Protein AF-0000000080976973 (afdb_homodimer)

Secondary structure (DSSP, 8-state):
--HHHHGGGB-TTT--B--EEETTTTEEE-HHHHTSGGGTT--EEEHHHHHHHHHHHHHHHHHHHHHHHHHHHHHHHHHHHHHHHHHHHHHHHHHHHHHHHHHHHHHHHHHHHHHHHHHHHHHHHHHHHHHHHHHHHHHHHHHHHHHHHHHHHHHHS-HHHHHHHTHHHHHHHHT------PPTT-S--HHHHHTTHHHHHHHHHGGG----S--B-GGGS-TTEEE-TTS-EEEE-SS-------TTS-SSS-EEEBSS-B-SSEEEEEEE-TT-SSEEEEEEETTS--SSS-GGGSSEEEEEES---SSSEEP-S--SEEEEEEETTTTEEEEEETTTTEEEEEEE----S-EEEEEEESS-EEEPPGGG-/--HHHHGGGB-TTT--B--EEETTTTEEE-HHHHTSGGGTT--EEEHHHHHHHHHHHHHHHHHHHHHHHHHHHHHHHHHHHHHHHHHHHHHHHHHHHHHHHHHHHHHHHHHHHHHHHHHHHHHHHHHHHHHHHHHHHHHHHHHHHHHHHHHHHHHHS-HHHHHHHTHHHHHHHHT------PPTT-S--HHHHHTTHHHHHHHHHGGG----S--B-GGGS-TTEEE-TTS-EEEE-SS-------TTS-SSS-EEEBSS-B-SSEEEEEEE-TT-SSEEEEEEETTS--SSS-GGGSSEEEEEES---SSSEEP-S--SEEEEEEETTTTEEEEEETTTTEEEEEEE----S-EEEEEEESS-EEEPPGGG-

InterPro domains:
  IPR000315 B-box-type zinc finger [PF00643] (8-47)
  IPR000315 B-box-type zinc finger [PS50119] (6-47)
  IPR000315 B-box-type zinc finger [SM00336] (6-47)
  IPR001870 B30.2/SPRY domain [PS50188] (194-373)
  IPR003877 SPRY domain [PF00622] (267-360)
  IPR003879 Butyrophylin-like, SPRY domain [PR01407] (210-227)
  IPR003879 Butyrophylin-like, SPRY domain [PR01407] (227-244)
  IPR003879 Butyrophylin-like, SPRY domain [PR01407] (249-273)
  IPR003879 Butyrophylin-like, SPRY domain [PR01407] (279-292)
  IPR006574 SPRY-associated [PF13765] (214-262)
  IPR006574 SPRY-associated [SM00589] (211-263)
  IPR013320 Concanavalin A-like lectin/glucanase domain superfamily [SSF49899] (212-362)
  IPR043136 B30.2/SPRY domain superfamily [G3DSA:2.60.120.920] (198-368)
  IPR050143 Tripartite motif-containing [PTHR24103] (8-362)
  IPR058030 TRIM8/14/16/25/29/45/65, coiled-coil region [PF25600] (77-168)

Structure (mmCIF, N/CA/C/O backbone):
data_AF-0000000080976973-model_v1
#
loop_
_entity.id
_entity.type
_entity.pdbx_description
1 polymer 'Uncharacterized protein'
#
loop_
_atom_site.group_PDB
_atom_site.id
_atom_site.type_symbol
_atom_site.label_atom_id
_atom_site.label_alt_id
_atom_site.label_comp_id
_atom_site.label_asym_id
_atom_site.label_entity_id
_atom_site.label_seq_id
_atom_site.pdbx_PDB_ins_code
_atom_site.Cartn_x
_atom_site.Cartn_y
_atom_site.Cartn_z
_atom_site.occupancy
_atom_site.B_iso_or_equiv
_atom_site.auth_seq_id
_atom_site.auth_comp_id
_atom_site.auth_asym_id
_atom_site.auth_atom_id
_atom_site.pdbx_PDB_model_num
ATOM 1 N N . MET A 1 1 ? 27.281 -86.375 -21.797 1 38.78 1 MET A N 1
ATOM 2 C CA . MET A 1 1 ? 25.984 -85.75 -21.562 1 38.78 1 MET A CA 1
ATOM 3 C C . MET A 1 1 ? 25.562 -85.938 -20.109 1 38.78 1 MET A C 1
ATOM 5 O O . MET A 1 1 ? 25.516 -87.062 -19.594 1 38.78 1 MET A O 1
ATOM 9 N N . ASP A 1 2 ? 25.719 -84.938 -19.328 1 43.69 2 ASP A N 1
ATOM 10 C CA . ASP A 1 2 ? 25.562 -85 -17.875 1 43.69 2 ASP A CA 1
ATOM 11 C C . ASP A 1 2 ? 24.219 -85.625 -17.5 1 43.69 2 ASP A C 1
ATOM 13 O O . ASP A 1 2 ? 23.234 -85.5 -18.219 1 43.69 2 ASP A O 1
ATOM 17 N N . SER A 1 3 ? 24.266 -86.625 -16.641 1 47.69 3 SER A N 1
ATOM 18 C CA . SER A 1 3 ? 23.141 -87.438 -16.188 1 47.69 3 SER A CA 1
ATOM 19 C C . SER A 1 3 ? 21.938 -86.562 -15.812 1 47.69 3 SER A C 1
ATOM 21 O O . SER A 1 3 ? 20.812 -87.062 -15.703 1 47.69 3 SER A O 1
ATOM 23 N N . ARG A 1 4 ? 22.359 -85.562 -15.086 1 56.06 4 ARG A N 1
ATOM 24 C CA . ARG A 1 4 ? 21.344 -84.625 -14.648 1 56.06 4 ARG A CA 1
ATOM 25 C C . ARG A 1 4 ? 20.578 -84 -15.844 1 56.06 4 ARG A C 1
ATOM 27 O O . ARG A 1 4 ? 19.5 -83.438 -15.672 1 56.06 4 ARG A O 1
ATOM 34 N N . SER A 1 5 ? 21.062 -84 -17.062 1 53.84 5 SER A N 1
ATOM 35 C CA . SER A 1 5 ? 20.562 -83.5 -18.328 1 53.84 5 SER A CA 1
ATOM 36 C C . SER A 1 5 ? 19.609 -84.5 -19.016 1 53.84 5 SER A C 1
ATOM 38 O O . SER A 1 5 ? 18.641 -84.062 -19.641 1 53.84 5 SER A O 1
ATOM 40 N N . VAL A 1 6 ? 19.906 -85.6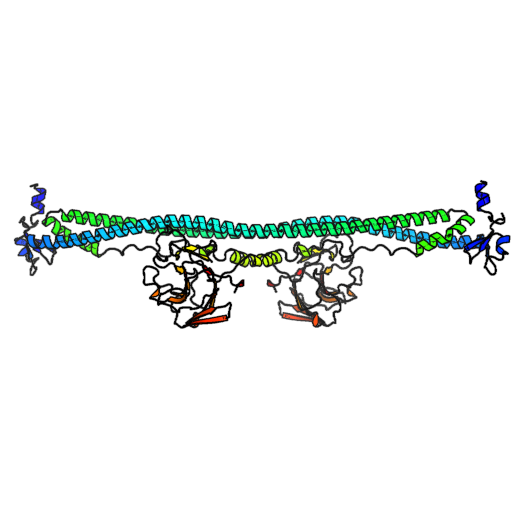88 -18.969 1 58.03 6 VAL A N 1
ATOM 41 C CA . VAL A 1 6 ? 19.094 -86.75 -19.562 1 58.03 6 VAL A CA 1
ATOM 42 C C . VAL A 1 6 ? 17.781 -86.875 -18.812 1 58.03 6 VAL A C 1
ATOM 44 O O . VAL A 1 6 ? 16.734 -87.125 -19.422 1 58.03 6 VAL A O 1
ATOM 47 N N . GLU A 1 7 ? 17.781 -86.75 -17.609 1 55.06 7 GLU A N 1
ATOM 48 C CA . GLU A 1 7 ? 16.609 -86.875 -16.75 1 55.06 7 GLU A CA 1
ATOM 49 C C . GLU A 1 7 ? 15.609 -85.75 -17.016 1 55.06 7 GLU A C 1
ATOM 51 O O . GLU A 1 7 ? 14.398 -85.938 -16.922 1 55.06 7 GLU A O 1
ATOM 56 N N . GLU A 1 8 ? 16.047 -84.562 -17.359 1 63.06 8 GLU A N 1
ATOM 57 C CA . GLU A 1 8 ? 15.164 -83.438 -17.578 1 63.06 8 GLU A CA 1
ATOM 58 C C . GLU A 1 8 ? 14.5 -83.5 -18.953 1 63.06 8 GLU A C 1
ATOM 60 O O . GLU A 1 8 ? 13.484 -82.812 -19.188 1 63.06 8 GLU A O 1
ATOM 65 N N . LEU A 1 9 ? 14.953 -84.5 -19.719 1 71.44 9 LEU A N 1
ATOM 66 C CA . LEU A 1 9 ? 14.508 -84.625 -21.094 1 71.44 9 LEU A CA 1
ATOM 67 C C . LEU A 1 9 ? 13.578 -85.812 -21.234 1 71.44 9 LEU A C 1
ATOM 69 O O . LEU A 1 9 ? 13.078 -86.125 -22.328 1 71.44 9 LEU A O 1
ATOM 73 N N . SER A 1 10 ? 13.367 -86.5 -20.016 1 82.5 10 SER A N 1
ATOM 74 C CA . SER A 1 10 ? 12.492 -87.688 -20.094 1 82.5 10 SER A CA 1
ATOM 75 C C . SER A 1 10 ? 11.242 -87.5 -19.234 1 82.5 10 SER A C 1
ATOM 77 O O . SER A 1 10 ? 11.242 -86.688 -18.297 1 82.5 10 SER A O 1
ATOM 79 N N . CYS A 1 11 ? 10.102 -88.125 -19.656 1 84.81 11 CYS A N 1
ATOM 80 C CA . CYS A 1 11 ? 8.852 -88.125 -18.922 1 84.81 11 CYS A CA 1
ATOM 81 C C . CYS A 1 11 ? 9.023 -88.625 -17.516 1 84.81 11 CYS A C 1
ATOM 83 O O . CYS A 1 11 ? 9.57 -89.75 -17.328 1 84.81 11 CYS A O 1
ATOM 85 N N . ALA A 1 12 ? 8.703 -87.938 -16.484 1 79.44 12 ALA A N 1
ATOM 86 C CA . ALA A 1 12 ? 8.852 -88.312 -15.086 1 79.44 12 ALA A CA 1
ATOM 87 C C . ALA A 1 12 ? 8.031 -89.562 -14.789 1 79.44 12 ALA A C 1
ATOM 89 O O . ALA A 1 12 ? 8.398 -90.375 -13.93 1 79.44 12 ALA A O 1
ATOM 90 N N . LEU A 1 13 ? 7.031 -89.75 -15.516 1 82.06 13 LEU A N 1
ATOM 91 C CA . LEU A 1 13 ? 6.125 -90.875 -15.25 1 82.06 13 LEU A CA 1
ATOM 92 C C . LEU A 1 13 ? 6.566 -92.125 -15.992 1 82.06 13 LEU A C 1
ATOM 94 O O . LEU A 1 13 ? 6.484 -93.25 -15.453 1 82.06 13 LEU A O 1
ATOM 98 N N . HIS A 1 14 ? 7.109 -91.938 -17.25 1 84.31 14 HIS A N 1
ATOM 99 C CA . HIS A 1 14 ? 7.289 -93.125 -18.094 1 84.31 14 HIS A CA 1
ATOM 100 C C . HIS A 1 14 ? 8.75 -93.312 -18.5 1 84.31 14 HIS A C 1
ATOM 102 O O . HIS A 1 14 ? 9.102 -94.312 -19.156 1 84.31 14 HIS A O 1
ATOM 108 N N . SER A 1 15 ? 9.539 -92.25 -18.094 1 84.12 15 SER A N 1
ATOM 109 C CA . SER A 1 15 ? 10.961 -92.312 -18.391 1 84.12 15 SER A CA 1
ATOM 110 C C . SER A 1 15 ? 11.211 -92.375 -19.891 1 84.12 15 SER A C 1
ATOM 112 O O . SER A 1 15 ? 12.133 -93.062 -20.328 1 84.12 15 SER A O 1
ATOM 114 N N . GLU A 1 16 ? 10.242 -91.938 -20.656 1 84.62 16 GLU A N 1
ATOM 115 C CA . GLU A 1 16 ? 10.367 -91.875 -22.109 1 84.62 16 GLU A CA 1
ATOM 116 C C . GLU A 1 16 ? 10.711 -90.5 -22.594 1 84.62 16 GLU A C 1
ATOM 118 O O . GLU A 1 16 ? 10.5 -89.5 -21.859 1 84.62 16 GLU A O 1
ATOM 123 N N . LYS A 1 17 ? 11.297 -90.5 -23.812 1 86.88 17 LYS A N 1
ATOM 124 C CA . LYS A 1 17 ? 11.648 -89.25 -24.391 1 86.88 17 LYS A CA 1
ATOM 125 C C . LYS A 1 17 ? 10.406 -88.375 -24.656 1 86.88 17 LYS A C 1
ATOM 127 O O . LYS A 1 17 ? 9.375 -88.938 -25.078 1 86.88 17 LYS A O 1
ATOM 132 N N . LEU A 1 18 ? 10.508 -87.125 -24.312 1 88.56 18 LEU A N 1
ATOM 133 C CA . LEU A 1 18 ? 9.414 -86.188 -24.562 1 88.56 18 LEU A CA 1
ATOM 134 C C . LEU A 1 18 ? 9.43 -85.688 -26 1 88.56 18 LEU A C 1
ATOM 136 O O . LEU A 1 18 ? 10.188 -84.75 -26.328 1 88.56 18 LEU A O 1
ATOM 140 N N . ASP A 1 19 ? 8.594 -86.188 -26.875 1 87.56 19 ASP A N 1
ATOM 141 C CA . ASP A 1 19 ? 8.648 -85.875 -28.297 1 87.56 19 ASP A CA 1
ATOM 142 C C . ASP A 1 19 ? 7.418 -85.062 -28.719 1 87.56 19 ASP A C 1
ATOM 144 O O . ASP A 1 19 ? 7.383 -84.5 -29.828 1 87.56 19 ASP A O 1
ATOM 148 N N . PHE A 1 20 ? 6.453 -85.062 -27.812 1 90.56 20 PHE A N 1
ATOM 149 C CA . PHE A 1 20 ? 5.203 -84.438 -28.188 1 90.56 20 PHE A CA 1
ATOM 150 C C . PHE A 1 20 ? 4.844 -83.312 -27.203 1 90.56 20 PHE A C 1
ATOM 152 O O . PHE A 1 20 ? 5.383 -83.25 -26.109 1 90.56 20 PHE A O 1
ATOM 159 N N . PHE A 1 21 ? 4.051 -82.438 -27.719 1 91.25 21 PHE A N 1
ATOM 160 C CA . PHE A 1 21 ? 3.566 -81.312 -26.922 1 91.25 21 PHE A CA 1
ATOM 161 C C . PHE A 1 21 ? 2.045 -81.25 -26.938 1 91.25 21 PHE A C 1
ATOM 163 O O . PHE A 1 21 ? 1.429 -81.25 -28 1 91.25 21 PHE A O 1
ATOM 170 N N . CYS A 1 22 ? 1.422 -81.188 -25.812 1 91.19 22 CYS A N 1
ATOM 171 C CA . CYS A 1 22 ? -0.027 -81.062 -25.703 1 91.19 22 CYS A CA 1
ATOM 172 C C . CYS A 1 22 ? -0.463 -79.625 -25.781 1 91.19 22 CYS A C 1
ATOM 174 O O . CYS A 1 22 ? -0.099 -78.812 -24.938 1 91.19 22 CYS A O 1
ATOM 176 N N . LEU A 1 23 ? -1.276 -79.25 -26.703 1 86.12 23 LEU A N 1
ATOM 177 C CA . LEU A 1 23 ? -1.65 -77.875 -26.953 1 86.12 23 LEU A CA 1
ATOM 178 C C . LEU A 1 23 ? -2.629 -77.375 -25.891 1 86.12 23 LEU A C 1
ATOM 180 O O . LEU A 1 23 ? -2.623 -76.188 -25.531 1 86.12 23 LEU A O 1
ATOM 184 N N . GLU A 1 24 ? -3.482 -78.25 -25.391 1 86.25 24 GLU A N 1
ATOM 185 C CA . GLU A 1 24 ? -4.484 -77.812 -24.406 1 86.25 24 GLU A CA 1
ATOM 186 C C . GLU A 1 24 ? -3.855 -77.625 -23.031 1 86.25 24 GLU A C 1
ATOM 188 O O . GLU A 1 24 ? -4.152 -76.688 -22.328 1 86.25 24 GLU A O 1
ATOM 193 N N . ASP A 1 25 ? -2.969 -78.562 -22.625 1 84.19 25 ASP A N 1
ATOM 194 C CA . ASP A 1 25 ? -2.359 -78.5 -21.297 1 84.19 25 ASP A CA 1
ATOM 195 C C . ASP A 1 25 ? -1.08 -77.688 -21.312 1 84.19 25 ASP A C 1
ATOM 197 O O . ASP A 1 25 ? -0.544 -77.312 -20.266 1 84.19 25 ASP A O 1
ATOM 201 N N . LYS A 1 26 ? -0.583 -77.438 -22.469 1 84.19 26 LYS A N 1
ATOM 202 C CA . LYS A 1 26 ? 0.631 -76.625 -22.672 1 84.19 26 LYS A CA 1
ATOM 203 C C . LYS A 1 26 ? 1.822 -77.25 -21.969 1 84.19 26 LYS A C 1
ATOM 205 O O . LYS A 1 26 ? 2.555 -76.562 -21.25 1 84.19 26 LYS A O 1
ATOM 210 N N . GLN A 1 27 ? 2.023 -78.562 -22.156 1 85.19 27 GLN A N 1
ATOM 211 C CA . GLN A 1 27 ? 3.125 -79.25 -21.547 1 85.19 27 GLN A CA 1
ATOM 212 C C . GLN A 1 27 ? 3.652 -80.375 -22.469 1 85.19 27 GLN A C 1
ATOM 214 O O . GLN A 1 27 ? 2.896 -80.938 -23.25 1 85.19 27 GLN A O 1
ATOM 219 N N . PRO A 1 28 ? 4.984 -80.625 -22.422 1 88.25 28 PRO A N 1
ATOM 220 C CA . PRO A 1 28 ? 5.543 -81.75 -23.172 1 88.25 28 PRO A CA 1
ATOM 221 C C . PRO A 1 28 ? 5.066 -83.125 -22.656 1 88.25 28 PRO A C 1
ATOM 223 O O . PRO A 1 28 ? 4.781 -83.25 -21.469 1 88.25 28 PRO A O 1
ATOM 226 N N . ALA A 1 29 ? 4.855 -84.062 -23.594 1 88.12 29 ALA A N 1
ATOM 227 C CA . ALA A 1 29 ? 4.367 -85.375 -23.266 1 88.12 29 ALA A CA 1
ATOM 228 C C . ALA A 1 29 ? 5.137 -86.438 -24.031 1 88.12 29 ALA A C 1
ATOM 230 O O . ALA A 1 29 ? 5.668 -86.188 -25.109 1 88.12 29 ALA A O 1
ATOM 231 N N . CYS A 1 30 ? 5.254 -87.625 -23.359 1 88.5 30 CYS A N 1
ATOM 232 C CA . CYS A 1 30 ? 5.84 -88.75 -24.047 1 88.5 30 CYS A CA 1
ATOM 233 C C . CYS A 1 30 ? 4.777 -89.562 -24.812 1 88.5 30 CYS A C 1
ATOM 235 O O . CYS A 1 30 ? 3.602 -89.188 -24.812 1 88.5 30 CYS A O 1
ATOM 237 N N . LEU A 1 31 ? 5.129 -90.562 -25.469 1 86.69 31 LEU A N 1
ATOM 238 C CA . LEU A 1 31 ? 4.211 -91.375 -26.281 1 86.69 31 LEU A CA 1
ATOM 239 C C . LEU A 1 31 ? 3.135 -92 -25.438 1 86.69 31 LEU A C 1
ATOM 241 O O . LEU A 1 31 ? 1.971 -92.062 -25.828 1 86.69 31 LEU A O 1
ATOM 245 N N . MET A 1 32 ? 3.527 -92.312 -24.234 1 88.81 32 MET A N 1
ATOM 246 C CA . MET A 1 32 ? 2.59 -92.938 -23.344 1 88.81 32 MET A CA 1
ATOM 247 C C . MET A 1 32 ? 1.59 -91.938 -22.75 1 88.81 32 MET A C 1
ATOM 249 O O . MET A 1 32 ? 0.407 -92.25 -22.609 1 88.81 32 MET A O 1
ATOM 253 N N . CYS A 1 33 ? 2.08 -90.875 -22.453 1 88.06 33 CYS A N 1
ATOM 254 C CA . CYS A 1 33 ? 1.226 -89.812 -21.906 1 88.06 33 CYS A CA 1
ATOM 255 C C . CYS A 1 33 ? 0.188 -89.37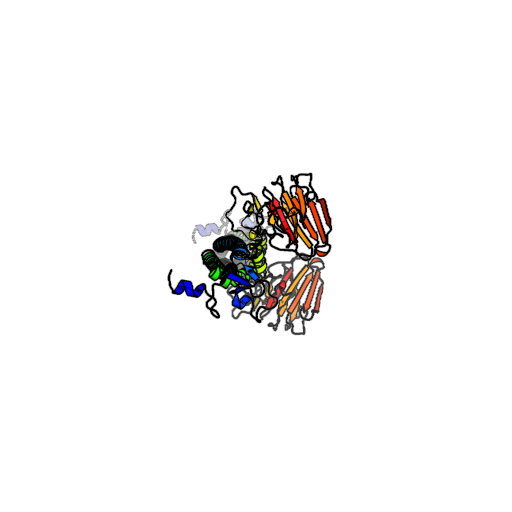5 -22.938 1 88.06 33 CYS A C 1
ATOM 257 O O . CYS A 1 33 ? -0.946 -89.062 -22.562 1 88.06 33 CYS A O 1
ATOM 259 N N . ARG A 1 34 ? 0.524 -89.312 -24.203 1 87.06 34 ARG A N 1
ATOM 260 C CA . ARG A 1 34 ? -0.36 -88.875 -25.297 1 87.06 34 ARG A CA 1
ATOM 261 C C . ARG A 1 34 ? -1.606 -89.75 -25.344 1 87.06 34 ARG A C 1
ATOM 263 O O . ARG A 1 34 ? -2.713 -89.312 -25.578 1 87.06 34 ARG A O 1
ATOM 270 N N . ASP A 1 35 ? -1.37 -91.062 -24.969 1 85.5 35 ASP A N 1
ATOM 271 C CA . ASP A 1 35 ? -2.48 -92 -25.078 1 85.5 35 ASP A CA 1
ATOM 272 C C . ASP A 1 35 ? -3.127 -92.25 -23.719 1 85.5 35 ASP A C 1
ATOM 274 O O . ASP A 1 35 ? -3.939 -93.125 -23.562 1 85.5 35 ASP A O 1
ATOM 278 N N . SER A 1 36 ? -2.705 -91.438 -22.797 1 86.25 36 SER A N 1
ATOM 279 C CA . SER A 1 36 ? -3.287 -91.625 -21.453 1 86.25 36 SER A CA 1
ATOM 280 C C . SER A 1 36 ? -4.672 -90.938 -21.391 1 86.25 36 SER A C 1
ATOM 282 O O . SER A 1 36 ? -4.996 -90.062 -22.188 1 86.25 36 SER A O 1
ATOM 284 N N . GLN A 1 37 ? -5.43 -91.25 -20.391 1 85.81 37 GLN A N 1
ATOM 285 C CA . GLN A 1 37 ? -6.789 -90.75 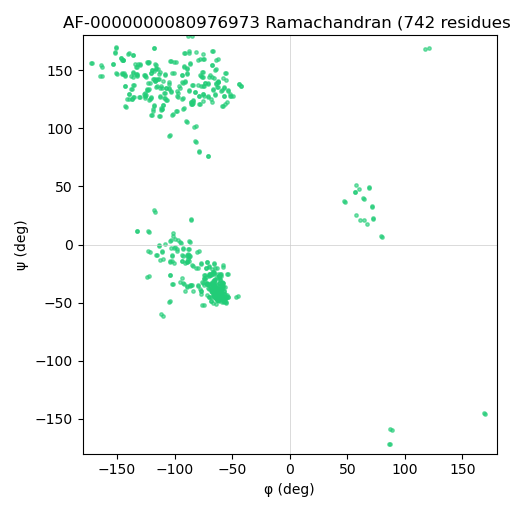-20.188 1 85.81 37 GLN A CA 1
ATOM 286 C C . GLN A 1 37 ? -6.789 -89.25 -19.828 1 85.81 37 GLN A C 1
ATOM 288 O O . GLN A 1 37 ? -7.738 -88.562 -20.156 1 85.81 37 GLN A O 1
ATOM 293 N N . LYS A 1 38 ? -5.734 -88.875 -19.266 1 85.31 38 LYS A N 1
ATOM 294 C CA . LYS A 1 38 ? -5.641 -87.5 -18.828 1 85.31 38 LYS A CA 1
ATOM 295 C C . LYS A 1 38 ? -5.656 -86.562 -20.016 1 85.31 38 LYS A C 1
ATOM 297 O O . LYS A 1 38 ? -6.086 -85.375 -19.891 1 85.31 38 LYS A O 1
ATOM 302 N N . HIS A 1 39 ? -5.242 -87 -21.172 1 85.62 39 HIS A N 1
ATOM 303 C CA . HIS A 1 39 ? -5.133 -86.125 -22.344 1 85.62 39 HIS A CA 1
ATOM 304 C C . HIS A 1 39 ? -6.094 -86.625 -23.453 1 85.62 39 HIS A C 1
ATOM 306 O O . HIS A 1 39 ? -5.824 -86.375 -24.625 1 85.62 39 HIS A O 1
ATOM 312 N N . ASP A 1 40 ? -7.082 -87.188 -22.953 1 85.75 40 ASP A N 1
ATOM 313 C CA . ASP A 1 40 ? -8.086 -87.562 -23.922 1 85.75 40 ASP A CA 1
ATOM 314 C C . ASP A 1 40 ? -8.633 -86.375 -24.703 1 85.75 40 ASP A C 1
ATOM 316 O O . ASP A 1 40 ? -9 -85.375 -24.125 1 85.75 40 ASP A O 1
ATOM 320 N N . ASN A 1 41 ? -8.742 -86.438 -26 1 87.88 41 ASN A N 1
ATOM 321 C CA . ASN A 1 41 ? -9.273 -85.5 -26.938 1 87.88 41 ASN A CA 1
ATOM 322 C C . ASN A 1 41 ? -8.414 -84.188 -26.969 1 87.88 41 ASN A C 1
ATOM 324 O O . ASN A 1 41 ? -8.906 -83.125 -27.25 1 87.88 41 ASN A O 1
ATOM 328 N N . HIS A 1 42 ? -7.156 -84.375 -26.484 1 90.25 42 HIS A N 1
ATOM 329 C CA . HIS A 1 42 ? -6.258 -83.25 -26.625 1 90.25 42 HIS A CA 1
ATOM 330 C C . HIS A 1 42 ? -5.508 -83.312 -27.953 1 90.25 42 HIS A C 1
ATOM 332 O O . HIS A 1 42 ? -5.363 -84.375 -28.547 1 90.25 42 HIS A O 1
ATOM 338 N N . THR A 1 43 ? -5.133 -82.188 -28.5 1 91.25 43 THR A N 1
ATOM 339 C CA . THR A 1 43 ? -4.352 -82.125 -29.734 1 91.25 43 THR A CA 1
ATOM 340 C C . THR A 1 43 ? -2.859 -82.062 -29.422 1 91.25 43 THR A C 1
ATOM 342 O O . THR A 1 43 ? -2.408 -81.25 -28.594 1 91.25 43 THR A O 1
ATOM 345 N N . PHE A 1 44 ? -2.078 -83 -30.031 1 91.69 44 PHE A N 1
ATOM 346 C CA . PHE A 1 44 ? -0.639 -83.125 -29.812 1 91.69 44 PHE A CA 1
ATOM 347 C C . PHE A 1 44 ? 0.121 -82.75 -31.078 1 91.69 44 PHE A C 1
ATOM 349 O O . PHE A 1 44 ? -0.349 -83 -32.188 1 91.69 44 PHE A O 1
ATOM 356 N N . ARG A 1 45 ? 1.145 -82 -30.875 1 91.31 45 ARG A N 1
ATOM 357 C CA . ARG A 1 45 ? 2.074 -81.688 -31.953 1 91.31 45 ARG A CA 1
ATOM 358 C C . ARG A 1 45 ? 3.504 -82.062 -31.562 1 91.31 45 ARG A C 1
ATOM 360 O O . ARG A 1 45 ? 3.869 -82 -30.391 1 91.31 45 ARG A O 1
ATOM 367 N N . PRO A 1 46 ? 4.258 -82.562 -32.656 1 91.06 46 PRO A N 1
ATOM 368 C CA . PRO A 1 46 ? 5.668 -82.812 -32.375 1 91.06 46 PRO A CA 1
ATOM 369 C C . PRO A 1 46 ? 6.379 -81.562 -31.812 1 91.06 46 PRO A C 1
ATOM 371 O O . PRO A 1 46 ? 6.098 -80.438 -32.25 1 91.06 46 PRO A O 1
ATOM 374 N N . ILE A 1 47 ? 7.25 -81.688 -30.891 1 88.38 47 ILE A N 1
ATOM 375 C CA . ILE A 1 47 ? 7.988 -80.625 -30.25 1 88.38 47 ILE A CA 1
ATOM 376 C C . ILE A 1 47 ? 8.742 -79.812 -31.297 1 88.38 47 ILE A C 1
ATOM 378 O O . ILE A 1 47 ? 8.859 -78.562 -31.172 1 88.38 47 ILE A O 1
ATOM 382 N N . SER A 1 48 ? 9.266 -80.438 -32.344 1 87.38 48 SER A N 1
ATOM 383 C CA . SER A 1 48 ? 10.055 -79.812 -33.406 1 87.38 48 SER A CA 1
ATOM 384 C C . SER A 1 48 ? 9.227 -78.812 -34.156 1 87.38 48 SER A C 1
ATOM 386 O O . SER A 1 48 ? 9.766 -77.812 -34.719 1 87.38 48 SER A O 1
ATOM 388 N N . GLU A 1 49 ? 7.898 -78.938 -34.062 1 88.75 49 GLU A N 1
ATOM 389 C CA . GLU A 1 49 ? 7.02 -78.062 -34.781 1 88.75 49 GLU A CA 1
ATOM 390 C C . GLU A 1 49 ? 6.57 -76.875 -33.906 1 88.75 49 GLU A C 1
ATOM 392 O O . GLU A 1 49 ? 6.344 -75.75 -34.375 1 88.75 49 GLU A O 1
ATOM 397 N N . VAL A 1 50 ? 6.453 -77.125 -32.688 1 88.12 50 VAL A N 1
ATOM 398 C CA . VAL A 1 50 ? 5.883 -76.188 -31.734 1 88.12 50 VAL A CA 1
ATOM 399 C C . VAL A 1 50 ? 6.973 -75.25 -31.25 1 88.12 50 VAL A C 1
ATOM 401 O O . VAL A 1 50 ? 6.73 -74 -31.094 1 88.12 50 VAL A O 1
ATOM 404 N N . VAL A 1 51 ? 8.188 -75.625 -31.078 1 88.88 51 VAL A N 1
ATOM 405 C CA . VAL A 1 51 ? 9.273 -74.875 -30.484 1 88.88 51 VAL A CA 1
ATOM 406 C C . VAL A 1 51 ? 9.594 -73.688 -31.328 1 88.88 51 VAL A C 1
ATOM 408 O O . VAL A 1 51 ? 9.664 -72.562 -30.812 1 88.88 51 VAL A O 1
ATOM 411 N N . PRO A 1 52 ? 9.656 -73.875 -32.688 1 89.5 52 PRO A N 1
ATOM 412 C CA . PRO A 1 52 ? 9.977 -72.688 -33.469 1 89.5 52 PRO A CA 1
ATOM 413 C C . PRO A 1 52 ? 8.906 -71.562 -33.375 1 89.5 52 PRO A C 1
ATOM 415 O O . PRO A 1 52 ? 9.234 -70.375 -33.344 1 89.5 52 PRO A O 1
ATOM 418 N N . SER A 1 53 ? 7.656 -72 -33.312 1 87.94 53 SER A N 1
ATOM 419 C CA . SER A 1 53 ? 6.566 -71.062 -33.219 1 87.94 53 SER A CA 1
ATOM 420 C C . SER A 1 53 ? 6.59 -70.312 -31.891 1 87.94 53 SER A C 1
ATOM 422 O O . SER A 1 53 ? 6.453 -69.125 -31.844 1 87.94 53 SER A O 1
ATOM 424 N N . TYR A 1 54 ? 6.828 -71.062 -30.844 1 87.25 54 TYR A N 1
ATOM 425 C CA . TYR A 1 54 ? 6.852 -70.438 -29.516 1 87.25 54 TYR A CA 1
ATOM 426 C C . TYR A 1 54 ? 8.094 -69.562 -29.328 1 87.25 54 TYR A C 1
ATOM 428 O O . TYR A 1 54 ? 8.039 -68.562 -28.672 1 87.25 54 TYR A O 1
ATOM 436 N N . LYS A 1 55 ? 9.164 -69.938 -29.891 1 88.38 55 LYS A N 1
ATOM 437 C CA . LYS A 1 55 ? 10.367 -69.125 -29.812 1 88.38 55 LYS A CA 1
ATOM 438 C C . LYS A 1 55 ? 10.195 -67.812 -30.562 1 88.38 55 LYS A C 1
ATOM 440 O O . LYS A 1 55 ? 10.711 -66.75 -30.141 1 88.38 55 LYS A O 1
ATOM 445 N N . LYS A 1 56 ? 9.445 -67.938 -31.641 1 90.25 56 LYS A N 1
ATOM 446 C CA . LYS A 1 56 ? 9.148 -66.688 -32.375 1 90.25 56 LYS A CA 1
ATOM 447 C C . LYS A 1 56 ? 8.281 -65.75 -31.547 1 90.25 56 LYS A C 1
ATOM 449 O O . LYS A 1 56 ? 8.523 -64.562 -31.531 1 90.25 56 LYS A O 1
ATOM 454 N N . GLU A 1 57 ? 7.305 -66.312 -30.891 1 87.19 57 GLU A N 1
ATOM 455 C CA . GLU A 1 57 ? 6.43 -65.5 -30.031 1 87.19 57 GLU A CA 1
ATOM 456 C C . GLU A 1 57 ? 7.207 -64.875 -28.875 1 87.19 57 GLU A C 1
ATOM 458 O O . GLU A 1 57 ? 6.996 -63.719 -28.547 1 87.19 57 GLU A O 1
ATOM 463 N N . LEU A 1 58 ? 8.078 -65.688 -28.328 1 88.38 58 LEU A N 1
ATOM 464 C CA . LEU A 1 58 ? 8.883 -65.188 -27.219 1 88.38 58 LEU A CA 1
ATOM 465 C C . LEU A 1 58 ? 9.844 -64.062 -27.688 1 88.38 58 LEU A C 1
ATOM 467 O O . LEU A 1 58 ? 10.109 -63.125 -26.969 1 88.38 58 LEU A O 1
ATOM 471 N N . SER A 1 59 ? 10.344 -64.25 -28.891 1 90.69 59 SER A N 1
ATOM 472 C CA . SER A 1 59 ? 11.25 -63.25 -29.453 1 90.69 59 SER A CA 1
ATOM 473 C C . SER A 1 59 ? 10.539 -61.906 -29.656 1 90.69 59 SER A C 1
ATOM 475 O O . SER A 1 59 ? 11.117 -60.844 -29.422 1 90.69 59 SER A O 1
ATOM 477 N N . SER A 1 60 ? 9.297 -62 -30.094 1 90.56 60 SER A N 1
ATOM 478 C CA . SER A 1 60 ? 8.5 -60.781 -30.266 1 90.56 60 SER A CA 1
ATOM 479 C C . SER A 1 60 ? 8.219 -60.125 -28.922 1 90.56 60 SER A C 1
ATOM 481 O O . SER A 1 60 ? 8.273 -58.875 -28.812 1 90.56 60 SER A O 1
ATOM 483 N N . ALA A 1 61 ? 7.93 -60.938 -27.953 1 87.69 61 ALA A N 1
ATOM 484 C CA . ALA A 1 61 ? 7.676 -60.438 -26.609 1 87.69 61 ALA A CA 1
ATOM 485 C C . ALA A 1 61 ? 8.938 -59.812 -26.016 1 87.69 61 ALA A C 1
ATOM 487 O O . ALA A 1 61 ? 8.859 -58.781 -25.328 1 87.69 61 ALA A O 1
ATOM 488 N N . LEU A 1 62 ? 10.031 -60.438 -26.297 1 91 62 LEU A N 1
ATOM 489 C CA . LEU A 1 62 ? 11.312 -59.906 -25.828 1 91 62 LEU A CA 1
ATOM 490 C C . LEU A 1 62 ? 11.609 -58.562 -26.438 1 91 62 LEU A C 1
ATOM 492 O O . LEU A 1 62 ? 12.07 -57.625 -25.75 1 91 62 LEU A O 1
ATOM 496 N N . LYS A 1 63 ? 11.32 -58.406 -27.703 1 91.5 63 LYS A N 1
ATOM 497 C CA . LYS A 1 63 ? 11.539 -57.125 -28.375 1 91.5 63 LYS A CA 1
ATOM 498 C C . LYS A 1 63 ? 10.656 -56.031 -27.781 1 91.5 63 LYS A C 1
ATOM 500 O O . LYS A 1 63 ? 11.109 -54.906 -27.562 1 91.5 63 LYS A O 1
ATOM 505 N N . SER A 1 64 ? 9.43 -56.406 -27.5 1 89.62 64 SER A N 1
ATOM 506 C CA . SER A 1 64 ? 8.484 -55.469 -26.922 1 89.62 64 SER A CA 1
ATOM 507 C C . SER A 1 64 ? 8.922 -55.062 -25.531 1 89.62 64 SER A C 1
ATOM 509 O O . SER A 1 64 ? 8.852 -53.875 -25.188 1 89.62 64 SER A O 1
ATOM 511 N N . SER A 1 65 ? 9.359 -56.031 -24.766 1 89.88 65 SER A N 1
ATOM 512 C CA . SER A 1 65 ? 9.797 -55.719 -23.406 1 89.88 65 SER A CA 1
ATOM 513 C C . SER A 1 65 ? 11.047 -54.844 -23.391 1 89.88 65 SER A C 1
ATOM 515 O O . SER A 1 65 ? 11.203 -54 -22.531 1 89.88 65 SER A O 1
ATOM 517 N N . ARG A 1 66 ? 11.883 -55.062 -24.359 1 92.69 66 ARG A N 1
ATOM 518 C CA . ARG A 1 66 ? 13.086 -54.25 -24.469 1 92.69 66 ARG A CA 1
ATOM 519 C C . ARG A 1 66 ? 12.727 -52.781 -24.828 1 92.69 66 ARG A C 1
ATOM 521 O O . ARG A 1 66 ? 13.344 -51.844 -24.328 1 92.69 66 ARG A O 1
ATOM 528 N N . MET A 1 67 ? 11.766 -52.656 -25.688 1 91.56 67 MET A N 1
ATOM 529 C CA . MET A 1 67 ? 11.305 -51.312 -26.047 1 91.56 67 MET A CA 1
ATOM 530 C C . MET A 1 67 ? 10.695 -50.594 -24.844 1 91.56 67 MET A C 1
ATOM 532 O O . MET A 1 67 ? 10.93 -49.406 -24.625 1 91.56 67 MET A O 1
ATOM 536 N N . LYS A 1 68 ? 9.914 -51.312 -24.094 1 89.75 68 LYS A N 1
ATOM 537 C CA . LYS A 1 68 ? 9.305 -50.75 -22.891 1 89.75 68 LYS A CA 1
ATOM 538 C C . LYS A 1 68 ? 10.359 -50.344 -21.875 1 89.75 68 LYS A C 1
ATOM 540 O O . LYS A 1 68 ? 10.211 -49.312 -21.188 1 89.75 68 LYS A O 1
ATOM 545 N N . LEU A 1 69 ? 11.367 -51.156 -21.766 1 92.44 69 LEU A N 1
ATOM 546 C CA . LEU A 1 69 ? 12.453 -50.844 -20.844 1 92.44 69 LEU A CA 1
ATOM 547 C C . LEU A 1 69 ? 13.164 -49.562 -21.234 1 92.44 69 LEU A C 1
ATOM 549 O O . LEU A 1 69 ? 13.422 -48.719 -20.391 1 92.44 69 LEU A O 1
ATOM 553 N N . LYS A 1 70 ? 13.422 -49.469 -22.516 1 93.44 70 LYS A N 1
ATOM 554 C CA . LYS A 1 70 ? 14.078 -48.25 -23 1 93.44 70 LYS A CA 1
ATOM 555 C C . LYS A 1 70 ? 13.211 -47 -22.75 1 93.44 70 LYS A C 1
ATOM 557 O O . LYS A 1 70 ? 13.719 -45.969 -22.328 1 93.44 70 LYS A O 1
ATOM 562 N N . HIS A 1 71 ? 11.93 -47.094 -23 1 91.5 71 HIS A N 1
ATOM 563 C CA . HIS A 1 71 ? 10.992 -46 -22.766 1 91.5 71 HIS A CA 1
ATOM 564 C C . HIS A 1 71 ? 10.969 -45.625 -21.297 1 91.5 71 HIS A C 1
ATOM 566 O O . HIS A 1 71 ? 11 -44.438 -20.969 1 91.5 71 HIS A O 1
ATOM 572 N N . SER A 1 72 ? 10.922 -46.625 -20.469 1 92.12 72 SER A N 1
ATOM 573 C CA . SER A 1 72 ? 10.891 -46.375 -19.031 1 92.12 72 SER A CA 1
ATOM 574 C C . SER A 1 72 ? 12.164 -45.656 -18.562 1 92.12 72 SER A C 1
ATOM 576 O O . SER A 1 72 ? 12.117 -44.812 -17.688 1 92.12 72 SER A O 1
ATOM 578 N N . GLU A 1 73 ? 13.258 -46.062 -19.109 1 93.75 73 GLU A N 1
ATOM 579 C CA . GLU A 1 73 ? 14.531 -45.438 -18.781 1 93.75 73 GLU A CA 1
ATOM 580 C C . GLU A 1 73 ? 14.539 -43.969 -19.234 1 93.75 73 GLU A C 1
ATOM 582 O O . GLU A 1 73 ? 15.062 -43.094 -18.531 1 93.75 73 GLU A O 1
ATOM 587 N N . ASP A 1 74 ? 14.031 -43.719 -20.375 1 91.88 74 ASP A N 1
ATOM 588 C CA . ASP A 1 74 ? 13.938 -42.344 -20.875 1 91.88 74 ASP A CA 1
ATOM 589 C C . ASP A 1 74 ? 13.07 -41.5 -19.969 1 91.88 74 ASP A C 1
ATOM 591 O O . ASP A 1 74 ? 13.43 -40.344 -19.672 1 91.88 74 ASP A O 1
ATOM 595 N N . VAL A 1 75 ? 11.938 -42 -19.594 1 90 75 VAL A N 1
ATOM 596 C CA . VAL A 1 75 ? 11.031 -41.281 -18.719 1 90 75 VAL A CA 1
ATOM 597 C C . VAL A 1 75 ? 11.727 -41 -17.375 1 90 75 VAL A C 1
ATOM 599 O O . VAL A 1 75 ? 11.578 -39.906 -16.812 1 90 75 VAL A O 1
ATOM 602 N N . LYS A 1 76 ? 12.414 -41.969 -16.891 1 92.75 76 LYS A N 1
ATOM 603 C CA . LYS A 1 76 ? 13.148 -41.781 -15.648 1 92.75 76 LYS A CA 1
ATOM 604 C C . LYS A 1 76 ? 14.156 -40.625 -15.773 1 92.75 76 LYS A C 1
ATOM 606 O O . LYS A 1 76 ? 14.297 -39.812 -14.859 1 92.75 76 LYS A O 1
ATOM 611 N N . GLU A 1 77 ? 14.883 -40.625 -16.859 1 91.81 77 GLU A N 1
ATOM 612 C CA . GLU A 1 77 ? 15.852 -39.562 -17.094 1 91.81 77 GLU A CA 1
ATOM 613 C C . GLU A 1 77 ? 15.164 -38.188 -17.078 1 91.81 77 GLU A C 1
ATOM 615 O O . GLU A 1 77 ? 15.695 -37.25 -16.516 1 91.81 77 GLU A O 1
ATOM 620 N N . LYS A 1 78 ? 14.023 -38.094 -17.75 1 89.19 78 LYS A N 1
ATOM 621 C CA . LYS A 1 78 ? 13.258 -36.844 -17.766 1 89.19 78 LYS A CA 1
ATOM 622 C C . LYS A 1 78 ? 12.812 -36.469 -16.359 1 89.19 78 LYS A C 1
ATOM 624 O O . LYS A 1 78 ? 12.758 -35.281 -16.031 1 89.19 78 LYS A O 1
ATOM 629 N N . CYS A 1 79 ? 12.5 -37.438 -15.594 1 90.75 79 CYS A N 1
ATOM 630 C CA . CYS A 1 79 ? 12.117 -37.188 -14.211 1 90.75 79 CYS A CA 1
ATOM 631 C C . CYS A 1 79 ? 13.273 -36.594 -13.414 1 90.75 79 CYS A C 1
ATOM 633 O O . CYS A 1 79 ? 13.078 -35.688 -12.609 1 90.75 79 CYS A O 1
ATOM 635 N N . VAL A 1 80 ? 14.43 -37.125 -13.648 1 92.31 80 VAL A N 1
ATOM 636 C CA . VAL A 1 80 ? 15.617 -36.625 -12.969 1 92.31 80 VAL A CA 1
ATOM 637 C C . VAL A 1 80 ? 15.867 -35.156 -13.367 1 92.31 80 VAL A C 1
ATOM 639 O O . VAL A 1 80 ? 16.172 -34.312 -12.523 1 92.31 80 VAL A O 1
ATOM 642 N N . GLU A 1 81 ? 15.742 -34.875 -14.625 1 91.75 81 GLU A N 1
ATOM 643 C CA . GLU A 1 81 ? 15.883 -33.531 -15.117 1 91.75 81 GLU A CA 1
ATOM 644 C C . GLU A 1 81 ? 14.844 -32.594 -14.492 1 91.75 81 GLU A C 1
ATOM 646 O O . GLU A 1 81 ? 15.125 -31.438 -14.203 1 91.75 81 GLU A O 1
ATOM 651 N N . THR A 1 82 ? 13.648 -33.094 -14.344 1 93.44 82 THR A N 1
ATOM 652 C CA . THR A 1 82 ? 12.562 -32.344 -13.75 1 93.44 82 THR A CA 1
ATOM 653 C C . THR A 1 82 ? 12.883 -31.969 -12.305 1 93.44 82 THR A C 1
ATOM 655 O O . THR A 1 82 ? 12.609 -30.844 -11.875 1 93.44 82 THR A O 1
ATOM 658 N N . VAL A 1 83 ? 13.484 -32.875 -11.555 1 94.25 83 VAL A N 1
ATOM 659 C CA . VAL A 1 83 ? 13.867 -32.625 -10.172 1 94.25 83 VAL A CA 1
ATOM 660 C C . VAL A 1 83 ? 14.867 -31.469 -10.117 1 94.25 83 VAL A C 1
ATOM 662 O O . VAL A 1 83 ? 14.742 -30.562 -9.281 1 94.25 83 VAL A O 1
ATOM 665 N N . GLN A 1 84 ? 15.789 -31.5 -11.008 1 94.44 84 GLN A N 1
ATOM 666 C CA . GLN A 1 84 ? 16.797 -30.438 -11.07 1 94.44 84 GLN A CA 1
ATOM 667 C C . GLN A 1 84 ? 16.156 -29.109 -11.453 1 94.44 84 GLN A C 1
ATOM 669 O O . GLN A 1 84 ? 16.516 -28.062 -10.914 1 94.44 84 GLN A O 1
ATOM 674 N N . HIS A 1 85 ? 15.242 -29.188 -12.359 1 94.75 85 HIS A N 1
ATOM 675 C CA . HIS A 1 85 ? 14.555 -27.984 -12.805 1 94.75 85 HIS A CA 1
ATOM 676 C C . HIS A 1 85 ? 13.719 -27.375 -11.68 1 94.75 85 HIS A C 1
ATOM 678 O O . HIS A 1 85 ? 13.648 -26.156 -11.547 1 94.75 85 HIS A O 1
ATOM 684 N N . ILE A 1 86 ? 13.086 -28.203 -10.898 1 96.25 86 ILE A N 1
ATOM 685 C CA . ILE A 1 86 ? 12.289 -27.75 -9.766 1 96.25 86 ILE A CA 1
ATOM 686 C C . ILE A 1 86 ? 13.164 -26.922 -8.82 1 96.25 86 ILE A C 1
ATOM 688 O O . ILE A 1 86 ? 12.766 -25.844 -8.375 1 96.25 86 ILE A O 1
ATOM 692 N N . LYS A 1 87 ? 14.312 -27.422 -8.555 1 95.75 87 LYS A N 1
ATOM 693 C CA . LYS A 1 87 ? 15.242 -26.719 -7.676 1 95.75 87 LYS A CA 1
ATOM 694 C C . LYS A 1 87 ? 15.648 -25.375 -8.266 1 95.75 87 LYS A C 1
ATOM 696 O O . LYS A 1 87 ? 15.648 -24.359 -7.566 1 95.75 87 LYS A O 1
ATOM 701 N N . SER A 1 88 ? 15.992 -25.391 -9.477 1 95.44 88 SER A N 1
ATOM 702 C CA . SER A 1 88 ? 16.391 -24.156 -10.156 1 95.44 88 SER A CA 1
ATOM 703 C C . SER A 1 88 ? 15.242 -23.141 -10.188 1 95.44 88 SER A C 1
ATOM 705 O O . SER A 1 88 ? 15.461 -21.953 -9.984 1 95.44 88 SER A O 1
ATOM 707 N N . GLN A 1 89 ? 14.047 -23.594 -10.516 1 95.44 89 GLN A N 1
ATOM 708 C CA . GLN A 1 89 ? 12.867 -22.75 -10.531 1 95.44 89 GLN A CA 1
ATOM 709 C C . GLN A 1 89 ? 12.641 -22.094 -9.172 1 95.44 89 GLN A C 1
ATOM 711 O O . GLN A 1 89 ? 12.344 -20.906 -9.086 1 95.44 89 GLN A O 1
ATOM 716 N N . ALA A 1 90 ? 12.766 -22.891 -8.141 1 97.62 90 ALA A N 1
ATOM 717 C CA . ALA A 1 90 ? 12.547 -22.406 -6.781 1 97.62 90 ALA A CA 1
ATOM 718 C C . ALA A 1 90 ? 13.562 -21.312 -6.422 1 97.62 90 ALA A C 1
ATOM 720 O O . ALA A 1 90 ? 13.203 -20.281 -5.871 1 97.62 90 ALA A O 1
ATOM 721 N N . GLU A 1 91 ? 14.805 -21.547 -6.75 1 97.69 91 GLU A N 1
ATOM 722 C CA . GLU A 1 91 ? 15.859 -20.578 -6.449 1 97.69 91 GLU A CA 1
ATOM 723 C C . GLU A 1 91 ? 15.641 -19.266 -7.199 1 97.69 91 GLU A C 1
ATOM 725 O O . GLU A 1 91 ? 15.766 -18.188 -6.617 1 97.69 91 GLU A O 1
ATOM 730 N N . ARG A 1 92 ? 15.375 -19.406 -8.438 1 96.62 92 ARG A N 1
ATOM 731 C CA . ARG A 1 92 ? 15.133 -18.219 -9.25 1 96.62 92 ARG A CA 1
ATOM 732 C C . ARG A 1 92 ? 13.914 -17.453 -8.75 1 96.62 92 ARG A C 1
ATOM 734 O O . ARG A 1 92 ? 13.945 -16.219 -8.656 1 96.62 92 ARG A O 1
ATOM 741 N N . THR A 1 93 ? 12.844 -18.172 -8.516 1 97.94 93 THR A N 1
ATOM 742 C CA . THR A 1 93 ? 11.617 -17.547 -8.023 1 97.94 93 THR A CA 1
ATOM 743 C C . THR A 1 93 ? 11.875 -16.828 -6.703 1 97.94 93 THR A C 1
ATOM 745 O O . THR A 1 93 ? 11.383 -15.727 -6.488 1 97.94 93 THR A O 1
ATOM 748 N N . GLU A 1 94 ? 12.617 -17.5 -5.801 1 98.38 94 GLU A N 1
ATOM 749 C CA . GLU A 1 94 ? 12.953 -16.875 -4.52 1 98.38 94 GLU A CA 1
ATOM 750 C C . GLU A 1 94 ? 13.719 -15.57 -4.719 1 98.38 94 GLU A C 1
ATOM 752 O O . GLU A 1 94 ? 13.43 -14.578 -4.055 1 98.38 94 GLU A O 1
ATOM 757 N N . ARG A 1 95 ? 14.672 -15.594 -5.598 1 97.94 95 ARG A N 1
ATOM 758 C CA . ARG A 1 95 ? 15.438 -14.391 -5.898 1 97.94 95 ARG A CA 1
ATOM 759 C C . ARG A 1 95 ? 14.539 -13.281 -6.422 1 97.94 95 ARG A C 1
ATOM 761 O O . ARG A 1 95 ? 14.688 -12.117 -6.039 1 97.94 95 ARG A O 1
ATOM 768 N N . GLN A 1 96 ? 13.633 -13.633 -7.277 1 97.81 96 GLN A N 1
ATOM 769 C CA . GLN A 1 96 ? 12.727 -12.648 -7.867 1 97.81 96 GLN A CA 1
ATOM 770 C C . GLN A 1 96 ? 11.781 -12.078 -6.816 1 97.81 96 GLN A C 1
ATOM 772 O O . GLN A 1 96 ? 11.461 -10.883 -6.844 1 97.81 96 GLN A O 1
ATOM 777 N N . ILE A 1 97 ? 11.289 -12.914 -5.914 1 98.38 97 ILE A N 1
ATOM 778 C CA . ILE A 1 97 ? 10.461 -12.453 -4.805 1 98.38 97 ILE A CA 1
ATOM 779 C C . ILE A 1 97 ? 11.219 -11.398 -3.994 1 98.38 97 ILE A C 1
ATOM 781 O O . ILE A 1 97 ? 10.688 -10.32 -3.723 1 98.38 97 ILE A O 1
ATOM 785 N N . LYS A 1 98 ? 12.453 -11.703 -3.643 1 98.44 98 LYS A N 1
ATOM 786 C CA . LYS A 1 98 ? 13.266 -10.797 -2.84 1 98.44 98 LYS A CA 1
ATOM 787 C C . LYS A 1 98 ? 13.484 -9.469 -3.559 1 98.44 98 LYS A C 1
ATOM 789 O O . LYS A 1 98 ? 13.484 -8.406 -2.93 1 98.44 98 LYS A O 1
ATOM 794 N N . GLN A 1 99 ? 13.648 -9.57 -4.848 1 97.94 99 GLN A N 1
ATOM 795 C CA . GLN A 1 99 ? 13.852 -8.352 -5.625 1 97.94 99 GLN A CA 1
ATOM 796 C C . GLN A 1 99 ? 12.617 -7.465 -5.602 1 97.94 99 GLN A C 1
ATOM 798 O O . GLN A 1 99 ? 12.727 -6.242 -5.461 1 97.94 99 GLN A O 1
ATOM 803 N N . GLU A 1 100 ? 11.461 -8.047 -5.781 1 97.44 100 GLU A N 1
ATOM 804 C CA . GLU A 1 100 ? 10.219 -7.281 -5.758 1 97.44 100 GLU A CA 1
ATOM 805 C C . GLU A 1 100 ? 10.008 -6.617 -4.398 1 97.44 100 GLU A C 1
ATOM 807 O O . GLU A 1 100 ? 9.602 -5.457 -4.324 1 97.44 100 GLU A O 1
ATOM 812 N N . PHE A 1 101 ? 10.32 -7.301 -3.324 1 98.31 101 PHE A N 1
ATOM 813 C CA . PHE A 1 101 ? 10.148 -6.73 -1.993 1 98.31 101 PHE A CA 1
ATOM 814 C C . PHE A 1 101 ? 11.188 -5.645 -1.736 1 98.31 101 PHE A C 1
ATOM 816 O O . PHE A 1 101 ? 10.914 -4.668 -1.033 1 98.31 101 PHE A O 1
ATOM 823 N N . LYS A 1 102 ? 12.391 -5.852 -2.299 1 98.19 102 LYS A N 1
ATOM 824 C CA . LYS A 1 102 ? 13.406 -4.809 -2.189 1 98.19 102 LYS A CA 1
ATOM 825 C C . LYS A 1 102 ? 12.906 -3.488 -2.771 1 98.19 102 LYS A C 1
ATOM 827 O O . LYS A 1 102 ? 13.156 -2.422 -2.209 1 98.19 102 LYS A O 1
ATOM 832 N N . LYS A 1 103 ? 12.219 -3.553 -3.861 1 97.25 103 LYS A N 1
ATOM 833 C CA . LYS A 1 103 ? 11.648 -2.359 -4.477 1 97.25 103 LYS A CA 1
ATOM 834 C C . LYS A 1 103 ? 10.617 -1.703 -3.559 1 97.25 103 LYS A C 1
ATOM 836 O O . LYS A 1 103 ? 10.578 -0.476 -3.445 1 97.25 103 LYS A O 1
ATOM 841 N N . LEU A 1 104 ? 9.727 -2.494 -2.945 1 98.44 104 LEU A N 1
ATOM 842 C CA . LEU A 1 104 ? 8.719 -1.973 -2.031 1 98.44 104 LEU A CA 1
ATOM 843 C C . LEU A 1 104 ? 9.367 -1.325 -0.813 1 98.44 104 LEU A C 1
ATOM 845 O O . LEU A 1 104 ? 8.945 -0.255 -0.373 1 98.44 104 LEU A O 1
ATOM 849 N N . HIS A 1 105 ? 10.5 -1.961 -0.297 1 98.62 105 HIS A N 1
ATOM 850 C CA . HIS A 1 105 ? 11.25 -1.383 0.812 1 98.62 105 HIS A CA 1
ATOM 851 C C . HIS A 1 105 ? 11.875 -0.049 0.418 1 98.62 105 HIS A C 1
ATOM 853 O O . HIS A 1 105 ? 11.891 0.891 1.216 1 98.62 105 HIS A O 1
ATOM 859 N N . ARG A 1 106 ? 12.391 -0.059 -0.773 1 98.31 106 ARG A N 1
ATOM 860 C CA . ARG A 1 106 ? 12.992 1.175 -1.259 1 98.31 106 ARG A CA 1
ATOM 861 C C . ARG A 1 106 ? 11.969 2.297 -1.345 1 98.31 106 ARG A C 1
ATOM 863 O O . ARG A 1 106 ? 12.25 3.436 -0.97 1 98.31 106 ARG A O 1
ATOM 870 N N . PHE A 1 107 ? 10.82 2.027 -1.829 1 98.56 107 PHE A N 1
ATOM 871 C CA . PHE A 1 107 ? 9.742 3.012 -1.884 1 98.56 107 PHE A CA 1
ATOM 872 C C . PHE A 1 107 ? 9.461 3.582 -0.5 1 98.56 107 PHE A C 1
ATOM 874 O O . PHE A 1 107 ? 9.344 4.797 -0.337 1 98.56 107 PHE A O 1
ATOM 881 N N . LEU A 1 108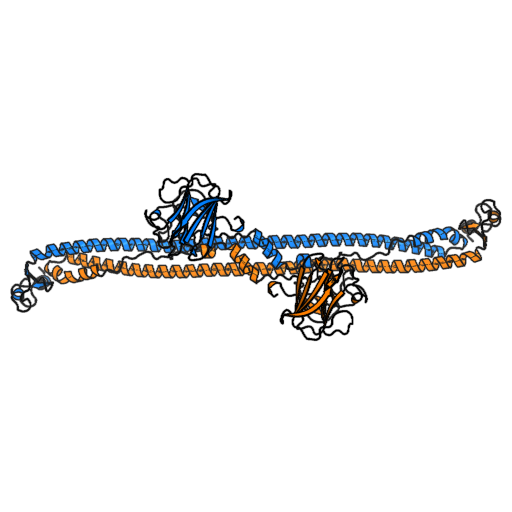 ? 9.297 2.727 0.514 1 98.56 108 LEU A N 1
ATOM 882 C CA . LEU A 1 108 ? 9 3.162 1.874 1 98.56 108 LEU A CA 1
ATOM 883 C C . LEU A 1 108 ? 10.117 4.047 2.418 1 98.56 108 LEU A C 1
ATOM 885 O O . LEU A 1 108 ? 9.852 5.062 3.064 1 98.56 108 LEU A O 1
ATOM 889 N N . ARG A 1 109 ? 11.398 3.639 2.154 1 98.56 109 ARG A N 1
ATOM 890 C CA . ARG A 1 109 ? 12.531 4.434 2.607 1 98.56 109 ARG A CA 1
ATOM 891 C C . ARG A 1 109 ? 12.516 5.824 1.977 1 98.56 109 ARG A C 1
ATOM 893 O O . ARG A 1 109 ? 12.742 6.824 2.658 1 98.56 109 ARG A O 1
ATOM 900 N N . ASP A 1 110 ? 12.234 5.875 0.699 1 98.56 110 ASP A N 1
ATOM 901 C CA . ASP A 1 110 ? 12.18 7.148 -0.008 1 98.56 110 ASP A CA 1
ATOM 902 C C . ASP A 1 110 ? 11.055 8.031 0.532 1 98.56 110 ASP A C 1
ATOM 904 O O . ASP A 1 110 ? 11.242 9.242 0.71 1 98.56 110 ASP A O 1
ATOM 908 N N . GLU A 1 111 ? 9.867 7.434 0.706 1 98.5 111 GLU A N 1
ATOM 909 C CA . GLU A 1 111 ? 8.734 8.18 1.24 1 98.5 111 GLU A CA 1
ATOM 910 C C . GLU A 1 111 ? 9.023 8.688 2.65 1 98.5 111 GLU A C 1
ATOM 912 O O . GLU A 1 111 ? 8.656 9.812 3 1 98.5 111 GLU A O 1
ATOM 917 N N . GLU A 1 112 ? 9.625 7.852 3.52 1 98.62 112 GLU A N 1
ATOM 918 C CA . GLU A 1 112 ? 10.023 8.258 4.863 1 98.62 112 GLU A CA 1
ATOM 919 C C . GLU A 1 112 ? 10.961 9.461 4.824 1 98.62 112 GLU A C 1
ATOM 921 O O . GLU A 1 112 ? 10.75 10.445 5.535 1 98.62 112 GLU A O 1
ATOM 926 N N . GLU A 1 113 ? 11.984 9.383 3.99 1 98.5 113 GLU A N 1
ATOM 927 C CA . GLU A 1 113 ? 12.945 10.461 3.852 1 98.5 113 GLU A CA 1
ATOM 928 C C . GLU A 1 113 ? 12.273 11.742 3.361 1 98.5 113 GLU A C 1
ATOM 930 O O . GLU A 1 113 ? 12.57 12.836 3.854 1 98.5 113 GLU A O 1
ATOM 935 N N . ALA A 1 114 ? 11.43 11.602 2.381 1 98.5 114 ALA A N 1
ATOM 936 C CA . ALA A 1 114 ? 10.703 12.758 1.855 1 98.5 114 ALA A CA 1
ATOM 937 C C . ALA A 1 114 ? 9.859 13.422 2.939 1 98.5 114 ALA A C 1
ATOM 939 O O . ALA A 1 114 ? 9.812 14.648 3.037 1 98.5 114 ALA A O 1
ATOM 940 N N . THR A 1 115 ? 9.148 12.617 3.711 1 98.62 115 THR A N 1
ATOM 941 C CA . THR A 1 115 ? 8.289 13.133 4.777 1 98.62 115 THR A CA 1
ATOM 942 C C . THR A 1 115 ? 9.125 13.836 5.844 1 98.62 115 THR A C 1
ATOM 944 O O . THR A 1 115 ? 8.766 14.93 6.293 1 98.62 115 THR A O 1
ATOM 947 N N . ILE A 1 116 ? 10.25 13.234 6.266 1 98.69 116 ILE A N 1
ATOM 948 C CA . ILE A 1 116 ? 11.117 13.812 7.289 1 98.69 116 ILE A CA 1
ATOM 949 C C . ILE A 1 116 ? 11.734 15.117 6.77 1 98.69 116 ILE A C 1
ATOM 951 O O . ILE A 1 116 ? 11.828 16.094 7.508 1 98.69 116 ILE A O 1
ATOM 955 N N . ASN A 1 117 ? 12.141 15.141 5.492 1 98.56 117 ASN A N 1
ATOM 956 C CA . ASN A 1 117 ? 12.688 16.359 4.898 1 98.56 117 ASN A CA 1
ATOM 957 C C . ASN A 1 117 ? 11.664 17.484 4.879 1 98.56 117 ASN A C 1
ATOM 959 O O . ASN A 1 117 ? 12.008 18.641 5.125 1 98.56 117 ASN A O 1
ATOM 963 N N . ALA A 1 118 ? 10.469 17.156 4.547 1 98.44 118 ALA A N 1
ATOM 964 C CA . ALA A 1 118 ? 9.406 18.156 4.57 1 98.44 118 ALA A CA 1
ATOM 965 C C . ALA A 1 118 ? 9.219 18.719 5.973 1 98.44 118 ALA A C 1
ATOM 967 O O . ALA A 1 118 ? 9.031 19.922 6.141 1 98.44 118 ALA A O 1
ATOM 968 N N . LEU A 1 119 ? 9.219 17.859 7.004 1 98.5 119 LEU A N 1
ATOM 969 C CA . LEU A 1 119 ? 9.117 18.281 8.398 1 98.5 119 LEU A CA 1
ATOM 970 C C . LEU A 1 119 ? 10.258 19.219 8.773 1 98.5 119 LEU A C 1
ATOM 972 O O . LEU A 1 119 ? 10.031 20.266 9.375 1 98.5 119 LEU A O 1
ATOM 976 N N . ARG A 1 120 ? 11.492 18.859 8.391 1 98.25 120 ARG A N 1
ATOM 977 C CA . ARG A 1 120 ? 12.672 19.672 8.703 1 98.25 120 ARG A CA 1
ATOM 978 C C . ARG A 1 120 ? 12.586 21.031 8.031 1 98.25 120 ARG A C 1
ATOM 980 O O . ARG A 1 120 ? 12.984 22.047 8.617 1 98.25 120 ARG A O 1
ATOM 987 N N . GLU A 1 121 ? 12.102 21.047 6.832 1 98.25 121 GLU A N 1
ATOM 988 C CA . GLU A 1 121 ? 11.922 22.312 6.121 1 98.25 121 GLU A CA 1
ATOM 989 C C . GLU A 1 121 ? 10.922 23.203 6.836 1 98.25 121 GLU A C 1
ATOM 991 O O . GLU A 1 121 ? 11.141 24.406 6.977 1 98.25 121 GLU A O 1
ATOM 996 N N . GLU A 1 122 ? 9.805 22.625 7.266 1 98.12 122 GLU A N 1
ATOM 997 C CA . GLU A 1 122 ? 8.836 23.422 8.016 1 98.12 122 GLU A CA 1
ATOM 998 C C . GLU A 1 122 ? 9.43 23.938 9.32 1 98.12 122 GLU A C 1
ATOM 1000 O O . GLU A 1 122 ? 9.195 25.078 9.711 1 98.12 122 GLU A O 1
ATOM 1005 N N . GLU A 1 123 ? 10.164 23.062 10.055 1 98 123 GLU A N 1
ATOM 1006 C CA . GLU A 1 123 ? 10.828 23.469 11.281 1 98 123 GLU A CA 1
ATOM 1007 C C . GLU A 1 123 ? 11.727 24.688 11.047 1 98 123 GLU A C 1
ATOM 1009 O O . GLU A 1 123 ? 11.695 25.656 11.812 1 98 123 GLU A O 1
ATOM 1014 N N . GLU A 1 124 ? 12.5 24.656 9.969 1 97.5 124 GLU A N 1
ATOM 1015 C CA . GLU A 1 124 ? 13.406 25.75 9.633 1 97.5 124 GLU A CA 1
ATOM 1016 C C . GLU A 1 124 ? 12.633 27.031 9.336 1 97.5 124 GLU A C 1
ATOM 1018 O O . GLU A 1 124 ? 13.023 28.125 9.773 1 97.5 124 GLU A O 1
ATOM 1023 N N . GLN A 1 125 ? 11.602 26.906 8.609 1 97.12 125 GLN A N 1
ATOM 1024 C CA . GLN A 1 125 ? 10.781 28.062 8.266 1 97.12 125 GLN A CA 1
ATOM 1025 C C . GLN A 1 125 ? 10.172 28.688 9.516 1 97.12 125 GLN A C 1
ATOM 1027 O O . GLN A 1 125 ? 10.18 29.922 9.664 1 97.12 125 GLN A O 1
ATOM 1032 N N . LYS A 1 126 ? 9.609 27.859 10.367 1 96.62 126 LYS A N 1
ATOM 1033 C CA . LYS A 1 126 ? 8.992 28.359 11.594 1 96.62 126 LYS A CA 1
ATOM 1034 C C . LYS A 1 126 ? 10.039 28.969 12.523 1 96.62 126 LYS A C 1
ATOM 1036 O O . LYS A 1 126 ? 9.773 30 13.156 1 96.62 126 LYS A O 1
ATOM 1041 N N . ASN A 1 127 ? 11.18 28.359 12.633 1 95.62 127 ASN A N 1
ATOM 1042 C CA . ASN A 1 127 ? 12.266 28.922 13.438 1 95.62 127 ASN A CA 1
ATOM 1043 C C . ASN A 1 127 ? 12.711 30.281 12.914 1 95.62 127 ASN A C 1
ATOM 1045 O O . ASN A 1 127 ? 12.969 31.203 13.703 1 95.62 127 ASN A O 1
ATOM 1049 N N . GLN A 1 128 ? 12.828 30.375 11.602 1 95.44 128 GLN A N 1
ATOM 1050 C CA . GLN A 1 128 ? 13.211 31.656 11.008 1 95.44 128 GLN A CA 1
ATOM 1051 C C . GLN A 1 128 ? 12.172 32.75 11.297 1 95.44 128 GLN A C 1
ATOM 1053 O O . GLN A 1 128 ? 12.523 33.875 11.625 1 95.44 128 GLN A O 1
ATOM 1058 N N . MET A 1 129 ? 10.953 32.344 11.188 1 93.75 129 MET A N 1
ATOM 1059 C CA . MET A 1 129 ? 9.867 33.281 11.492 1 93.75 129 MET A CA 1
ATOM 1060 C C . MET A 1 129 ? 9.953 33.75 12.938 1 93.75 129 MET A C 1
ATOM 1062 O O . MET A 1 129 ? 9.758 34.938 13.211 1 93.75 129 MET A O 1
ATOM 1066 N N . MET A 1 130 ? 10.195 32.812 13.836 1 93.25 130 MET A N 1
ATOM 1067 C CA . MET A 1 130 ? 10.273 33.156 15.258 1 93.25 130 MET A CA 1
ATOM 1068 C C . MET A 1 130 ? 11.5 34 15.539 1 93.25 130 MET A C 1
ATOM 1070 O O . MET A 1 130 ? 11.453 34.906 16.391 1 93.25 130 MET A O 1
ATOM 1074 N N . LYS A 1 131 ? 12.562 33.781 14.859 1 93.06 131 LYS A N 1
ATOM 1075 C CA . LYS A 1 131 ? 13.773 34.562 15.023 1 93.06 131 LYS A CA 1
ATOM 1076 C C . LYS A 1 131 ? 13.531 36.031 14.609 1 93.06 131 LYS A C 1
ATOM 1078 O O . LYS A 1 131 ? 13.953 36.938 15.297 1 93.06 131 LYS A O 1
ATOM 1083 N N . GLU A 1 132 ? 12.891 36.188 13.516 1 92.88 132 GLU A N 1
ATOM 1084 C CA . GLU A 1 132 ? 12.562 37.531 13.039 1 92.88 132 GLU A CA 1
ATOM 1085 C C . GLU A 1 132 ? 11.641 38.25 14.023 1 92.88 132 GLU A C 1
ATOM 1087 O O . GLU A 1 132 ? 11.828 39.438 14.297 1 92.88 132 GLU A O 1
ATOM 1092 N N . LYS A 1 133 ? 10.695 37.531 14.523 1 92.12 133 LYS A N 1
ATOM 1093 C CA . LYS A 1 133 ? 9.781 38.094 15.5 1 92.12 133 LYS A CA 1
ATOM 1094 C C . LYS A 1 133 ? 10.516 38.5 16.766 1 92.12 133 LYS A C 1
ATOM 1096 O O . LYS A 1 133 ? 10.234 39.562 17.344 1 92.12 133 LYS A O 1
ATOM 1101 N N . LEU A 1 134 ? 11.406 37.719 17.234 1 93.75 134 LEU A N 1
ATOM 1102 C CA . LEU A 1 134 ? 12.188 38 18.422 1 93.75 134 LEU A CA 1
ATOM 1103 C C . LEU A 1 134 ? 13.047 39.25 18.219 1 93.75 134 LEU A C 1
ATOM 1105 O O . LEU A 1 134 ? 13.164 40.094 19.109 1 93.75 134 LEU A O 1
ATOM 1109 N N . GLU A 1 135 ? 13.586 39.406 17 1 93.69 135 GLU A N 1
ATOM 1110 C CA . GLU A 1 135 ? 14.375 40.594 16.688 1 93.69 135 GLU A CA 1
ATOM 1111 C C . GLU A 1 135 ? 13.516 41.844 16.719 1 93.69 135 GLU A C 1
ATOM 1113 O O . GLU A 1 135 ? 13.938 42.875 17.219 1 93.69 135 GLU A O 1
ATOM 1118 N N . GLU A 1 136 ? 12.391 41.688 16.156 1 91 136 GLU A N 1
ATOM 1119 C CA . GLU A 1 136 ? 11.453 42.781 16.172 1 91 136 GLU A CA 1
ATOM 1120 C C . GLU A 1 136 ? 11.094 43.188 17.609 1 91 136 GLU A C 1
ATOM 1122 O O . GLU A 1 136 ? 11.031 44.375 17.922 1 91 136 GLU A O 1
ATOM 1127 N N . MET A 1 137 ? 10.859 42.156 18.406 1 91.69 137 MET A N 1
ATOM 1128 C CA . MET A 1 137 ? 10.492 42.406 19.812 1 91.69 137 MET A CA 1
ATOM 1129 C C . MET A 1 137 ? 11.648 43.062 20.562 1 91.69 137 MET A C 1
ATOM 1131 O O . MET A 1 137 ? 11.43 43.969 21.375 1 91.69 137 MET A O 1
ATOM 1135 N N . ASP A 1 138 ? 12.805 42.656 20.266 1 94 138 ASP A N 1
ATOM 1136 C CA . ASP A 1 138 ? 13.977 43.25 20.906 1 94 138 ASP A CA 1
ATOM 1137 C C . ASP A 1 138 ? 14.117 44.719 20.562 1 94 138 ASP A C 1
ATOM 1139 O O . ASP A 1 138 ? 14.43 45.531 21.422 1 94 138 ASP A O 1
ATOM 1143 N N . ARG A 1 139 ? 13.883 45.031 19.328 1 92.31 139 ARG A N 1
ATOM 1144 C CA . ARG A 1 139 ? 13.938 46.438 18.891 1 92.31 139 ARG A CA 1
ATOM 1145 C C . ARG A 1 139 ? 12.867 47.25 19.594 1 92.31 139 ARG A C 1
ATOM 1147 O O . ARG A 1 139 ? 13.148 48.375 20.062 1 92.31 139 ARG A O 1
ATOM 1154 N N . HIS A 1 140 ? 11.695 46.625 19.656 1 90.56 140 HIS A N 1
ATOM 1155 C CA . HIS A 1 140 ? 10.586 47.312 20.297 1 90.56 140 HIS A CA 1
ATOM 1156 C C . HIS A 1 140 ? 10.875 47.562 21.781 1 90.56 140 HIS A C 1
ATOM 1158 O O . HIS A 1 140 ? 10.617 48.656 22.297 1 90.56 140 HIS A O 1
ATOM 1164 N N . ILE A 1 141 ? 11.359 46.594 22.453 1 93.62 141 ILE A N 1
ATOM 1165 C CA . ILE A 1 141 ? 11.664 46.688 23.875 1 93.62 141 ILE A CA 1
ATOM 1166 C C . ILE A 1 141 ? 12.758 47.75 24.109 1 93.62 141 ILE A C 1
ATOM 1168 O O . ILE A 1 141 ? 12.672 48.531 25.031 1 93.62 141 ILE A O 1
ATOM 1172 N N . SER A 1 142 ? 13.719 47.812 23.25 1 93.75 142 SER A N 1
ATOM 1173 C CA . SER A 1 142 ? 14.797 48.781 23.344 1 93.75 142 SER A CA 1
ATOM 1174 C C . SER A 1 142 ? 14.266 50.219 23.172 1 93.75 142 SER A C 1
ATOM 1176 O O . SER A 1 142 ? 14.633 51.094 23.922 1 93.75 142 SER A O 1
ATOM 1178 N N . ASP A 1 143 ? 13.461 50.344 22.203 1 90.5 143 ASP A N 1
ATOM 1179 C CA . ASP A 1 143 ? 12.875 51.656 21.938 1 90.5 143 ASP A CA 1
ATOM 1180 C C . ASP A 1 143 ? 12.039 52.125 23.141 1 90.5 143 ASP A C 1
ATOM 1182 O O . ASP A 1 143 ? 12.125 53.312 23.531 1 90.5 143 ASP A O 1
ATOM 1186 N N . LEU A 1 144 ? 11.227 51.188 23.641 1 90.75 144 LEU A N 1
ATOM 1187 C CA . LEU A 1 144 ? 10.398 51.531 24.797 1 90.75 144 LEU A CA 1
ATOM 1188 C C . LEU A 1 144 ? 11.258 51.875 26 1 90.75 144 LEU A C 1
ATOM 1190 O O . LEU A 1 144 ? 10.953 52.781 26.75 1 90.75 144 LEU A O 1
ATOM 1194 N N . SER A 1 145 ? 12.297 51.125 26.188 1 93 145 SER A N 1
ATOM 1195 C CA . SER A 1 145 ? 13.211 51.375 27.297 1 93 145 SER A CA 1
ATOM 1196 C C . SER A 1 145 ? 13.859 52.75 27.203 1 93 145 SER A C 1
ATOM 1198 O O . SER A 1 145 ? 13.992 53.438 28.203 1 93 145 SER A O 1
ATOM 1200 N N . HIS A 1 146 ? 14.203 53.156 26 1 91.56 146 HIS A N 1
ATOM 1201 C CA . HIS A 1 146 ? 14.805 54.469 25.766 1 91.56 146 HIS A CA 1
ATOM 1202 C C . HIS A 1 146 ? 13.797 55.594 26.047 1 91.56 146 HIS A C 1
ATOM 1204 O O . HIS A 1 146 ? 14.148 56.625 26.625 1 91.56 146 HIS A O 1
ATOM 1210 N N . THR A 1 147 ? 12.594 55.281 25.594 1 88.75 147 THR A N 1
ATOM 1211 C CA . THR A 1 147 ? 11.547 56.281 25.812 1 88.75 147 THR A CA 1
ATOM 1212 C C . THR A 1 147 ? 11.281 56.469 27.312 1 88.75 147 THR A C 1
ATOM 1214 O O . THR A 1 147 ? 11.109 57.594 27.781 1 88.75 147 THR A O 1
ATOM 1217 N N . ILE A 1 148 ? 11.219 55.375 28 1 92.25 148 ILE A N 1
ATOM 1218 C CA . ILE A 1 148 ? 10.977 55.438 29.438 1 92.25 148 ILE A CA 1
ATOM 1219 C C . ILE A 1 148 ? 12.125 56.156 30.125 1 92.25 148 ILE A C 1
ATOM 1221 O O . ILE A 1 148 ? 11.898 57 31 1 92.25 148 ILE A O 1
ATOM 1225 N N . GLN A 1 149 ? 13.336 55.906 29.703 1 91.88 149 GLN A N 1
ATOM 1226 C CA . GLN A 1 149 ? 14.5 56.562 30.266 1 91.88 149 GLN A CA 1
ATOM 1227 C C . GLN A 1 149 ? 14.445 58.094 30 1 91.88 149 GLN A C 1
ATOM 1229 O O . GLN A 1 149 ? 14.734 58.875 30.906 1 91.88 149 GLN A O 1
ATOM 1234 N N . ASP A 1 150 ? 14.047 58.469 28.844 1 89.56 150 ASP A N 1
ATOM 1235 C CA . ASP A 1 150 ? 13.914 59.875 28.484 1 89.56 150 ASP A CA 1
ATOM 1236 C C . ASP A 1 150 ? 12.867 60.562 29.359 1 89.56 150 ASP A C 1
ATOM 1238 O O . ASP A 1 150 ? 13.086 61.688 29.828 1 89.56 150 ASP A O 1
ATOM 1242 N N . MET A 1 151 ? 11.797 59.844 29.562 1 89.94 151 MET A N 1
ATOM 1243 C CA . MET A 1 151 ? 10.719 60.406 30.359 1 89.94 151 MET A CA 1
ATOM 1244 C C . MET A 1 151 ? 11.141 60.562 31.812 1 89.94 151 MET A C 1
ATOM 1246 O O . MET A 1 151 ? 10.812 61.562 32.469 1 89.94 151 MET A O 1
ATOM 1250 N N . GLU A 1 152 ? 11.852 59.562 32.281 1 91.62 152 GLU A N 1
ATOM 1251 C CA . GLU A 1 152 ? 12.328 59.594 33.656 1 91.62 152 GLU A CA 1
ATOM 1252 C C . GLU A 1 152 ? 13.312 60.75 33.844 1 91.62 152 GLU A C 1
ATOM 1254 O O . GLU A 1 152 ? 13.281 61.438 34.875 1 91.62 152 GLU A O 1
ATOM 1259 N N . GLU A 1 153 ? 14.148 61.031 32.906 1 90.19 153 GLU A N 1
ATOM 1260 C CA . GLU A 1 153 ? 15.102 62.125 32.969 1 90.19 153 GLU A CA 1
ATOM 1261 C C . GLU A 1 153 ? 14.383 63.469 32.938 1 90.19 153 GLU A C 1
ATOM 1263 O O . GLU A 1 153 ? 14.781 64.438 33.625 1 90.19 153 GLU A O 1
ATOM 1268 N N . MET A 1 154 ? 13.336 63.5 32.25 1 88.06 154 MET A N 1
ATOM 1269 C CA . MET A 1 154 ? 12.555 64.75 32.156 1 88.06 154 MET A CA 1
ATOM 1270 C C . MET A 1 154 ? 11.875 65 33.5 1 88.06 154 MET A C 1
ATOM 1272 O O . MET A 1 154 ? 11.781 66.188 33.906 1 88.06 154 MET A O 1
ATOM 1276 N N . MET A 1 155 ? 11.438 63.969 34.125 1 89.06 155 MET A N 1
ATOM 1277 C CA . MET A 1 155 ? 10.727 64.125 35.375 1 89.06 155 MET A CA 1
ATOM 1278 C C . MET A 1 155 ? 11.648 64.688 36.469 1 89.06 155 MET A C 1
ATOM 1280 O O . MET A 1 155 ? 11.188 65.312 37.406 1 89.06 155 MET A O 1
ATOM 1284 N N . THR A 1 156 ? 12.93 64.5 36.312 1 88.44 156 THR A N 1
ATOM 1285 C CA . THR A 1 156 ? 13.891 64.938 37.344 1 88.44 156 THR A CA 1
ATOM 1286 C C . THR A 1 156 ? 14.523 66.25 36.938 1 88.44 156 THR A C 1
ATOM 1288 O O . THR A 1 156 ? 15.25 66.875 37.719 1 88.44 156 THR A O 1
ATOM 1291 N N . ALA A 1 157 ? 14.156 66.75 35.719 1 85.5 157 ALA A N 1
ATOM 1292 C CA . ALA A 1 157 ? 14.742 68 35.25 1 85.5 157 ALA A CA 1
ATOM 1293 C C . ALA A 1 157 ? 14.094 69.188 35.906 1 85.5 157 ALA A C 1
ATOM 1295 O O . ALA A 1 157 ? 13.016 69.062 36.5 1 85.5 157 ALA A O 1
ATOM 1296 N N . ASN A 1 158 ? 14.828 70.312 35.875 1 86.5 158 ASN A N 1
ATOM 1297 C CA . ASN A 1 158 ? 14.227 71.562 36.375 1 86.5 158 ASN A CA 1
ATOM 1298 C C . ASN A 1 158 ? 13.016 72 35.531 1 86.5 158 ASN A C 1
ATOM 1300 O O . ASN A 1 158 ? 12.836 71.5 34.438 1 86.5 158 ASN A O 1
ATOM 1304 N N . ASP A 1 159 ? 12.219 72.75 36.031 1 84.25 159 ASP A N 1
ATOM 1305 C CA . ASP A 1 159 ? 10.914 73.062 35.469 1 84.25 159 ASP A CA 1
ATOM 1306 C C . ASP A 1 159 ? 11.055 73.625 34.062 1 84.25 159 ASP A C 1
ATOM 1308 O O . ASP A 1 159 ? 10.297 73.25 33.156 1 84.25 159 ASP A O 1
ATOM 1312 N N . ILE A 1 160 ? 12.031 74.5 33.938 1 83.5 160 ILE A N 1
ATOM 1313 C CA . ILE A 1 160 ? 12.18 75.125 32.625 1 83.5 160 ILE A CA 1
ATOM 1314 C C . ILE A 1 160 ? 12.648 74.125 31.594 1 83.5 160 ILE A C 1
ATOM 1316 O O . ILE A 1 160 ? 12.109 74.062 30.484 1 83.5 160 ILE A O 1
ATOM 1320 N N . CYS A 1 161 ? 13.617 73.375 32.031 1 81.5 161 CYS A N 1
ATOM 1321 C CA . CYS A 1 161 ? 14.125 72.312 31.125 1 81.5 161 CYS A CA 1
ATOM 1322 C C . CYS A 1 161 ? 13.047 71.312 30.797 1 81.5 161 CYS A C 1
ATOM 1324 O O . CYS A 1 161 ? 12.945 70.812 29.672 1 81.5 161 CYS A O 1
ATOM 1326 N N . PHE A 1 162 ? 12.258 70.938 31.734 1 87.31 162 PHE A N 1
ATOM 1327 C CA . PHE A 1 162 ? 11.133 70.062 31.578 1 87.31 162 PHE A CA 1
ATOM 1328 C C . PHE A 1 162 ? 10.156 70.562 30.531 1 87.31 162 PHE A C 1
ATOM 1330 O O . PHE A 1 162 ? 9.773 69.812 29.625 1 87.31 162 PHE A O 1
ATOM 1337 N N . LEU A 1 163 ? 9.836 71.812 30.578 1 84.69 163 LEU A N 1
ATOM 1338 C CA . LEU A 1 163 ? 8.828 72.375 29.703 1 84.69 163 LEU A CA 1
ATOM 1339 C C . LEU A 1 163 ? 9.352 72.5 28.281 1 84.69 163 LEU A C 1
ATOM 1341 O O . LEU A 1 163 ? 8.586 72.438 27.312 1 84.69 163 LEU A O 1
ATOM 1345 N N . LYS A 1 164 ? 10.641 72.625 28.125 1 79.94 164 LYS A N 1
ATOM 1346 C CA . LYS A 1 164 ? 11.25 72.75 26.797 1 79.94 164 LYS A CA 1
ATOM 1347 C C . LYS A 1 164 ? 11.234 71.375 26.078 1 79.94 164 LYS A C 1
ATOM 1349 O O . LYS A 1 164 ? 11.094 71.375 24.859 1 79.94 164 LYS A O 1
ATOM 1354 N N . LYS A 1 165 ? 11.266 70.312 26.797 1 80.31 165 LYS A N 1
ATOM 1355 C CA . LYS A 1 165 ? 11.422 68.938 26.219 1 80.31 165 LYS A CA 1
ATOM 1356 C C . LYS A 1 165 ? 10.102 68.188 26.219 1 80.31 165 LYS A C 1
ATOM 1358 O O . LYS A 1 165 ? 9.953 67.188 25.531 1 80.31 165 LYS A O 1
ATOM 1363 N N . PHE A 1 166 ? 9.102 68.625 26.938 1 78.62 166 PHE A N 1
ATOM 1364 C CA . PHE A 1 166 ? 7.883 67.875 27.281 1 78.62 166 PHE A CA 1
ATOM 1365 C C . PHE A 1 166 ? 7.133 67.438 26.031 1 78.62 166 PHE A C 1
ATOM 1367 O O . PHE A 1 166 ? 6.684 66.312 25.938 1 78.62 166 PHE A O 1
ATOM 1374 N N . PRO A 1 167 ? 6.996 68.188 24.938 1 71.38 167 PRO A N 1
ATOM 1375 C CA . PRO A 1 167 ? 6.141 67.75 23.828 1 71.38 167 PRO A CA 1
ATOM 1376 C C . PRO A 1 167 ? 6.676 66.5 23.094 1 71.38 167 PRO A C 1
ATOM 1378 O O . PRO A 1 167 ? 5.898 65.75 22.562 1 71.38 167 PRO A O 1
ATOM 1381 N N . VAL A 1 168 ? 7.812 66.25 23.109 1 66.38 168 VAL A N 1
ATOM 1382 C CA . VAL A 1 168 ? 8.461 65.25 22.25 1 66.38 168 VAL A CA 1
ATOM 1383 C C . VAL A 1 168 ? 8.125 63.844 22.75 1 66.38 168 VAL A C 1
ATOM 1385 O O . VAL A 1 168 ? 7.625 63.031 21.984 1 66.38 168 VAL A O 1
ATOM 1388 N N . PRO A 1 169 ? 8.359 63.625 24.016 1 63.5 169 PRO A N 1
ATOM 1389 C CA . PRO A 1 169 ? 8.125 62.25 24.453 1 63.5 169 PRO A CA 1
ATOM 1390 C C . PRO A 1 169 ? 6.645 61.875 24.438 1 63.5 169 PRO A C 1
ATOM 1392 O O . PRO A 1 169 ? 6.301 60.719 24.219 1 63.5 169 PRO A O 1
ATOM 1395 N N . LEU A 1 170 ? 5.805 62.844 24.578 1 68.75 170 LEU A N 1
ATOM 1396 C CA . LEU A 1 170 ? 4.371 62.562 24.594 1 68.75 170 LEU A CA 1
ATOM 1397 C C . LEU A 1 170 ? 3.871 62.188 23.203 1 68.75 170 LEU A C 1
ATOM 1399 O O . LEU A 1 170 ? 3.004 61.312 23.078 1 68.75 170 LEU A O 1
ATOM 1403 N N . GLU A 1 171 ? 4.488 62.781 22.312 1 68.38 171 GLU A N 1
ATOM 1404 C CA . GLU A 1 171 ? 4.098 62.469 20.938 1 68.38 171 GLU A CA 1
ATOM 1405 C C . GLU A 1 171 ? 4.559 61.062 20.547 1 68.38 171 GLU A C 1
ATOM 1407 O O . GLU A 1 171 ? 3.842 60.344 19.859 1 68.38 171 GLU A O 1
ATOM 1412 N N . ARG A 1 172 ? 5.574 60.719 21.016 1 67.38 172 ARG A N 1
ATOM 1413 C CA . ARG A 1 172 ? 6.129 59.406 20.719 1 67.38 172 ARG A CA 1
ATOM 1414 C C . ARG A 1 172 ? 5.305 58.281 21.375 1 67.38 172 ARG A C 1
ATOM 1416 O O . ARG A 1 172 ? 5.117 57.219 20.797 1 67.38 172 ARG A O 1
ATOM 1423 N N . ASP A 1 173 ? 4.992 58.5 22.547 1 64.44 173 ASP A N 1
ATOM 1424 C CA . ASP A 1 173 ? 4.211 57.531 23.297 1 64.44 173 ASP A CA 1
ATOM 1425 C C . ASP A 1 173 ? 2.871 57.25 22.609 1 64.44 173 ASP A C 1
ATOM 1427 O O . ASP A 1 173 ? 2.396 56.125 22.594 1 64.44 173 ASP A O 1
ATOM 1431 N N . GLN A 1 174 ? 2.291 58.281 22.031 1 61.34 174 GLN A N 1
ATOM 1432 C CA . GLN A 1 174 ? 0.99 58.156 21.375 1 61.34 174 GLN A CA 1
ATOM 1433 C C . GLN A 1 174 ? 1.105 57.406 20.047 1 61.34 174 GLN A C 1
ATOM 1435 O O . GLN A 1 174 ? 0.147 56.781 19.609 1 61.34 174 GLN A O 1
ATOM 1440 N N . SER A 1 175 ? 2.211 57.5 19.391 1 59.62 175 SER A N 1
ATOM 1441 C CA . SER A 1 175 ? 2.377 56.875 18.094 1 59.62 175 SER A CA 1
ATOM 1442 C C . SER A 1 175 ? 2.812 55.406 18.234 1 59.62 175 SER A C 1
ATOM 1444 O O . SER A 1 175 ? 3.287 54.812 17.281 1 59.62 175 SER A O 1
ATOM 1446 N N . SER A 1 176 ? 2.533 54.875 19.359 1 59.25 176 SER A N 1
ATOM 1447 C CA . SER A 1 176 ? 3.15 53.594 19.719 1 59.25 176 SER A CA 1
ATOM 1448 C C . SER A 1 176 ? 2.646 52.438 18.844 1 59.25 176 SER A C 1
ATOM 1450 O O . SER A 1 176 ? 1.499 52.469 18.391 1 59.25 176 SER A O 1
ATOM 1452 N N . GLU A 1 177 ? 3.562 51.812 18.219 1 63.91 177 GLU A N 1
ATOM 1453 C CA . GLU A 1 177 ? 3.367 50.594 17.438 1 63.91 177 GLU A CA 1
ATOM 1454 C C . GLU A 1 177 ? 2.432 49.625 18.156 1 63.91 177 GLU A C 1
ATOM 1456 O O . GLU A 1 177 ? 2.375 49.625 19.391 1 63.91 177 GLU A O 1
ATOM 1461 N N . PRO A 1 178 ? 1.521 49.062 17.391 1 69.62 178 PRO A N 1
ATOM 1462 C CA . PRO A 1 178 ? 0.618 48.062 17.984 1 69.62 178 PRO A CA 1
ATOM 1463 C C . PRO A 1 178 ? 1.342 47.062 18.891 1 69.62 178 PRO A C 1
ATOM 1465 O O . PRO A 1 178 ? 2.525 46.781 18.688 1 69.62 178 PRO A O 1
ATOM 1468 N N . ASP A 1 179 ? 0.69 46.781 20.031 1 75.25 179 ASP A N 1
ATOM 1469 C CA . ASP A 1 179 ? 1.223 45.781 20.984 1 75.25 179 ASP A CA 1
ATOM 1470 C C . ASP A 1 179 ? 1.587 44.5 20.281 1 75.25 179 ASP A C 1
ATOM 1472 O O . ASP A 1 179 ? 0.861 44.031 19.391 1 75.25 179 ASP A O 1
ATOM 1476 N N . PRO A 1 180 ? 2.787 44.094 20.531 1 80.12 180 PRO A N 1
ATOM 1477 C CA . PRO A 1 180 ? 3.182 42.812 19.938 1 80.12 180 PRO A CA 1
ATOM 1478 C C . PRO A 1 180 ? 2.217 41.688 20.281 1 80.12 180 PRO A C 1
ATOM 1480 O O . PRO A 1 180 ? 1.646 41.656 21.375 1 80.12 180 PRO A O 1
ATOM 1483 N N . GLN A 1 181 ? 1.809 40.906 19.219 1 77.56 181 GLN A N 1
ATOM 1484 C CA . GLN A 1 181 ? 0.937 39.75 19.406 1 77.56 181 GLN A CA 1
ATOM 1485 C C . GLN A 1 181 ? 1.615 38.469 18.938 1 77.56 181 GLN A C 1
ATOM 1487 O O . GLN A 1 181 ? 2.564 38.531 18.156 1 77.56 181 GLN A O 1
ATOM 1492 N N . MET A 1 182 ? 1.158 37.406 19.672 1 80.56 182 MET A N 1
ATOM 1493 C CA . MET A 1 182 ? 1.667 36.125 19.234 1 80.56 182 MET A CA 1
ATOM 1494 C C . MET A 1 182 ? 1.193 35.812 17.828 1 80.56 182 MET A C 1
ATOM 1496 O O . MET A 1 182 ? 0.059 36.125 17.453 1 80.56 182 MET A O 1
ATOM 1500 N N . ALA A 1 183 ? 2.1 35.312 17.094 1 78.38 183 ALA A N 1
ATOM 1501 C CA . ALA A 1 183 ? 1.795 34.969 15.703 1 78.38 183 ALA A CA 1
ATOM 1502 C C . ALA A 1 183 ? 1.011 33.688 15.602 1 78.38 183 ALA A C 1
ATOM 1504 O O . ALA A 1 183 ? 1.281 32.719 16.344 1 78.38 183 ALA A O 1
ATOM 1505 N N . SER A 1 184 ? -0.026 33.688 14.734 1 82.5 184 SER A N 1
ATOM 1506 C CA . SER A 1 184 ? -0.777 32.469 14.445 1 82.5 184 SER A CA 1
ATOM 1507 C C . SER A 1 184 ? 0.008 31.531 13.523 1 82.5 184 SER A C 1
ATOM 1509 O O . SER A 1 184 ? 0.82 31.984 12.719 1 82.5 184 SER A O 1
ATOM 1511 N N . GLY A 1 185 ? -0.186 30.234 13.68 1 86 185 GLY A N 1
ATOM 1512 C CA . GLY A 1 185 ? 0.42 29.266 12.781 1 86 185 GLY A CA 1
ATOM 1513 C C . GLY A 1 185 ? 1.916 29.109 12.984 1 86 185 GLY A C 1
ATOM 1514 O O . GLY A 1 185 ? 2.646 28.797 12.047 1 86 185 GLY A O 1
ATOM 1515 N N . SER A 1 186 ? 2.455 29.453 14.148 1 90.19 186 SER A N 1
ATOM 1516 C CA . SER A 1 186 ? 3.889 29.438 14.422 1 90.19 186 SER A CA 1
ATOM 1517 C C . SER A 1 186 ? 4.379 28.031 14.734 1 90.19 186 SER A C 1
ATOM 1519 O O . SER A 1 186 ? 5.566 27.734 14.602 1 90.19 186 SER A O 1
ATOM 1521 N N . LEU A 1 187 ? 3.467 27.188 15.117 1 95 187 LEU A N 1
ATOM 1522 C CA . LEU A 1 187 ? 3.869 25.859 15.531 1 95 187 LEU A CA 1
ATOM 1523 C C . LEU A 1 187 ? 3.84 24.891 14.352 1 95 187 LEU A C 1
ATOM 1525 O O . LEU A 1 187 ? 3.297 25.219 13.289 1 95 187 LEU A O 1
ATOM 1529 N N . ILE A 1 188 ? 4.469 23.797 14.562 1 96.62 188 ILE A N 1
ATOM 1530 C CA . ILE A 1 188 ? 4.531 22.766 13.523 1 96.62 188 ILE A CA 1
ATOM 1531 C C . ILE A 1 188 ? 3.137 22.188 13.289 1 96.62 188 ILE A C 1
ATOM 1533 O O . ILE A 1 188 ? 2.396 21.922 14.234 1 96.62 188 ILE A O 1
ATOM 1537 N N . HIS A 1 189 ? 2.783 22.078 11.984 1 96.06 189 HIS A N 1
ATOM 1538 C CA . HIS A 1 189 ? 1.526 21.438 11.633 1 96.06 189 HIS A CA 1
ATOM 1539 C C . HIS A 1 189 ? 1.654 19.906 11.695 1 96.06 189 HIS A C 1
ATOM 1541 O O . HIS A 1 189 ? 1.663 19.234 10.664 1 96.06 189 HIS A O 1
ATOM 1547 N N . VAL A 1 190 ? 1.597 19.312 12.805 1 96.69 190 VAL A N 1
ATOM 1548 C CA . VAL A 1 190 ? 1.899 17.922 13.117 1 96.69 190 VAL A CA 1
ATOM 1549 C C . VAL A 1 190 ? 0.966 17 12.328 1 96.69 190 VAL A C 1
ATOM 1551 O O . VAL A 1 190 ? 1.408 16.016 11.75 1 96.69 190 VAL A O 1
ATOM 1554 N N . PRO A 1 191 ? -0.383 17.312 12.227 1 96.88 191 PRO A N 1
ATOM 1555 C CA . PRO A 1 191 ? -1.304 16.422 11.523 1 96.88 191 PRO A CA 1
ATOM 1556 C C . PRO A 1 191 ? -0.941 16.234 10.047 1 96.88 191 PRO A C 1
ATOM 1558 O O . PRO A 1 191 ? -1.277 15.211 9.453 1 96.88 191 PRO A O 1
ATOM 1561 N N . HIS A 1 192 ? -0.269 17.219 9.5 1 96.25 192 HIS A N 1
ATOM 1562 C CA . HIS A 1 192 ? 0.164 17.141 8.109 1 96.25 192 HIS A CA 1
ATOM 1563 C C . HIS A 1 192 ? 1.101 15.953 7.895 1 96.25 192 HIS A C 1
ATOM 1565 O O . HIS A 1 192 ? 1.106 15.344 6.824 1 96.25 192 HIS A O 1
ATOM 1571 N N . TYR A 1 193 ? 1.822 15.609 8.898 1 97.25 193 TYR A N 1
ATOM 1572 C CA . TYR A 1 193 ? 2.842 14.578 8.773 1 97.25 193 TYR A CA 1
ATOM 1573 C C . TYR A 1 193 ? 2.346 13.25 9.352 1 97.25 193 TYR A C 1
ATOM 1575 O O . TYR A 1 193 ? 2.66 12.18 8.82 1 97.25 193 TYR A O 1
ATOM 1583 N N . LEU A 1 194 ? 1.548 13.336 10.391 1 97.06 194 LEU A N 1
ATOM 1584 C CA . LEU A 1 194 ? 1.199 12.117 11.102 1 97.06 194 LEU A CA 1
ATOM 1585 C C . LEU A 1 194 ? -0.218 11.664 10.758 1 97.06 194 LEU A C 1
ATOM 1587 O O . LEU A 1 194 ? -0.566 10.5 10.945 1 97.06 194 LEU A O 1
ATOM 1591 N N . GLY A 1 195 ? -1.068 12.609 10.375 1 95.81 195 GLY A N 1
ATOM 1592 C CA . GLY A 1 195 ? -2.447 12.258 10.07 1 95.81 195 GLY A CA 1
ATOM 1593 C C . GLY A 1 195 ? -2.574 11.227 8.977 1 95.81 195 GLY A C 1
ATOM 1594 O O . GLY A 1 195 ? -2.203 11.477 7.828 1 95.81 195 GLY A O 1
ATOM 1595 N N . ASN A 1 196 ? -3.172 10.07 9.328 1 96.25 196 ASN A N 1
ATOM 1596 C CA . ASN A 1 196 ? -3.395 9 8.367 1 96.25 196 ASN A CA 1
ATOM 1597 C C . ASN A 1 196 ? -2.137 8.703 7.555 1 96.25 196 ASN A C 1
ATOM 1599 O O . ASN A 1 196 ? -2.215 8.461 6.348 1 96.25 196 ASN A O 1
ATOM 1603 N N . LEU A 1 197 ? -0.998 8.789 8.195 1 97.25 197 LEU A N 1
ATOM 1604 C CA . LEU A 1 197 ? 0.276 8.648 7.496 1 97.25 197 LEU A CA 1
ATOM 1605 C C . LEU A 1 197 ? 0.367 7.305 6.785 1 97.25 197 LEU A C 1
ATOM 1607 O O . LEU A 1 197 ? 0.639 7.25 5.582 1 97.25 197 LEU A O 1
ATOM 1611 N N . PRO A 1 198 ? 0.055 6.164 7.473 1 97.12 198 PRO A N 1
ATOM 1612 C CA . PRO A 1 198 ? 0.145 4.883 6.77 1 97.12 198 PRO A CA 1
ATOM 1613 C C . PRO A 1 198 ? -0.78 4.809 5.555 1 97.12 198 PRO A C 1
ATOM 1615 O O . PRO A 1 198 ? -0.399 4.266 4.516 1 97.12 198 PRO A O 1
ATOM 1618 N N . PHE A 1 199 ? -1.974 5.355 5.707 1 96.62 199 PHE A N 1
ATOM 1619 C CA . PHE A 1 199 ? -2.945 5.328 4.617 1 96.62 199 PHE A CA 1
ATOM 1620 C C . PHE A 1 199 ? -2.459 6.164 3.439 1 96.62 199 PHE A C 1
ATOM 1622 O O . PHE A 1 199 ? -2.611 5.762 2.283 1 96.62 199 PHE A O 1
ATOM 1629 N N . ARG A 1 200 ? -1.899 7.289 3.686 1 96.5 200 ARG A N 1
ATOM 1630 C CA . ARG A 1 200 ? -1.38 8.148 2.625 1 96.5 200 ARG A CA 1
ATOM 1631 C C . ARG A 1 200 ? -0.243 7.461 1.873 1 96.5 200 ARG A C 1
ATOM 1633 O O . ARG A 1 200 ? -0.166 7.543 0.646 1 96.5 200 ARG A O 1
ATOM 1640 N N . VAL A 1 201 ? 0.608 6.859 2.631 1 98 201 VAL A N 1
ATOM 1641 C CA . VAL A 1 201 ? 1.723 6.133 2.031 1 98 201 VAL A CA 1
ATOM 1642 C C . VAL A 1 201 ? 1.189 4.988 1.171 1 98 201 VAL A C 1
ATOM 1644 O O . VAL A 1 201 ? 1.655 4.777 0.048 1 98 201 VAL A O 1
ATOM 1647 N N . TRP A 1 202 ? 0.274 4.23 1.741 1 97 202 TRP A N 1
ATOM 1648 C CA . TRP A 1 202 ? -0.368 3.137 1.022 1 97 202 TRP A CA 1
ATOM 1649 C C . TRP A 1 202 ? -1.005 3.633 -0.271 1 97 202 TRP A C 1
ATOM 1651 O O . TRP A 1 202 ? -0.834 3.023 -1.329 1 97 202 TRP A O 1
ATOM 1661 N N . LYS A 1 203 ? -1.728 4.777 -0.203 1 96.31 203 LYS A N 1
ATOM 1662 C CA . LYS A 1 203 ? -2.355 5.359 -1.388 1 96.31 203 LYS A CA 1
ATOM 1663 C C . LYS A 1 203 ? -1.311 5.727 -2.438 1 96.31 203 LYS A C 1
ATOM 1665 O O . LYS A 1 203 ? -1.5 5.465 -3.627 1 96.31 203 LYS A O 1
ATOM 1670 N N . LYS A 1 204 ? -0.234 6.285 -2.061 1 96.81 204 LYS A N 1
ATOM 1671 C CA . LYS A 1 204 ? 0.845 6.664 -2.969 1 96.81 204 LYS A CA 1
ATOM 1672 C C . LYS A 1 204 ? 1.501 5.43 -3.584 1 96.81 204 LYS A C 1
ATOM 1674 O O . LYS A 1 204 ? 1.957 5.473 -4.73 1 96.81 204 LYS A O 1
ATOM 1679 N N . MET A 1 205 ? 1.58 4.402 -2.828 1 96.94 205 MET A N 1
ATOM 1680 C CA . MET A 1 205 ? 2.213 3.172 -3.289 1 96.94 205 MET A CA 1
ATOM 1681 C C . MET A 1 205 ? 1.476 2.598 -4.492 1 96.94 205 MET A C 1
ATOM 1683 O O . MET A 1 205 ? 2.055 1.845 -5.281 1 96.94 205 MET A O 1
ATOM 1687 N N . GLN A 1 206 ? 0.242 2.871 -4.605 1 93.75 206 GLN A N 1
ATOM 1688 C CA . GLN A 1 206 ? -0.562 2.4 -5.727 1 93.75 206 GLN A CA 1
ATOM 1689 C C . GLN A 1 206 ? 0.072 2.789 -7.059 1 93.75 206 GLN A C 1
ATOM 1691 O O . GLN A 1 206 ? -0.084 2.082 -8.055 1 93.75 206 GLN A O 1
ATOM 1696 N N . ASP A 1 207 ? 0.869 3.873 -7.035 1 91.81 207 ASP A N 1
ATOM 1697 C CA . ASP A 1 207 ? 1.482 4.395 -8.258 1 91.81 207 ASP A CA 1
ATOM 1698 C C . ASP A 1 207 ? 2.566 3.449 -8.766 1 91.81 207 ASP A C 1
ATOM 1700 O O . ASP A 1 207 ? 2.934 3.5 -9.945 1 91.81 207 ASP A O 1
ATOM 1704 N N . ILE A 1 208 ? 3.055 2.572 -7.91 1 92.62 208 ILE A N 1
ATOM 1705 C CA . ILE A 1 208 ? 4.184 1.758 -8.344 1 92.62 208 ILE A CA 1
ATOM 1706 C C . ILE A 1 208 ? 3.758 0.295 -8.445 1 92.62 208 ILE A C 1
ATOM 1708 O O . ILE A 1 208 ? 4.578 -0.581 -8.719 1 92.62 208 ILE A O 1
ATOM 1712 N N . VAL A 1 209 ? 2.504 0.059 -8.102 1 93.38 209 VAL A N 1
ATOM 1713 C CA . VAL A 1 209 ? 2.037 -1.321 -8.18 1 93.38 209 VAL A CA 1
ATOM 1714 C C . VAL A 1 209 ? 1.149 -1.5 -9.406 1 93.38 209 VAL A C 1
ATOM 1716 O O . VAL A 1 209 ? 0.375 -0.606 -9.758 1 93.38 209 VAL A O 1
ATOM 1719 N N . GLN A 1 210 ? 1.362 -2.535 -10.148 1 90.12 210 GLN A N 1
ATOM 1720 C CA . GLN A 1 210 ? 0.59 -2.84 -11.352 1 90.12 210 GLN A CA 1
ATOM 1721 C C . GLN A 1 210 ? -0.232 -4.113 -11.172 1 90.12 210 GLN A C 1
ATOM 1723 O O . GLN A 1 210 ? 0.169 -5.016 -10.438 1 90.12 210 GLN A O 1
ATOM 1728 N N . ASN A 1 211 ? -1.434 -4.078 -11.734 1 94.25 211 ASN A N 1
ATOM 1729 C CA . ASN A 1 211 ? -2.316 -5.238 -11.758 1 94.25 211 ASN A CA 1
ATOM 1730 C C . ASN A 1 211 ? -2.66 -5.664 -13.18 1 94.25 211 ASN A C 1
ATOM 1732 O O . ASN A 1 211 ? -3.354 -4.938 -13.898 1 94.25 211 ASN A O 1
ATOM 1736 N N . THR A 1 212 ? -2.168 -6.781 -13.539 1 95.44 212 THR A N 1
ATOM 1737 C CA . THR A 1 212 ? -2.434 -7.32 -14.867 1 95.44 212 THR A CA 1
ATOM 1738 C C . THR A 1 212 ? -3.469 -8.438 -14.797 1 95.44 212 THR A C 1
ATOM 1740 O O . THR A 1 212 ? -3.338 -9.367 -14 1 95.44 212 THR A O 1
ATOM 1743 N N . PRO A 1 213 ? -4.48 -8.383 -15.672 1 95.19 213 PRO A N 1
ATOM 1744 C CA . PRO A 1 213 ? -5.57 -9.359 -15.594 1 95.19 213 PRO A CA 1
ATOM 1745 C C . PRO A 1 213 ? -5.121 -10.781 -15.922 1 95.19 213 PRO A C 1
ATOM 1747 O O . PRO A 1 213 ? -5.711 -11.75 -15.438 1 95.19 213 PRO A O 1
ATOM 1750 N N . VAL A 1 214 ? -4.145 -10.875 -16.781 1 97 214 VAL A N 1
ATOM 1751 C CA . VAL A 1 214 ? -3.656 -12.188 -17.172 1 97 214 VAL A CA 1
ATOM 1752 C C . VAL A 1 214 ? -2.156 -12.281 -16.906 1 97 214 VAL A C 1
ATOM 1754 O O . VAL A 1 214 ? -1.399 -11.367 -17.25 1 97 214 VAL A O 1
ATOM 1757 N N . ILE A 1 215 ? -1.737 -13.406 -16.281 1 97.69 215 ILE A N 1
ATOM 1758 C CA . ILE A 1 215 ? -0.335 -13.703 -16 1 97.69 215 ILE A CA 1
ATOM 1759 C C . ILE A 1 215 ? 0.085 -14.953 -16.781 1 97.69 215 ILE A C 1
ATOM 1761 O O . ILE A 1 215 ? -0.629 -15.953 -16.781 1 97.69 215 ILE A O 1
ATOM 1765 N N . LEU A 1 216 ? 1.255 -14.836 -17.375 1 97.69 216 LEU A N 1
ATOM 1766 C CA . LEU A 1 216 ? 1.728 -15.945 -18.188 1 97.69 216 LEU A CA 1
ATOM 1767 C C . LEU A 1 216 ? 2.262 -17.078 -17.328 1 97.69 216 LEU A C 1
ATOM 1769 O O . LEU A 1 216 ? 2.834 -16.828 -16.266 1 97.69 216 LEU A O 1
ATOM 1773 N N . ASP A 1 217 ? 2.055 -18.234 -17.781 1 97.19 217 ASP A N 1
ATOM 1774 C CA . ASP A 1 217 ? 2.541 -19.422 -17.094 1 97.19 217 ASP A CA 1
ATOM 1775 C C . ASP A 1 217 ? 3.805 -19.969 -17.75 1 97.19 217 ASP A C 1
ATOM 1777 O O . ASP A 1 217 ? 3.736 -20.609 -18.797 1 97.19 217 ASP A O 1
ATOM 1781 N N . PRO A 1 218 ? 4.938 -19.891 -17.078 1 95.88 218 PRO A N 1
ATOM 1782 C CA . PRO A 1 218 ? 6.188 -20.344 -17.688 1 95.88 218 PRO A CA 1
ATOM 1783 C C . PRO A 1 218 ? 6.211 -21.859 -17.922 1 95.88 218 PRO A C 1
ATOM 1785 O O . PRO A 1 218 ? 6.934 -22.328 -18.797 1 95.88 218 PRO A O 1
ATOM 1788 N N . ASN A 1 219 ? 5.441 -22.609 -17.188 1 95.75 219 ASN A N 1
ATOM 1789 C CA . ASN A 1 219 ? 5.434 -24.062 -17.328 1 95.75 219 ASN A CA 1
ATOM 1790 C C . ASN A 1 219 ? 4.77 -24.5 -18.625 1 95.75 219 ASN A C 1
ATOM 1792 O O . ASN A 1 219 ? 4.914 -25.656 -19.047 1 95.75 219 ASN A O 1
ATOM 1796 N N . THR A 1 220 ? 4.039 -23.609 -19.281 1 96.25 220 THR A N 1
ATOM 1797 C CA . THR A 1 220 ? 3.357 -23.938 -20.531 1 96.25 220 THR A CA 1
ATOM 1798 C C . THR A 1 220 ? 4.125 -23.391 -21.734 1 96.25 220 THR A C 1
ATOM 1800 O O . THR A 1 220 ? 3.828 -23.75 -22.875 1 96.25 220 THR A O 1
ATOM 1803 N N . ALA A 1 221 ? 5.121 -22.578 -21.531 1 95.5 221 ALA A N 1
ATOM 1804 C CA . ALA A 1 221 ? 5.789 -21.844 -22.594 1 95.5 221 ALA A CA 1
ATOM 1805 C C . ALA A 1 221 ? 6.691 -22.75 -23.422 1 95.5 221 ALA A C 1
ATOM 1807 O O . ALA A 1 221 ? 7.391 -23.609 -22.875 1 95.5 221 ALA A O 1
ATOM 1808 N N . HIS A 1 222 ? 6.59 -22.547 -24.672 1 95 222 HIS A N 1
ATOM 1809 C CA . HIS A 1 222 ? 7.551 -23.188 -25.562 1 95 222 HIS A CA 1
ATOM 1810 C C . HIS A 1 222 ? 8.984 -22.828 -25.172 1 95 222 HIS A C 1
ATOM 1812 O O . HIS A 1 222 ? 9.258 -21.703 -24.781 1 95 222 HIS A O 1
ATOM 1818 N N . PRO A 1 223 ? 9.938 -23.703 -25.359 1 93.56 223 PRO A N 1
ATOM 1819 C CA . PRO A 1 223 ? 11.312 -23.5 -24.891 1 93.56 223 PRO A CA 1
ATOM 1820 C C . PRO A 1 223 ? 12.008 -22.344 -25.594 1 93.56 223 PRO A C 1
ATOM 1822 O O . PRO A 1 223 ? 13.047 -21.859 -25.141 1 93.56 223 PRO A O 1
ATOM 1825 N N . CYS A 1 224 ? 11.484 -21.906 -26.688 1 92.75 224 CYS A N 1
ATOM 1826 C CA . CYS A 1 224 ? 12.117 -20.812 -27.406 1 92.75 224 CYS A CA 1
ATOM 1827 C C . CYS A 1 224 ? 11.617 -19.453 -26.906 1 92.75 224 CYS A C 1
ATOM 1829 O O . CYS A 1 224 ? 12.156 -18.422 -27.281 1 92.75 224 CYS A O 1
ATOM 1831 N N . LEU A 1 225 ? 10.633 -19.484 -26.078 1 93.75 225 LEU A N 1
ATOM 1832 C CA . LEU A 1 225 ? 10.047 -18.234 -25.594 1 93.75 225 LEU A CA 1
ATOM 1833 C C . LEU A 1 225 ? 10.703 -17.812 -24.266 1 93.75 225 LEU A C 1
ATOM 1835 O O . LEU A 1 225 ? 11.008 -18.672 -23.438 1 93.75 225 LEU A O 1
ATOM 1839 N N . ILE A 1 226 ? 10.945 -16.531 -24.141 1 93.81 226 ILE A N 1
ATOM 1840 C CA . ILE A 1 226 ? 11.461 -15.938 -22.922 1 93.81 226 ILE A CA 1
ATOM 1841 C C . ILE A 1 226 ? 10.398 -15.039 -22.297 1 93.81 226 ILE A C 1
ATOM 1843 O O . ILE A 1 226 ? 9.836 -14.172 -22.969 1 93.81 226 ILE A O 1
ATOM 1847 N N . LEU A 1 227 ? 10.141 -15.312 -21.047 1 94.19 227 LEU A N 1
ATOM 1848 C CA . LEU A 1 227 ? 9.164 -14.508 -20.312 1 94.19 227 LEU A CA 1
ATOM 1849 C C . LEU A 1 227 ? 9.859 -13.492 -19.422 1 94.19 227 LEU A C 1
ATOM 1851 O O . LEU A 1 227 ? 10.977 -13.727 -18.953 1 94.19 227 LEU A O 1
ATOM 1855 N N . SER A 1 228 ? 9.219 -12.336 -19.25 1 93.75 228 SER A N 1
ATOM 1856 C CA . SER A 1 228 ? 9.719 -11.328 -18.312 1 93.75 228 SER A CA 1
ATOM 1857 C C . SER A 1 228 ? 9.625 -11.812 -16.875 1 93.75 228 SER A C 1
ATOM 1859 O O . SER A 1 228 ? 8.914 -12.781 -16.578 1 93.75 228 SER A O 1
ATOM 1861 N N . ASP A 1 229 ? 10.258 -11.156 -15.945 1 91.25 229 ASP A N 1
ATOM 1862 C CA . ASP A 1 229 ? 10.289 -11.547 -14.539 1 91.25 229 ASP A CA 1
ATOM 1863 C C . ASP A 1 229 ? 8.906 -11.445 -13.914 1 91.25 229 ASP A C 1
ATOM 1865 O O . ASP A 1 229 ? 8.555 -12.234 -13.031 1 91.25 229 ASP A O 1
ATOM 1869 N N . ASP A 1 230 ? 8.133 -10.508 -14.43 1 91.81 230 ASP A N 1
ATOM 1870 C CA . ASP A 1 230 ? 6.809 -10.32 -13.844 1 91.81 230 ASP A CA 1
ATOM 1871 C C . ASP A 1 230 ? 5.762 -11.148 -14.578 1 91.81 230 ASP A C 1
ATOM 1873 O O . ASP A 1 230 ? 4.574 -11.094 -14.25 1 91.81 230 ASP A O 1
ATOM 1877 N N . LEU A 1 231 ? 6.137 -11.844 -15.648 1 96.94 231 LEU A N 1
ATOM 1878 C CA . LEU A 1 231 ? 5.32 -12.812 -16.375 1 96.94 231 LEU A CA 1
ATOM 1879 C C . LEU A 1 231 ? 4.215 -12.117 -17.156 1 96.94 231 LEU A C 1
ATOM 1881 O O . LEU A 1 231 ? 3.094 -12.625 -17.234 1 96.94 231 LEU A O 1
ATOM 1885 N N . THR A 1 232 ? 4.508 -10.906 -17.641 1 95.81 232 THR A N 1
ATOM 1886 C CA . THR A 1 232 ? 3.504 -10.164 -18.406 1 95.81 232 THR A CA 1
ATOM 1887 C C . THR A 1 232 ? 3.959 -9.953 -19.844 1 95.81 232 THR A C 1
ATOM 1889 O O . THR A 1 232 ? 3.195 -9.461 -20.672 1 95.81 232 THR A O 1
ATOM 1892 N N . ARG A 1 233 ? 5.227 -10.289 -20.156 1 96.06 233 ARG A N 1
ATOM 1893 C CA . ARG A 1 233 ? 5.781 -10.125 -21.484 1 96.06 233 ARG A CA 1
ATOM 1894 C C . ARG A 1 233 ? 6.383 -11.43 -22 1 96.06 233 ARG A C 1
ATOM 1896 O O . ARG A 1 233 ? 6.945 -12.203 -21.219 1 96.06 233 ARG A O 1
ATOM 1903 N N . VAL A 1 234 ? 6.277 -11.633 -23.297 1 95.06 234 VAL A N 1
ATOM 1904 C CA . VAL A 1 234 ? 6.855 -12.812 -23.922 1 95.06 234 VAL A CA 1
ATOM 1905 C C . VAL A 1 234 ? 7.559 -12.422 -25.219 1 95.06 234 VAL A C 1
ATOM 1907 O O . VAL A 1 234 ? 7.07 -11.562 -25.969 1 95.06 234 VAL A O 1
ATOM 1910 N N . LYS A 1 235 ? 8.703 -12.961 -25.438 1 91.44 235 LYS A N 1
ATOM 1911 C CA . LYS A 1 235 ? 9.445 -12.75 -26.672 1 91.44 235 LYS A CA 1
ATOM 1912 C C . LYS A 1 235 ? 10.211 -14.008 -27.078 1 91.44 235 LYS A C 1
ATOM 1914 O O . LYS A 1 235 ? 10.383 -14.922 -26.266 1 91.44 235 LYS A O 1
ATOM 1919 N N . GLN A 1 236 ? 10.516 -14.039 -28.312 1 88.94 236 GLN A N 1
ATOM 1920 C CA . GLN A 1 236 ? 11.344 -15.156 -28.75 1 88.94 236 GLN A CA 1
ATOM 1921 C C . GLN A 1 236 ? 12.812 -14.938 -28.406 1 88.94 236 GLN A C 1
ATOM 1923 O O . GLN A 1 236 ? 13.328 -13.828 -28.562 1 88.94 236 GLN A O 1
ATOM 1928 N N . GLY A 1 237 ? 13.234 -15.984 -27.766 1 79.75 237 GLY A N 1
ATOM 1929 C CA . GLY A 1 237 ? 14.656 -15.922 -27.453 1 79.75 237 GLY A CA 1
ATOM 1930 C C . GLY A 1 237 ? 15.531 -16.469 -28.578 1 79.75 237 GLY A C 1
ATOM 1931 O O . GLY A 1 237 ? 15.023 -16.938 -29.594 1 79.75 237 GLY A O 1
ATOM 1932 N N . GLY A 1 238 ? 16.812 -16.219 -28.531 1 72.62 238 GLY A N 1
ATOM 1933 C CA . GLY A 1 238 ? 17.781 -16.688 -29.516 1 72.62 238 GLY A CA 1
ATOM 1934 C C . GLY A 1 238 ? 17.953 -18.203 -29.516 1 72.62 238 GLY A C 1
ATOM 1935 O O . GLY A 1 238 ? 17.797 -18.844 -30.547 1 72.62 238 GLY A O 1
ATOM 1936 N N . ASN A 1 239 ? 18.172 -18.75 -28.344 1 80.5 239 ASN A N 1
ATOM 1937 C CA . ASN A 1 239 ? 18.453 -20.172 -28.234 1 80.5 239 ASN A CA 1
ATOM 1938 C C . ASN A 1 239 ? 17.359 -20.906 -27.453 1 80.5 239 ASN A C 1
ATOM 1940 O O . ASN A 1 239 ? 16.734 -20.312 -26.578 1 80.5 239 ASN A O 1
ATOM 1944 N N . LYS A 1 240 ? 17.078 -22.141 -27.969 1 83.81 240 LYS A N 1
ATOM 1945 C CA . LYS A 1 240 ? 16.172 -23.016 -27.234 1 83.81 240 LYS A CA 1
ATOM 1946 C C . LYS A 1 240 ? 16.672 -23.266 -25.812 1 83.81 240 LYS A C 1
ATOM 1948 O O . LYS A 1 240 ? 17.844 -23.625 -25.609 1 83.81 240 LYS A O 1
ATOM 1953 N N . GLN A 1 241 ? 15.828 -23.047 -24.844 1 86.06 241 GLN A N 1
ATOM 1954 C CA . GLN A 1 241 ? 16.172 -23.297 -23.453 1 86.06 241 GLN A CA 1
ATOM 1955 C C . GLN A 1 241 ? 16.141 -24.781 -23.125 1 86.06 241 GLN A C 1
ATOM 1957 O O . GLN A 1 241 ? 15.359 -25.531 -23.719 1 86.06 241 GLN A O 1
ATOM 1962 N N . LEU A 1 242 ? 17.094 -25.109 -22.25 1 84.25 242 LEU A N 1
ATOM 1963 C CA . LEU A 1 242 ? 17.109 -26.5 -21.797 1 84.25 242 LEU A CA 1
ATOM 1964 C C . LEU A 1 242 ? 16.094 -26.703 -20.672 1 84.25 242 LEU A C 1
ATOM 1966 O O . LEU A 1 242 ? 16.406 -26.516 -19.5 1 84.25 242 LEU A O 1
ATOM 1970 N N . LEU A 1 243 ? 14.883 -27.031 -21.062 1 89.06 243 LEU A N 1
ATOM 1971 C CA . LEU A 1 243 ? 13.797 -27.234 -20.109 1 89.06 243 LEU A CA 1
ATOM 1972 C C . LEU A 1 243 ? 13.297 -28.688 -20.156 1 89.06 243 LEU A C 1
ATOM 1974 O O . LEU A 1 243 ? 13.297 -29.312 -21.219 1 89.06 243 LEU A O 1
ATOM 1978 N N . PRO A 1 244 ? 13.031 -29.109 -18.984 1 86.94 244 PRO A N 1
ATOM 1979 C CA . PRO A 1 244 ? 12.484 -30.469 -19.016 1 86.94 244 PRO A CA 1
ATOM 1980 C C . PRO A 1 244 ? 11.141 -30.547 -19.734 1 86.94 244 PRO A C 1
ATOM 1982 O O . PRO A 1 244 ? 10.398 -29.562 -19.781 1 86.94 244 PRO A O 1
ATOM 1985 N N . ASP A 1 245 ? 10.969 -31.688 -20.266 1 84.75 245 ASP A N 1
ATOM 1986 C CA . ASP A 1 245 ? 9.68 -31.938 -20.906 1 84.75 245 ASP A CA 1
ATOM 1987 C C . ASP A 1 245 ? 8.586 -32.188 -19.875 1 84.75 245 ASP A C 1
ATOM 1989 O O . ASP A 1 245 ? 8.82 -32.844 -18.859 1 84.75 245 ASP A O 1
ATOM 1993 N N . ASN A 1 246 ? 7.578 -31.469 -19.906 1 88.06 246 ASN A N 1
ATOM 1994 C CA . ASN A 1 246 ? 6.391 -31.688 -19.094 1 88.06 246 ASN A CA 1
ATOM 1995 C C . ASN A 1 246 ? 5.113 -31.625 -19.922 1 88.06 246 ASN A C 1
ATOM 1997 O O . ASN A 1 246 ? 5.098 -31.016 -21 1 88.06 246 ASN A O 1
ATOM 2001 N N . PRO A 1 247 ? 4.113 -32.281 -19.422 1 88.44 247 PRO A N 1
ATOM 2002 C CA . PRO A 1 247 ? 2.898 -32.406 -20.234 1 88.44 247 PRO A CA 1
ATOM 2003 C C . PRO A 1 247 ? 2.291 -31.047 -20.578 1 88.44 247 PRO A C 1
ATOM 2005 O O . PRO A 1 247 ? 1.636 -30.906 -21.609 1 88.44 247 PRO A O 1
ATOM 2008 N N . GLU A 1 248 ? 2.482 -30.031 -19.797 1 92.56 248 GLU A N 1
ATOM 2009 C CA . GLU A 1 248 ? 1.821 -28.734 -19.969 1 92.56 248 GLU A CA 1
ATOM 2010 C C . GLU A 1 248 ? 2.566 -27.859 -20.984 1 92.56 248 GLU A C 1
ATOM 2012 O O . GLU A 1 248 ? 1.995 -26.938 -21.547 1 92.56 248 GLU A O 1
ATOM 2017 N N . ARG A 1 249 ? 3.777 -28.094 -21.312 1 94.19 249 ARG A N 1
ATOM 2018 C CA . ARG A 1 249 ? 4.625 -27.219 -22.109 1 94.19 249 ARG A CA 1
ATOM 2019 C C . ARG A 1 249 ? 4.383 -27.453 -23.609 1 94.19 249 ARG A C 1
ATOM 2021 O O . ARG A 1 249 ? 4.262 -28.594 -24.047 1 94.19 249 ARG A O 1
ATOM 2028 N N . PHE A 1 250 ? 4.312 -26.391 -24.328 1 94.62 250 PHE A N 1
ATOM 2029 C CA . PHE A 1 250 ? 4.273 -26.484 -25.781 1 94.62 250 PHE A CA 1
ATOM 2030 C C . PHE A 1 250 ? 5.613 -26.969 -26.328 1 94.62 250 PHE A C 1
ATOM 2032 O O . PHE A 1 250 ? 6.668 -26.609 -25.797 1 94.62 250 PHE A O 1
ATOM 2039 N N . ASP A 1 251 ? 5.582 -27.703 -27.359 1 92.31 251 ASP A N 1
ATOM 2040 C CA . ASP A 1 251 ? 6.844 -28.203 -27.891 1 92.31 251 ASP A CA 1
ATOM 2041 C C . ASP A 1 251 ? 7.008 -27.797 -29.359 1 92.31 251 ASP A C 1
ATOM 2043 O O . ASP A 1 251 ? 8.133 -27.703 -29.859 1 92.31 251 ASP A O 1
ATOM 2047 N N . LEU A 1 252 ? 5.91 -27.625 -30.047 1 92.12 252 LEU A N 1
ATOM 2048 C CA . LEU A 1 252 ? 6.012 -27.344 -31.484 1 92.12 252 LEU A CA 1
ATOM 2049 C C . LEU A 1 252 ? 5.754 -25.875 -31.781 1 92.12 252 LEU A C 1
ATOM 2051 O O . LEU A 1 252 ? 6.551 -25.219 -32.438 1 92.12 252 LEU A O 1
ATOM 2055 N N . PHE A 1 253 ? 4.66 -25.344 -31.219 1 90.94 253 PHE A N 1
ATOM 2056 C CA . PHE A 1 253 ? 4.27 -23.969 -31.516 1 90.94 253 PHE A CA 1
ATOM 2057 C C . PHE A 1 253 ? 4.789 -23.031 -30.438 1 90.94 253 PHE A C 1
ATOM 2059 O O . PHE A 1 253 ? 4.707 -23.328 -29.25 1 90.94 253 PHE A O 1
ATOM 2066 N N . PRO A 1 254 ? 5.328 -21.906 -30.844 1 92.31 254 PRO A N 1
ATOM 2067 C CA . PRO A 1 254 ? 5.77 -20.922 -29.859 1 92.31 254 PRO A CA 1
ATOM 2068 C C . PRO A 1 254 ? 4.602 -20.234 -29.156 1 92.31 254 PRO A C 1
ATOM 2070 O O . PRO A 1 254 ? 4.32 -19.062 -29.438 1 92.31 254 PRO A O 1
ATOM 2073 N N . CYS A 1 255 ? 4 -20.969 -28.219 1 94.94 255 CYS A N 1
ATOM 2074 C CA . CYS A 1 255 ? 2.828 -20.5 -27.5 1 94.94 255 CYS A CA 1
ATOM 2075 C C . CYS A 1 255 ? 3.076 -20.516 -26 1 94.94 255 CYS A C 1
ATOM 2077 O O . CYS A 1 255 ? 4.016 -21.156 -25.516 1 94.94 255 CYS A O 1
ATOM 2079 N N . VAL A 1 256 ? 2.369 -19.75 -25.359 1 96.69 256 VAL A N 1
ATOM 2080 C CA . VAL A 1 256 ? 2.322 -19.75 -23.906 1 96.69 256 VAL A CA 1
ATOM 2081 C C . VAL A 1 256 ? 0.895 -19.469 -23.438 1 96.69 256 VAL A C 1
ATOM 2083 O O . VAL A 1 256 ? 0.148 -18.734 -24.094 1 96.69 256 VAL A O 1
ATOM 2086 N N . LEU A 1 257 ? 0.497 -20.078 -22.328 1 97.69 257 LEU A N 1
ATOM 2087 C CA . LEU A 1 257 ? -0.849 -19.906 -21.797 1 97.69 257 LEU A CA 1
ATOM 2088 C C . LEU A 1 257 ? -0.839 -18.969 -20.594 1 97.69 257 LEU A C 1
ATOM 2090 O O . LEU A 1 257 ? 0.211 -18.734 -19.984 1 97.69 257 LEU A O 1
ATOM 2094 N N . GLY A 1 258 ? -2 -18.422 -20.375 1 97.81 258 GLY A N 1
ATOM 2095 C CA . GLY A 1 258 ? -2.201 -17.766 -19.094 1 97.81 258 GLY A CA 1
ATOM 2096 C C . GLY A 1 258 ? -2.223 -18.734 -17.922 1 97.81 258 GLY A C 1
ATOM 2097 O O . GLY A 1 258 ? -2.572 -19.906 -18.094 1 97.81 258 GLY A O 1
ATOM 2098 N N . SER A 1 259 ? -1.893 -18.25 -16.797 1 96.5 259 SER A N 1
ATOM 2099 C CA . SER A 1 259 ? -1.773 -19.094 -15.617 1 96.5 259 SER A CA 1
ATOM 2100 C C . SER A 1 259 ? -3.141 -19.391 -15.008 1 96.5 259 SER A C 1
ATOM 2102 O O . SER A 1 259 ? -3.363 -20.469 -14.469 1 96.5 259 SER A O 1
ATOM 2104 N N . GLU A 1 260 ? -4.047 -18.453 -15.055 1 94.88 260 GLU A N 1
ATOM 2105 C CA . GLU A 1 260 ? -5.363 -18.625 -14.461 1 94.88 260 GLU A CA 1
ATOM 2106 C C . GLU A 1 260 ? -6.398 -19.031 -15.508 1 94.88 260 GLU A C 1
ATOM 2108 O O . GLU A 1 260 ? -6.492 -18.406 -16.562 1 94.88 260 GLU A O 1
ATOM 2113 N N . GLY A 1 261 ? -7.066 -20.078 -15.203 1 95.5 261 GLY A N 1
ATOM 2114 C CA . GLY A 1 261 ? -8.164 -20.5 -16.062 1 95.5 261 GLY A CA 1
ATOM 2115 C C . GLY A 1 261 ? -9.492 -19.875 -15.688 1 95.5 261 GLY A C 1
ATOM 2116 O O . GLY A 1 261 ? -9.742 -19.594 -14.508 1 95.5 261 GLY A O 1
ATOM 2117 N N . PHE A 1 262 ? -10.273 -19.656 -16.734 1 96.75 262 PHE A N 1
ATOM 2118 C CA . PHE A 1 262 ? -11.586 -19.062 -16.516 1 96.75 262 PHE A CA 1
ATOM 2119 C C . PHE A 1 262 ? -12.695 -20.078 -16.734 1 96.75 262 PHE A C 1
ATOM 2121 O O . PHE A 1 262 ? -12.688 -20.797 -17.734 1 96.75 262 PHE A O 1
ATOM 2128 N N . ASN A 1 263 ? -13.625 -20.156 -15.75 1 96.5 263 ASN A N 1
ATOM 2129 C CA . ASN A 1 263 ? -14.742 -21.078 -15.898 1 96.5 263 ASN A CA 1
ATOM 2130 C C . ASN A 1 263 ? -16.062 -20.406 -15.57 1 96.5 263 ASN A C 1
ATOM 2132 O O . ASN A 1 263 ? -17.078 -21.094 -15.344 1 96.5 263 ASN A O 1
ATOM 2136 N N . SER A 1 264 ? -15.984 -19.156 -15.469 1 95.94 264 SER A N 1
ATOM 2137 C CA . SER A 1 264 ? -17.188 -18.375 -15.211 1 95.94 264 SER A CA 1
ATOM 2138 C C . SER A 1 264 ? -16.906 -16.875 -15.32 1 95.94 264 SER A C 1
ATOM 2140 O O . SER A 1 264 ? -15.742 -16.453 -15.297 1 95.94 264 SER A O 1
ATOM 2142 N N . GLY A 1 265 ? -17.938 -16.141 -15.594 1 95.94 265 GLY A N 1
ATOM 2143 C CA . GLY A 1 265 ? -17.859 -14.695 -15.5 1 95.94 265 GLY A CA 1
ATOM 2144 C C . GLY A 1 265 ? -17.328 -14.047 -16.766 1 95.94 265 GLY A C 1
ATOM 2145 O O . GLY A 1 265 ? -17.297 -14.672 -17.828 1 95.94 265 GLY A O 1
ATOM 2146 N N . THR A 1 266 ? -17.094 -12.727 -16.609 1 96.94 266 THR A N 1
ATOM 2147 C CA . THR A 1 266 ? -16.578 -11.922 -17.719 1 96.94 266 THR A CA 1
ATOM 2148 C C . THR A 1 266 ? -15.141 -11.477 -17.438 1 96.94 266 THR A C 1
ATOM 2150 O O . THR A 1 266 ? -14.812 -11.094 -16.312 1 96.94 266 THR A O 1
ATOM 2153 N N . HIS A 1 267 ? -14.352 -11.625 -18.438 1 96.88 267 HIS A N 1
ATOM 2154 C CA . HIS A 1 267 ? -12.945 -11.273 -18.344 1 96.88 267 HIS A CA 1
ATOM 2155 C C . HIS A 1 267 ? -12.492 -10.445 -19.531 1 96.88 267 HIS A C 1
ATOM 2157 O O . HIS A 1 267 ? -13.031 -10.594 -20.641 1 96.88 267 HIS A O 1
ATOM 2163 N N . CYS A 1 268 ? -11.57 -9.523 -19.281 1 96.88 268 CYS A N 1
ATOM 2164 C CA . CYS A 1 268 ? -11.047 -8.648 -20.328 1 96.88 268 CYS A CA 1
ATOM 2165 C C . CYS A 1 268 ? -9.562 -8.383 -20.125 1 96.88 268 CYS A C 1
ATOM 2167 O O . CYS A 1 268 ? -9.109 -8.18 -19 1 96.88 268 CYS A O 1
ATOM 2169 N N . TRP A 1 269 ? -8.797 -8.445 -21.219 1 97.19 269 TRP A N 1
ATOM 2170 C CA . TRP A 1 269 ? -7.391 -8.07 -21.125 1 97.19 269 TRP A CA 1
ATOM 2171 C C . TRP A 1 269 ? -6.902 -7.5 -22.453 1 97.19 269 TRP A C 1
ATOM 2173 O O . TRP A 1 269 ? -7.375 -7.906 -23.531 1 97.19 269 TRP A O 1
ATOM 2183 N N . ASP A 1 270 ? -5.984 -6.559 -22.406 1 97.38 270 ASP A N 1
ATOM 2184 C CA . ASP A 1 270 ? -5.371 -5.918 -23.578 1 97.38 270 ASP A CA 1
ATOM 2185 C C . ASP A 1 270 ? -3.955 -6.438 -23.797 1 97.38 270 ASP A C 1
ATOM 2187 O O . ASP A 1 270 ? -3.199 -6.645 -22.844 1 97.38 270 ASP A O 1
ATOM 2191 N N . VAL A 1 271 ? -3.672 -6.637 -25.062 1 97.19 271 VAL A N 1
ATOM 2192 C CA . VAL A 1 271 ? -2.336 -7.098 -25.438 1 97.19 271 VAL A CA 1
ATOM 2193 C C . VAL A 1 271 ? -1.697 -6.102 -26.406 1 97.19 271 VAL A C 1
ATOM 2195 O O . VAL A 1 271 ? -2.285 -5.762 -27.438 1 97.19 271 VAL A O 1
ATOM 2198 N N . GLU A 1 272 ? -0.547 -5.629 -26.031 1 96.94 272 GLU A N 1
ATOM 2199 C CA . GLU A 1 272 ? 0.224 -4.789 -26.938 1 96.94 272 GLU A CA 1
ATOM 2200 C C . GLU A 1 272 ? 0.928 -5.625 -28 1 96.94 272 GLU A C 1
ATOM 2202 O O . GLU A 1 272 ? 1.735 -6.5 -27.672 1 96.94 272 GLU A O 1
ATOM 2207 N N . VAL A 1 273 ? 0.652 -5.375 -29.25 1 95.5 273 VAL A N 1
ATOM 2208 C CA . VAL A 1 273 ? 1.198 -6.176 -30.344 1 95.5 273 VAL A CA 1
ATOM 2209 C C . VAL A 1 273 ? 1.973 -5.273 -31.312 1 95.5 273 VAL A C 1
ATOM 2211 O O . VAL A 1 273 ? 2.35 -5.703 -32.406 1 95.5 273 VAL A O 1
ATOM 2214 N N . LYS A 1 274 ? 2.227 -4.082 -30.953 1 92.31 274 LYS A N 1
ATOM 2215 C CA . LYS A 1 274 ? 2.812 -3.084 -31.844 1 92.31 274 LYS A CA 1
ATOM 2216 C C . LYS A 1 274 ? 4.164 -3.547 -32.375 1 92.31 274 LYS A C 1
ATOM 2218 O O . LYS A 1 274 ? 4.527 -3.246 -33.5 1 92.31 274 LYS A O 1
ATOM 2223 N N . LYS A 1 275 ? 4.902 -4.27 -31.625 1 90.12 275 LYS A N 1
ATOM 2224 C CA . LYS A 1 275 ? 6.254 -4.676 -32 1 90.12 275 LYS A CA 1
ATOM 2225 C C . LYS A 1 275 ? 6.25 -6.062 -32.656 1 90.12 275 LYS A C 1
ATOM 2227 O O . LYS A 1 275 ? 7.312 -6.617 -32.938 1 90.12 275 LYS A O 1
ATOM 2232 N N . SER A 1 276 ? 5.062 -6.621 -32.781 1 88.88 276 SER A N 1
ATOM 2233 C CA . SER A 1 276 ? 4.969 -7.977 -33.312 1 88.88 276 SER A CA 1
ATOM 2234 C C . SER A 1 276 ? 4.418 -7.977 -34.75 1 88.88 276 SER A C 1
ATOM 2236 O O . SER A 1 276 ? 3.336 -7.445 -35 1 88.88 276 SER A O 1
ATOM 2238 N N . SER A 1 277 ? 5.152 -8.562 -35.625 1 88.94 277 SER A N 1
ATOM 2239 C CA . SER A 1 277 ? 4.699 -8.641 -37.031 1 88.94 277 SER A CA 1
ATOM 2240 C C . SER A 1 277 ? 3.873 -9.898 -37.25 1 88.94 277 SER A C 1
ATOM 2242 O O . SER A 1 277 ? 3.201 -10.023 -38.281 1 88.94 277 SER A O 1
ATOM 2244 N N . ARG A 1 278 ? 3.926 -10.805 -36.375 1 90.56 278 ARG A N 1
ATOM 2245 C CA . ARG A 1 278 ? 3.16 -12.047 -36.469 1 90.56 278 ARG A CA 1
ATOM 2246 C C . ARG A 1 278 ? 2.686 -12.477 -35.062 1 90.56 278 ARG A C 1
ATOM 2248 O O . ARG A 1 278 ? 3.5 -12.742 -34.188 1 90.56 278 ARG A O 1
ATOM 2255 N N . TRP A 1 279 ? 1.454 -12.547 -34.938 1 93.44 279 TRP A N 1
ATOM 2256 C CA . TRP A 1 279 ? 0.943 -12.961 -33.625 1 93.44 279 TRP A CA 1
ATOM 2257 C C . TRP A 1 279 ? -0.426 -13.617 -33.781 1 93.44 279 TRP A C 1
ATOM 2259 O O . TRP A 1 279 ? -1.097 -13.461 -34.781 1 93.44 279 TRP A O 1
ATOM 2269 N N . ARG A 1 280 ? -0.784 -14.445 -32.844 1 93.62 280 ARG A N 1
ATOM 2270 C CA . ARG A 1 280 ? -2.098 -15.055 -32.656 1 93.62 280 ARG A CA 1
ATOM 2271 C C . ARG A 1 280 ? -2.508 -15.008 -31.172 1 93.62 280 ARG A C 1
ATOM 2273 O O . ARG A 1 280 ? -1.711 -15.328 -30.297 1 93.62 280 ARG A O 1
ATOM 2280 N N . LEU A 1 281 ? -3.684 -14.484 -30.922 1 94.81 281 LEU A N 1
ATOM 2281 C CA . LEU A 1 281 ? -4.168 -14.367 -29.562 1 94.81 281 LEU A CA 1
ATOM 2282 C C . LEU A 1 281 ? -5.602 -14.875 -29.438 1 94.81 281 LEU A C 1
ATOM 2284 O O . LEU A 1 281 ? -6.402 -14.711 -30.359 1 94.81 281 LEU A O 1
ATOM 2288 N N . GLY A 1 282 ? -5.887 -15.477 -28.281 1 95.88 282 GLY A N 1
ATOM 2289 C CA . GLY A 1 282 ? -7.234 -15.961 -28.031 1 95.88 282 GLY A CA 1
ATOM 2290 C C . GLY A 1 282 ? -7.344 -16.828 -26.797 1 95.88 282 GLY A C 1
ATOM 2291 O O . GLY A 1 282 ? -6.734 -16.531 -25.766 1 95.88 282 GLY A O 1
ATOM 2292 N N . ILE A 1 283 ? -8.227 -17.797 -26.875 1 96.62 283 ILE A N 1
ATOM 2293 C CA . ILE A 1 283 ? -8.453 -18.688 -25.75 1 96.62 283 ILE A CA 1
ATOM 2294 C C . ILE A 1 283 ? -8.461 -20.141 -26.234 1 96.62 283 ILE A C 1
ATOM 2296 O O . ILE A 1 283 ? -8.68 -20.406 -27.406 1 96.62 283 ILE A O 1
ATOM 2300 N N . THR A 1 284 ? -8.117 -21 -25.375 1 96.06 284 THR A N 1
ATOM 2301 C CA . THR A 1 284 ? -8.156 -22.438 -25.625 1 96.06 284 THR A CA 1
ATOM 2302 C C . THR A 1 284 ? -8.656 -23.188 -24.391 1 96.06 284 THR A C 1
ATOM 2304 O O . THR A 1 284 ? -8.75 -22.594 -23.297 1 96.06 284 THR A O 1
ATOM 2307 N N . THR A 1 285 ? -9.039 -24.391 -24.516 1 95.5 285 THR A N 1
ATOM 2308 C CA . THR A 1 285 ? -9.539 -25.188 -23.391 1 95.5 285 THR A CA 1
ATOM 2309 C C . THR A 1 285 ? -8.383 -25.859 -22.656 1 95.5 285 THR A C 1
ATOM 2311 O O . THR A 1 285 ? -7.316 -26.078 -23.219 1 95.5 285 THR A O 1
ATOM 2314 N N . ALA A 1 286 ? -8.664 -26.156 -21.406 1 93.06 286 ALA A N 1
ATOM 2315 C CA . ALA A 1 286 ? -7.68 -26.812 -20.547 1 93.06 286 ALA A CA 1
ATOM 2316 C C . ALA A 1 286 ? -7.328 -28.203 -21.094 1 93.06 286 ALA A C 1
ATOM 2318 O O . ALA A 1 286 ? -6.199 -28.672 -20.938 1 93.06 286 ALA A O 1
ATOM 2319 N N . SER A 1 287 ? -8.203 -28.828 -21.781 1 89.62 287 SER A N 1
ATOM 2320 C CA . SER A 1 287 ? -8.047 -30.203 -22.219 1 89.62 287 SER A CA 1
ATOM 2321 C C . SER A 1 287 ? -7.352 -30.281 -23.578 1 89.62 287 SER A C 1
ATOM 2323 O O . SER A 1 287 ? -6.988 -31.359 -24.031 1 89.62 287 SER A O 1
ATOM 2325 N N . ASN A 1 288 ? -7.203 -29.109 -24.188 1 92.5 288 ASN A N 1
ATOM 2326 C CA . ASN A 1 288 ? -6.578 -29.109 -25.516 1 92.5 288 ASN A CA 1
ATOM 2327 C C . ASN A 1 288 ? -5.141 -29.625 -25.453 1 92.5 288 ASN A C 1
ATOM 2329 O O . ASN A 1 288 ? -4.406 -29.312 -24.516 1 92.5 288 ASN A O 1
ATOM 2333 N N . GLN A 1 289 ? -4.785 -30.406 -26.438 1 90.38 289 GLN A N 1
ATOM 2334 C CA . GLN A 1 289 ? -3.443 -30.984 -26.484 1 90.38 289 GLN A CA 1
ATOM 2335 C C . GLN A 1 289 ? -2.408 -29.938 -26.891 1 90.38 289 GLN A C 1
ATOM 2337 O O . GLN A 1 289 ? -2.557 -29.281 -27.922 1 90.38 289 GLN A O 1
ATOM 2342 N N . ARG A 1 290 ? -1.395 -29.844 -26.141 1 91.75 290 ARG A N 1
ATOM 2343 C CA . ARG A 1 290 ? -0.392 -28.812 -26.375 1 91.75 290 ARG A CA 1
ATOM 2344 C C . ARG A 1 290 ? 0.836 -29.391 -27.062 1 91.75 290 ARG A C 1
ATOM 2346 O O . ARG A 1 290 ? 1.635 -28.641 -27.641 1 91.75 290 ARG A O 1
ATOM 2353 N N . LYS A 1 291 ? 0.864 -30.734 -27.016 1 90.88 291 LYS A N 1
ATOM 2354 C CA . LYS A 1 291 ? 1.989 -31.406 -27.672 1 90.88 291 LYS A CA 1
ATOM 2355 C C . LYS A 1 291 ? 1.66 -31.734 -29.125 1 90.88 291 LYS A C 1
ATOM 2357 O O . LYS A 1 291 ? 0.534 -32.125 -29.438 1 90.88 291 LYS A O 1
ATOM 2362 N N . GLY A 1 292 ? 2.598 -31.578 -29.984 1 89.69 292 GLY A N 1
ATOM 2363 C CA . GLY A 1 292 ? 2.41 -31.984 -31.375 1 89.69 292 GLY A CA 1
ATOM 2364 C C . GLY A 1 292 ? 1.776 -30.906 -32.219 1 89.69 292 GLY A C 1
ATOM 2365 O O . GLY A 1 292 ? 1.871 -29.719 -31.906 1 89.69 292 GLY A O 1
ATOM 2366 N N . SER A 1 293 ? 1.157 -31.281 -33.375 1 88.69 293 SER A N 1
ATOM 2367 C CA . SER A 1 293 ? 0.736 -30.328 -34.406 1 88.69 293 SER A CA 1
ATOM 2368 C C . SER A 1 293 ? -0.771 -30.094 -34.344 1 88.69 293 SER A C 1
ATOM 2370 O O . SER A 1 293 ? -1.301 -29.266 -35.094 1 88.69 293 SER A O 1
ATOM 2372 N N . ASP A 1 294 ? -1.442 -30.672 -33.375 1 88.12 294 ASP A N 1
ATOM 2373 C CA . ASP A 1 294 ? -2.9 -30.656 -33.469 1 88.12 294 ASP A CA 1
ATOM 2374 C C . ASP A 1 294 ? -3.482 -29.547 -32.594 1 88.12 294 ASP A C 1
ATOM 2376 O O . ASP A 1 294 ? -4.703 -29.406 -32.5 1 88.12 294 ASP A O 1
ATOM 2380 N N . PHE A 1 295 ? -2.689 -28.75 -32 1 90.38 295 PHE A N 1
ATOM 2381 C CA . PHE A 1 295 ? -3.164 -27.734 -31.062 1 90.38 295 PHE A CA 1
ATOM 2382 C C . PHE A 1 295 ? -4.18 -26.828 -31.734 1 90.38 295 PHE A C 1
ATOM 2384 O O . PHE A 1 295 ? -5.25 -26.562 -31.172 1 90.38 295 PHE A O 1
ATOM 2391 N N . PHE A 1 296 ? -3.973 -26.391 -32.906 1 89.06 296 PHE A N 1
ATOM 2392 C CA . PHE A 1 296 ? -4.816 -25.406 -33.562 1 89.06 296 PHE A CA 1
ATOM 2393 C C . PHE A 1 296 ? -5.984 -26.062 -34.281 1 89.06 296 PHE A C 1
ATOM 2395 O O . PHE A 1 296 ? -6.844 -25.391 -34.844 1 89.06 296 PHE A O 1
ATOM 2402 N N . ASN A 1 297 ? -6.031 -27.359 -34.125 1 85.75 297 ASN A N 1
ATOM 2403 C CA . ASN A 1 297 ? -7.094 -28.078 -34.812 1 85.75 297 ASN A CA 1
ATOM 2404 C C . ASN A 1 297 ? -8.32 -28.266 -33.938 1 85.75 297 ASN A C 1
ATOM 2406 O O . ASN A 1 297 ? -9.406 -28.594 -34.406 1 85.75 297 ASN A O 1
ATOM 2410 N N . THR A 1 298 ? -8.031 -28 -32.625 1 82.62 298 THR A N 1
ATOM 2411 C CA . THR A 1 298 ? -9.141 -28.281 -31.719 1 82.62 298 THR A CA 1
ATOM 2412 C C . THR A 1 298 ? -9.234 -27.219 -30.625 1 82.62 298 THR A C 1
ATOM 2414 O O . THR A 1 298 ? -8.258 -26.938 -29.938 1 82.62 298 THR A O 1
ATOM 2417 N N . ASP A 1 299 ? -10.422 -26.609 -30.5 1 87.31 299 ASP A N 1
ATOM 2418 C CA . ASP A 1 299 ? -10.844 -25.812 -29.344 1 87.31 299 ASP A CA 1
ATOM 2419 C C . ASP A 1 299 ? -9.977 -24.578 -29.172 1 87.31 299 ASP A C 1
ATOM 2421 O O . ASP A 1 299 ? -9.453 -24.312 -28.094 1 87.31 299 ASP A O 1
ATOM 2425 N N . VAL A 1 300 ? -9.594 -23.906 -30.203 1 92.31 300 VAL A N 1
ATOM 2426 C CA . VAL A 1 300 ? -8.859 -22.641 -30.188 1 92.31 300 VAL A CA 1
ATOM 2427 C C . VAL A 1 300 ? -9.695 -21.547 -30.859 1 92.31 300 VAL A C 1
ATOM 2429 O O . VAL A 1 300 ? -10.156 -21.719 -31.984 1 92.31 300 VAL A O 1
ATOM 2432 N N . TRP A 1 301 ? -10.016 -20.547 -30.172 1 94.19 301 TRP A N 1
ATOM 2433 C CA . TRP A 1 301 ? -10.711 -19.375 -30.672 1 94.19 301 TRP A CA 1
ATOM 2434 C C . TRP A 1 301 ? -9.797 -18.156 -30.641 1 94.19 301 TRP A C 1
ATOM 2436 O O . TRP A 1 301 ? -9.477 -17.625 -29.562 1 94.19 301 TRP A O 1
ATOM 2446 N N . SER A 1 302 ? -9.422 -17.703 -31.891 1 94.31 302 SER A N 1
ATOM 2447 C CA . SER A 1 302 ? -8.344 -16.719 -31.875 1 94.31 302 SER A CA 1
ATOM 2448 C C . SER A 1 302 ? -8.445 -15.789 -33.094 1 94.31 302 SER A C 1
ATOM 2450 O O . SER A 1 302 ? -9.227 -16.031 -34 1 94.31 302 SER A O 1
ATOM 2452 N N . VAL A 1 303 ? -7.727 -14.75 -32.969 1 94.19 303 VAL A N 1
ATOM 2453 C CA . VAL A 1 303 ? -7.426 -13.852 -34.062 1 94.19 303 VAL A CA 1
ATOM 2454 C C . VAL A 1 303 ? -5.926 -13.859 -34.344 1 94.19 303 VAL A C 1
ATOM 2456 O O . VAL A 1 303 ? -5.125 -14.195 -33.469 1 94.19 303 VAL A O 1
ATOM 2459 N N . GLN A 1 304 ? -5.594 -13.531 -35.562 1 93.69 304 GLN A N 1
ATOM 2460 C CA . GLN A 1 304 ? -4.176 -13.586 -35.938 1 93.69 304 GLN A CA 1
ATOM 2461 C C . GLN A 1 304 ? -3.811 -12.477 -36.906 1 93.69 304 GLN A C 1
ATOM 2463 O O . GLN A 1 304 ? -4.68 -11.93 -37.594 1 93.69 304 GLN A O 1
ATOM 2468 N N . TYR A 1 305 ? -2.58 -12.242 -36.906 1 93.25 305 TYR A N 1
ATOM 2469 C CA . TYR A 1 305 ? -1.998 -11.273 -37.812 1 93.25 305 TYR A CA 1
ATOM 2470 C C . TYR A 1 305 ? -0.671 -11.781 -38.375 1 93.25 305 TYR A C 1
ATOM 2472 O O . TYR A 1 305 ? 0.178 -12.266 -37.625 1 93.25 305 TYR A O 1
ATOM 2480 N N . GLY A 1 306 ? -0.546 -11.719 -39.719 1 87.94 306 GLY A N 1
ATOM 2481 C CA . GLY A 1 306 ? 0.716 -12.023 -40.375 1 87.94 306 GLY A CA 1
ATOM 2482 C C . GLY A 1 306 ? 0.964 -13.516 -40.5 1 87.94 306 GLY A C 1
ATOM 2483 O O . GLY A 1 306 ? 2.109 -13.945 -40.656 1 87.94 306 GLY A O 1
ATOM 2484 N N . LEU A 1 307 ? 0.004 -14.25 -40.156 1 82.5 307 LEU A N 1
ATOM 2485 C CA . LEU A 1 307 ? 0.172 -15.695 -40.25 1 82.5 307 LEU A CA 1
ATOM 2486 C C . LEU A 1 307 ? -0.654 -16.281 -41.406 1 82.5 307 LEU A C 1
ATOM 2488 O O . LEU A 1 307 ? -1.606 -15.641 -41.875 1 82.5 307 LEU A O 1
ATOM 2492 N N . VAL A 1 308 ? -0.086 -17.281 -41.938 1 71.88 308 VAL A N 1
ATOM 2493 C CA . VAL A 1 308 ? -0.732 -17.906 -43.094 1 71.88 308 VAL A CA 1
ATOM 2494 C C . VAL A 1 308 ? -1.726 -18.969 -42.625 1 71.88 308 VAL A C 1
ATOM 2496 O O . VAL A 1 308 ? -2.566 -19.438 -43.406 1 71.88 308 VAL A O 1
ATOM 2499 N N . GLU A 1 309 ? -1.589 -19.188 -41.406 1 63.97 309 GLU A N 1
ATOM 2500 C CA . GLU A 1 309 ? -2.348 -20.344 -40.938 1 63.97 309 GLU A CA 1
ATOM 2501 C C . GLU A 1 309 ? -3.848 -20.047 -40.938 1 63.97 309 GLU A C 1
ATOM 2503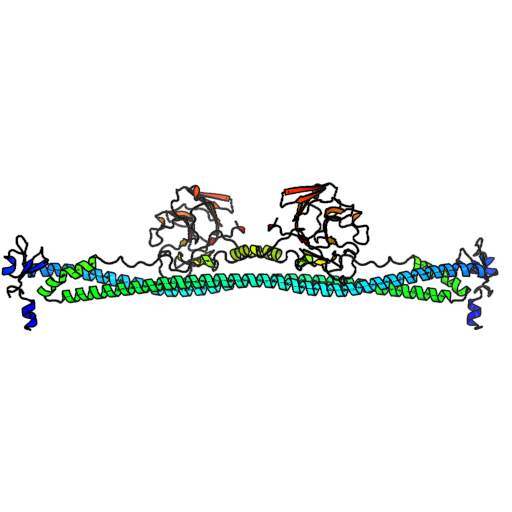 O O . GLU A 1 309 ? -4.27 -18.922 -40.656 1 63.97 309 GLU A O 1
ATOM 2508 N N . GLU A 1 310 ? -4.527 -21.047 -41.375 1 64.31 310 GLU A N 1
ATOM 2509 C CA . GLU A 1 310 ? -5.949 -20.969 -41.719 1 64.31 310 GLU A CA 1
ATOM 2510 C C . GLU A 1 310 ? -6.809 -20.984 -40.469 1 64.31 310 GLU A C 1
ATOM 2512 O O . GLU A 1 310 ? -7.969 -20.578 -40.5 1 64.31 310 GLU A O 1
ATOM 2517 N N . SER A 1 311 ? -6.172 -21.406 -39.312 1 70.19 311 SER A N 1
ATOM 2518 C CA . SER A 1 311 ? -7.113 -21.484 -38.219 1 70.19 311 SER A CA 1
ATOM 2519 C C . SER A 1 311 ? -7.156 -20.172 -37.438 1 70.19 311 SER A C 1
ATOM 2521 O O . SER A 1 311 ? -6.129 -19.5 -37.281 1 70.19 311 SER A O 1
ATOM 2523 N N . GLY A 1 312 ? -8.281 -19.484 -37.406 1 78.44 312 GLY A N 1
ATOM 2524 C CA . GLY A 1 312 ? -8.516 -18.234 -36.719 1 78.44 312 GLY A CA 1
ATOM 2525 C C . GLY A 1 312 ? -8.883 -17.078 -37.656 1 78.44 312 GLY A C 1
ATOM 2526 O O . GLY A 1 312 ? -8.734 -17.188 -38.875 1 78.44 312 GLY A O 1
ATOM 2527 N N . PHE A 1 313 ? -9.312 -16.047 -37.094 1 87.94 313 PHE A N 1
ATOM 2528 C CA . PHE A 1 313 ? -9.688 -14.883 -37.875 1 87.94 313 PHE A CA 1
ATOM 2529 C C . PHE A 1 313 ? -8.469 -14.023 -38.188 1 87.94 313 PHE A C 1
ATOM 2531 O O . PHE A 1 313 ? -7.734 -13.617 -37.281 1 87.94 313 PHE A O 1
ATOM 2538 N N . LEU A 1 314 ? -8.219 -13.758 -39.438 1 91.81 314 LEU A N 1
ATOM 2539 C CA . LEU A 1 314 ? -7.07 -12.969 -39.875 1 91.81 314 LEU A CA 1
ATOM 2540 C C . LEU A 1 314 ? -7.379 -11.477 -39.812 1 91.81 314 LEU A C 1
ATOM 2542 O O . LEU A 1 314 ? -8.32 -11 -40.469 1 91.81 314 LEU A O 1
ATOM 2546 N N . VAL A 1 315 ? -6.555 -10.828 -39.031 1 91.88 315 VAL A N 1
ATOM 2547 C CA . VAL A 1 315 ? -6.652 -9.375 -38.969 1 91.88 315 VAL A CA 1
ATOM 2548 C C . VAL A 1 315 ? -5.793 -8.75 -40.062 1 91.88 315 VAL A C 1
ATOM 2550 O O . VAL A 1 315 ? -4.605 -9.062 -40.188 1 91.88 315 VAL A O 1
ATOM 2553 N N . LYS A 1 316 ? -6.285 -7.82 -40.781 1 88.44 316 LYS A N 1
ATOM 2554 C CA . LYS A 1 316 ? -5.605 -7.273 -41.938 1 88.44 316 LYS A CA 1
ATOM 2555 C C . LYS A 1 316 ? -4.766 -6.055 -41.562 1 88.44 316 LYS A C 1
ATOM 2557 O O . LYS A 1 316 ? -3.674 -5.855 -42.094 1 88.44 316 LYS A O 1
ATOM 2562 N N . GLN A 1 317 ? -5.191 -5.344 -40.656 1 90.62 317 GLN A N 1
ATOM 2563 C CA . GLN A 1 317 ? -4.508 -4.102 -40.312 1 90.62 317 GLN A CA 1
ATOM 2564 C C . GLN A 1 317 ? -3.502 -4.32 -39.188 1 90.62 317 GLN A C 1
ATOM 2566 O O . GLN A 1 317 ? -3.688 -5.203 -38.344 1 90.62 317 GLN A O 1
ATOM 2571 N N . LYS A 1 318 ? -2.451 -3.566 -39.312 1 92.12 318 LYS A N 1
ATOM 2572 C CA . LYS A 1 318 ? -1.488 -3.566 -38.219 1 92.12 318 LYS A CA 1
ATOM 2573 C C . LYS A 1 318 ? -2.051 -2.846 -37 1 92.12 318 LYS A C 1
ATOM 2575 O O . LYS A 1 318 ? -2.525 -1.714 -37.094 1 92.12 318 LYS A O 1
ATOM 2580 N N . LEU A 1 319 ? -2.025 -3.514 -35.875 1 94.81 319 LEU A N 1
ATOM 2581 C CA . LEU A 1 319 ? -2.617 -2.959 -34.656 1 94.81 319 LEU A CA 1
ATOM 2582 C C . LEU A 1 319 ? -1.546 -2.691 -33.594 1 94.81 319 LEU A C 1
ATOM 2584 O O . LEU A 1 319 ? -0.502 -3.348 -33.594 1 94.81 319 LEU A O 1
ATOM 2588 N N . ASP A 1 320 ? -1.807 -1.729 -32.781 1 95.81 320 ASP A N 1
ATOM 2589 C CA . ASP A 1 320 ? -0.939 -1.479 -31.625 1 95.81 320 ASP A CA 1
ATOM 2590 C C . ASP A 1 320 ? -1.336 -2.35 -30.438 1 95.81 320 ASP A C 1
ATOM 2592 O O . ASP A 1 320 ? -0.48 -2.768 -29.656 1 95.81 320 ASP A O 1
ATOM 2596 N N . ARG A 1 321 ? -2.682 -2.543 -30.375 1 96.38 321 ARG A N 1
ATOM 2597 C CA . ARG A 1 321 ? -3.24 -3.289 -29.25 1 96.38 321 ARG A CA 1
ATOM 2598 C C . ARG A 1 321 ? -4.445 -4.117 -29.688 1 96.38 321 ARG A C 1
ATOM 2600 O O . ARG A 1 321 ? -5.145 -3.75 -30.641 1 96.38 321 ARG A O 1
ATOM 2607 N N . VAL A 1 322 ? -4.594 -5.211 -29.078 1 96.62 322 VAL A N 1
ATOM 2608 C CA . VAL A 1 322 ? -5.781 -6.035 -29.281 1 96.62 322 VAL A CA 1
ATOM 2609 C C . VAL A 1 322 ? -6.445 -6.32 -27.938 1 96.62 322 VAL A C 1
ATOM 2611 O O . VAL A 1 322 ? -5.781 -6.742 -26.984 1 96.62 322 VAL A O 1
ATOM 2614 N N . ARG A 1 323 ? -7.664 -6.082 -27.828 1 97.5 323 ARG A N 1
ATOM 2615 C CA . ARG A 1 323 ? -8.438 -6.398 -26.641 1 97.5 323 ARG A CA 1
ATOM 2616 C C . ARG A 1 323 ? -9.188 -7.715 -26.812 1 97.5 323 ARG A C 1
ATOM 2618 O O . ARG A 1 323 ? -9.852 -7.934 -27.828 1 97.5 323 ARG A O 1
ATOM 2625 N N . VAL A 1 324 ? -9.102 -8.57 -25.859 1 97.5 324 VAL A N 1
ATOM 2626 C CA . VAL A 1 324 ? -9.852 -9.82 -25.812 1 97.5 324 VAL A CA 1
ATOM 2627 C C . VAL A 1 324 ? -10.906 -9.75 -24.719 1 97.5 324 VAL A C 1
ATOM 2629 O O . VAL A 1 324 ? -10.586 -9.523 -23.547 1 97.5 324 VAL A O 1
ATOM 2632 N N . ASP A 1 325 ? -12.18 -9.891 -25.094 1 97.31 325 ASP A N 1
ATOM 2633 C CA . ASP A 1 325 ? -13.297 -9.914 -24.156 1 97.31 325 ASP A CA 1
ATOM 2634 C C . ASP A 1 325 ? -13.945 -11.297 -24.109 1 97.31 325 ASP A C 1
ATOM 2636 O O . ASP A 1 325 ? -14.5 -11.766 -25.109 1 97.31 325 ASP A O 1
ATOM 2640 N N . LEU A 1 326 ? -13.867 -11.883 -22.938 1 97.5 326 LEU A N 1
ATOM 2641 C CA . LEU A 1 326 ? -14.422 -13.227 -22.766 1 97.5 326 LEU A CA 1
ATOM 2642 C C . LEU A 1 326 ? -15.648 -13.195 -21.875 1 97.5 326 LEU A C 1
ATOM 2644 O O . LEU A 1 326 ? -15.578 -12.727 -20.734 1 97.5 326 LEU A O 1
ATOM 2648 N N . ASP A 1 327 ? -16.734 -13.539 -22.359 1 97.19 327 ASP A N 1
ATOM 2649 C CA . ASP A 1 327 ? -17.938 -13.82 -21.578 1 97.19 327 ASP A CA 1
ATOM 2650 C C . ASP A 1 327 ? -18.188 -15.32 -21.484 1 97.19 327 ASP A C 1
ATOM 2652 O O . ASP A 1 327 ? -18.844 -15.898 -22.359 1 97.19 327 ASP A O 1
ATOM 2656 N N . TYR A 1 328 ? -17.719 -15.914 -20.453 1 96.31 328 TYR A N 1
ATOM 2657 C CA . TYR A 1 328 ? -17.781 -17.359 -20.328 1 96.31 328 TYR A CA 1
ATOM 2658 C C . TYR A 1 328 ? -19.234 -17.828 -20.234 1 96.31 328 TYR A C 1
ATOM 2660 O O . TYR A 1 328 ? -19.609 -18.828 -20.859 1 96.31 328 TYR A O 1
ATOM 2668 N N . ASP A 1 329 ? -20.031 -17.141 -19.5 1 95.06 329 ASP A N 1
ATOM 2669 C CA . ASP A 1 329 ? -21.406 -17.547 -19.25 1 95.06 329 ASP A CA 1
ATOM 2670 C C . ASP A 1 329 ? -22.25 -17.5 -20.516 1 95.06 329 ASP A C 1
ATOM 2672 O O . ASP A 1 329 ? -23.094 -18.359 -20.734 1 95.06 329 ASP A O 1
ATOM 2676 N N . ARG A 1 330 ? -21.922 -16.547 -21.328 1 94.56 330 ARG A N 1
ATOM 2677 C CA . ARG A 1 330 ? -22.672 -16.406 -22.562 1 94.56 330 ARG A CA 1
ATOM 2678 C C . ARG A 1 330 ? -22 -17.172 -23.703 1 94.56 330 ARG A C 1
ATOM 2680 O O . ARG A 1 330 ? -22.531 -17.25 -24.812 1 94.56 330 ARG A O 1
ATOM 2687 N N . GLY A 1 331 ? -20.828 -17.641 -23.484 1 94.31 331 GLY A N 1
ATOM 2688 C CA . GLY A 1 331 ? -20.078 -18.391 -24.484 1 94.31 331 GLY A CA 1
ATOM 2689 C C . GLY A 1 331 ? -19.625 -17.547 -25.656 1 94.31 331 GLY A C 1
ATOM 2690 O O . GLY A 1 331 ? -19.875 -17.891 -26.812 1 94.31 331 GLY A O 1
ATOM 2691 N N . MET A 1 332 ? -19.062 -16.453 -25.312 1 96.75 332 MET A N 1
ATOM 2692 C CA . MET A 1 332 ? -18.641 -15.539 -26.359 1 96.75 332 MET A CA 1
ATOM 2693 C C . MET A 1 332 ? -17.266 -14.961 -26.078 1 96.75 332 MET A C 1
ATOM 2695 O O . MET A 1 332 ? -16.969 -14.602 -24.938 1 96.75 332 MET A O 1
ATOM 2699 N N . VAL A 1 333 ? -16.406 -14.969 -27.109 1 97.06 333 VAL A N 1
ATOM 2700 C CA . VAL A 1 333 ? -15.141 -14.25 -27.047 1 97.06 333 VAL A CA 1
ATOM 2701 C C . VAL A 1 333 ? -15.094 -13.211 -28.172 1 97.06 333 VAL A C 1
ATOM 2703 O O . VAL A 1 333 ? -15.359 -13.531 -29.328 1 97.06 333 VAL A O 1
ATOM 2706 N N . SER A 1 334 ? -14.828 -12.008 -27.766 1 97.19 334 SER A N 1
ATOM 2707 C CA . SER A 1 334 ? -14.781 -10.922 -28.734 1 97.19 334 SER A CA 1
ATOM 2708 C C . SER A 1 334 ? -13.414 -10.25 -28.75 1 97.19 334 SER A C 1
ATOM 2710 O O . SER A 1 334 ? -12.742 -10.18 -27.719 1 97.19 334 SER A O 1
ATOM 2712 N N . PHE A 1 335 ? -13.031 -9.773 -29.953 1 97.69 335 PHE A N 1
ATOM 2713 C CA . PHE A 1 335 ? -11.758 -9.094 -30.172 1 97.69 335 PHE A CA 1
ATOM 2714 C C . PHE A 1 335 ? -11.977 -7.699 -30.734 1 97.69 335 PHE A C 1
ATOM 2716 O O . PHE A 1 335 ? -12.828 -7.508 -31.609 1 97.69 335 PHE A O 1
ATOM 2723 N N . SER A 1 336 ? -11.297 -6.777 -30.172 1 97 336 SER A N 1
ATOM 2724 C CA . SER A 1 336 ? -11.438 -5.406 -30.656 1 97 336 SER A CA 1
ATOM 2725 C C . SER A 1 336 ? -10.125 -4.641 -30.547 1 97 336 SER A C 1
ATOM 2727 O O . SER A 1 336 ? -9.18 -5.113 -29.906 1 97 336 SER A O 1
ATOM 2729 N N . ASP A 1 337 ? -10 -3.566 -31.281 1 96.44 337 ASP A N 1
ATOM 2730 C CA . ASP A 1 337 ? -8.938 -2.58 -31.125 1 96.44 337 ASP A CA 1
ATOM 2731 C C . ASP A 1 337 ? -9.344 -1.487 -30.141 1 96.44 337 ASP A C 1
ATOM 2733 O O . ASP A 1 337 ? -10.117 -0.594 -30.484 1 96.44 337 ASP A O 1
ATOM 2737 N N . PRO A 1 338 ? -8.789 -1.508 -28.969 1 94.75 338 PRO A N 1
ATOM 2738 C CA . PRO A 1 338 ? -9.219 -0.532 -27.969 1 94.75 338 PRO A CA 1
ATOM 2739 C C . PRO A 1 338 ? -8.719 0.88 -28.266 1 94.75 338 PRO A C 1
ATOM 2741 O O . PRO A 1 338 ? -9.242 1.853 -27.719 1 94.75 338 PRO A O 1
ATOM 2744 N N . VAL A 1 339 ? -7.695 1.022 -29.062 1 92.88 339 VAL A N 1
ATOM 2745 C CA . VAL A 1 339 ? -7.168 2.34 -29.406 1 92.88 339 VAL A CA 1
ATOM 2746 C C . VAL A 1 339 ? -8.172 3.084 -30.281 1 92.88 339 VAL A C 1
ATOM 2748 O O . VAL A 1 339 ? -8.523 4.23 -30 1 92.88 339 VAL A O 1
ATOM 2751 N N . SER A 1 340 ? -8.68 2.439 -31.328 1 92.31 340 SER A N 1
ATOM 2752 C CA . SER A 1 340 ? -9.633 3.037 -32.25 1 92.31 340 SER A CA 1
ATOM 2753 C C . SER A 1 340 ? -11.062 2.635 -31.906 1 92.31 340 SER A C 1
ATOM 2755 O O . SER A 1 340 ? -12.016 3.102 -32.531 1 92.31 340 SER A O 1
ATOM 2757 N N . ASN A 1 341 ? -11.242 1.79 -30.938 1 92.69 341 ASN A N 1
ATOM 2758 C CA . ASN A 1 341 ? -12.547 1.253 -30.562 1 92.69 341 ASN A CA 1
ATOM 2759 C C . ASN A 1 341 ? -13.234 0.571 -31.75 1 92.69 341 ASN A C 1
ATOM 2761 O O . ASN A 1 341 ? -14.398 0.843 -32.031 1 92.69 341 ASN A O 1
ATOM 2765 N N . THR A 1 342 ? -12.445 -0.201 -32.406 1 94.19 342 THR A N 1
ATOM 2766 C CA . THR A 1 342 ? -12.961 -0.887 -33.594 1 94.19 342 THR A CA 1
ATOM 2767 C C . THR A 1 342 ? -13.148 -2.377 -33.312 1 94.19 342 THR A C 1
ATOM 2769 O O . THR A 1 342 ? -12.25 -3.027 -32.781 1 94.19 342 THR A O 1
ATOM 2772 N N . TYR A 1 343 ? -14.25 -2.842 -33.719 1 95.44 343 TYR A N 1
ATOM 2773 C CA . TYR A 1 343 ? -14.555 -4.262 -33.625 1 95.44 343 TYR A CA 1
ATOM 2774 C C . TYR A 1 343 ? -13.773 -5.07 -34.656 1 95.44 343 TYR A C 1
ATOM 2776 O O . TYR A 1 343 ? -13.648 -4.66 -35.812 1 95.44 343 TYR A O 1
ATOM 2784 N N . LEU A 1 344 ? -13.305 -6.195 -34.219 1 95.12 344 LEU A N 1
ATOM 2785 C CA . LEU A 1 344 ? -12.555 -7.047 -35.125 1 95.12 344 LEU A CA 1
ATOM 2786 C C . LEU A 1 344 ? -13.344 -8.32 -35.469 1 95.12 344 LEU A C 1
ATOM 2788 O O . LEU A 1 344 ? -13.656 -8.586 -36.625 1 95.12 344 LEU A O 1
ATOM 2792 N N . HIS A 1 345 ? -13.633 -9.109 -34.406 1 95.5 345 HIS A N 1
ATOM 2793 C CA . HIS A 1 345 ? -14.266 -10.406 -34.594 1 95.5 345 HIS A CA 1
ATOM 2794 C C . HIS A 1 345 ? -14.859 -10.945 -33.312 1 95.5 345 HIS A C 1
ATOM 2796 O O . HIS A 1 345 ? -14.438 -10.562 -32.219 1 95.5 345 HIS A O 1
ATOM 2802 N N . SER A 1 346 ? -15.867 -11.766 -33.406 1 95.75 346 SER A N 1
ATOM 2803 C CA . SER A 1 346 ? -16.438 -12.461 -32.281 1 95.75 346 SER A CA 1
ATOM 2804 C C . SER A 1 346 ? -16.734 -13.922 -32.594 1 95.75 346 SER A C 1
ATOM 2806 O O . SER A 1 346 ? -17.109 -14.242 -33.719 1 95.75 346 SER A O 1
ATOM 2808 N N . ILE A 1 347 ? -16.562 -14.703 -31.688 1 94.69 347 ILE A N 1
ATOM 2809 C CA . ILE A 1 347 ? -16.859 -16.125 -31.828 1 94.69 347 ILE A CA 1
ATOM 2810 C C . ILE A 1 347 ? -17.797 -16.562 -30.719 1 94.69 347 ILE A C 1
ATOM 2812 O O . ILE A 1 347 ? -17.547 -16.297 -29.531 1 94.69 347 ILE A O 1
ATOM 2816 N N . THR A 1 348 ? -18.812 -17.203 -31.031 1 94.12 348 THR A N 1
ATOM 2817 C CA . THR A 1 348 ? -19.766 -17.734 -30.062 1 94.12 348 THR A CA 1
ATOM 2818 C C . THR A 1 348 ? -19.656 -19.25 -29.984 1 94.12 348 THR A C 1
ATOM 2820 O O . THR A 1 348 ? -19.625 -19.922 -31.016 1 94.12 348 THR A O 1
ATOM 2823 N N . THR A 1 349 ? -19.484 -19.672 -28.875 1 90.38 349 THR A N 1
ATOM 2824 C CA . THR A 1 349 ? -19.406 -21.109 -28.656 1 90.38 349 THR A CA 1
ATOM 2825 C C . THR A 1 349 ? -19.906 -21.469 -27.25 1 90.38 349 THR A C 1
ATOM 2827 O O . THR A 1 349 ? -20.266 -20.594 -26.469 1 90.38 349 THR A O 1
ATOM 2830 N N . THR A 1 350 ? -20.094 -22.781 -26.984 1 89.31 350 THR A N 1
ATOM 2831 C CA . THR A 1 350 ? -20.422 -23.266 -25.641 1 89.31 350 THR A CA 1
ATOM 2832 C C . THR A 1 350 ? -19.172 -23.781 -24.953 1 89.31 350 THR A C 1
ATOM 2834 O O . THR A 1 350 ? -18.547 -24.75 -25.422 1 89.31 350 THR A O 1
ATOM 2837 N N . PHE A 1 351 ? -18.828 -23.078 -23.906 1 88.88 351 PHE A N 1
ATOM 2838 C CA . PHE A 1 351 ? -17.656 -23.516 -23.156 1 88.88 351 PHE A CA 1
ATOM 2839 C C . PHE A 1 351 ? -18.047 -24.578 -22.125 1 88.88 351 PHE A C 1
ATOM 2841 O O . PHE A 1 351 ? -18.938 -24.344 -21.312 1 88.88 351 PHE A O 1
ATOM 2848 N N . ASN A 1 352 ? -17.484 -25.703 -22.172 1 86.69 352 ASN A N 1
ATOM 2849 C CA . ASN A 1 352 ? -17.766 -26.781 -21.234 1 86.69 352 ASN A CA 1
ATOM 2850 C C . ASN A 1 352 ? -16.578 -27.047 -20.312 1 86.69 352 ASN A C 1
ATOM 2852 O O . ASN A 1 352 ? -16.672 -27.891 -19.406 1 86.69 352 ASN A O 1
ATOM 2856 N N . ASP A 1 353 ? -15.539 -26.391 -20.594 1 91.94 353 ASP A N 1
ATOM 2857 C CA . ASP A 1 353 ? -14.312 -26.594 -19.828 1 91.94 353 ASP A CA 1
ATOM 2858 C C . ASP A 1 353 ? -13.656 -25.266 -19.484 1 91.94 353 ASP A C 1
ATOM 2860 O O . ASP A 1 353 ? -14.031 -24.219 -20.016 1 91.94 353 ASP A O 1
ATOM 2864 N N . THR A 1 354 ? -12.773 -25.344 -18.531 1 96.06 354 THR A N 1
ATOM 2865 C CA . THR A 1 354 ? -11.969 -24.172 -18.219 1 96.06 354 THR A CA 1
ATOM 2866 C C . THR A 1 354 ? -11.211 -23.688 -19.438 1 96.06 354 THR A C 1
ATOM 2868 O O . THR A 1 354 ? -10.695 -24.5 -20.219 1 96.06 354 THR A O 1
ATOM 2871 N N . VAL A 1 355 ? -11.258 -22.375 -19.609 1 97.19 355 VAL A N 1
ATOM 2872 C CA . VAL A 1 355 ? -10.555 -21.844 -20.766 1 97.19 355 VAL A CA 1
ATOM 2873 C C . VAL A 1 355 ? -9.367 -21 -20.312 1 97.19 355 VAL A C 1
ATOM 2875 O O . VAL A 1 355 ? -9.406 -20.406 -19.234 1 97.19 355 VAL A O 1
ATOM 2878 N N . TYR A 1 356 ? -8.312 -21.016 -21.141 1 97.81 356 TYR A N 1
ATOM 2879 C CA . TYR A 1 356 ? -7.094 -20.266 -20.844 1 97.81 356 TYR A CA 1
ATOM 2880 C C . TYR A 1 356 ? -6.773 -19.297 -21.969 1 97.81 356 TYR A C 1
ATOM 2882 O O . TYR A 1 356 ? -6.941 -19.625 -23.156 1 97.81 356 TYR A O 1
ATOM 2890 N N . PRO A 1 357 ? -6.359 -18.125 -21.578 1 97.81 357 PRO A N 1
ATOM 2891 C CA . PRO A 1 357 ? -5.766 -17.281 -22.609 1 97.81 357 PRO A CA 1
ATOM 2892 C C . PRO A 1 357 ? -4.508 -17.875 -23.234 1 97.81 357 PRO A C 1
ATOM 2894 O O . PRO A 1 357 ? -3.707 -18.5 -22.531 1 97.81 357 PRO A O 1
ATOM 2897 N N . PHE A 1 358 ? -4.309 -17.766 -24.484 1 95.38 358 PHE A N 1
ATOM 2898 C CA . PHE A 1 358 ? -3.061 -18.203 -25.094 1 95.38 358 PHE A CA 1
ATOM 2899 C C . PHE A 1 358 ? -2.469 -17.125 -25.984 1 95.38 358 PHE A C 1
ATOM 2901 O O . PHE A 1 358 ? -3.193 -16.266 -26.484 1 95.38 358 PHE A O 1
ATOM 2908 N N . PHE A 1 359 ? -1.2 -17.188 -26.156 1 96.38 359 PHE A N 1
ATOM 2909 C CA . PHE A 1 359 ? -0.411 -16.219 -26.906 1 96.38 359 PHE A CA 1
ATOM 2910 C C . PHE A 1 359 ? 0.603 -16.922 -27.797 1 96.38 359 PHE A C 1
ATOM 2912 O O . PHE A 1 359 ? 1.358 -17.781 -27.344 1 96.38 359 PHE A O 1
ATOM 2919 N N . TYR A 1 360 ? 0.498 -16.562 -29 1 93.06 360 TYR A N 1
ATOM 2920 C CA . TYR A 1 360 ? 1.434 -17.047 -30 1 93.06 360 TYR A CA 1
ATOM 2921 C C . TYR A 1 360 ? 2.205 -15.891 -30.625 1 93.06 360 TYR A C 1
ATOM 2923 O O . TYR A 1 360 ? 1.608 -14.969 -31.188 1 93.06 360 TYR A O 1
ATOM 2931 N N . SER A 1 361 ? 3.469 -15.836 -30.469 1 84.38 361 SER A N 1
ATOM 2932 C CA . SER A 1 361 ? 4.211 -14.797 -31.172 1 84.38 361 SER A CA 1
ATOM 2933 C C . SER A 1 361 ? 5.707 -15.094 -31.188 1 84.38 361 SER A C 1
ATOM 2935 O O . SER A 1 361 ? 6.246 -15.625 -30.219 1 84.38 361 SER A O 1
ATOM 2937 N N . PHE A 1 362 ? 6.293 -14.695 -32.344 1 80.38 362 PHE A N 1
ATOM 2938 C CA . PHE A 1 362 ? 7.742 -14.734 -32.469 1 80.38 362 PHE A CA 1
ATOM 2939 C C . PHE A 1 362 ? 8.367 -13.438 -31.969 1 80.38 362 PHE A C 1
ATOM 2941 O O . PHE A 1 362 ? 9.555 -13.398 -31.656 1 80.38 362 PHE A O 1
ATOM 2948 N N . PHE A 1 363 ? 7.527 -12.484 -31.812 1 85.94 363 PHE A N 1
ATOM 2949 C CA . PHE A 1 363 ? 7.977 -11.156 -31.406 1 85.94 363 PHE A CA 1
ATOM 2950 C C . PHE A 1 363 ? 7.379 -10.781 -30.062 1 85.94 363 PHE A C 1
ATOM 2952 O O . PHE A 1 363 ? 6.512 -11.484 -29.531 1 85.94 363 PHE A O 1
ATOM 2959 N N . PRO A 1 364 ? 7.914 -9.758 -29.594 1 90.69 364 PRO A N 1
ATOM 2960 C CA . PRO A 1 364 ? 7.516 -9.398 -28.234 1 90.69 364 PRO A CA 1
ATOM 2961 C C . PRO A 1 364 ? 6.039 -9.016 -28.141 1 90.69 364 PRO A C 1
ATOM 2963 O O . PRO A 1 364 ? 5.531 -8.281 -28.984 1 90.69 364 PRO A O 1
ATOM 2966 N N . LEU A 1 365 ? 5.328 -9.633 -27.188 1 95.38 365 LEU A N 1
ATOM 2967 C CA . LEU A 1 365 ? 3.975 -9.289 -26.766 1 95.38 365 LEU A CA 1
ATOM 2968 C C . LEU A 1 365 ? 3.951 -8.875 -25.297 1 95.38 365 LEU A C 1
ATOM 2970 O O . LEU A 1 365 ? 4.707 -9.406 -24.484 1 95.38 365 LEU A O 1
ATOM 2974 N N . ARG A 1 366 ? 3.137 -7.91 -25.047 1 96.12 366 ARG A N 1
ATOM 2975 C CA . ARG A 1 366 ? 3.021 -7.461 -23.656 1 96.12 366 ARG A CA 1
ATOM 2976 C C . ARG A 1 366 ? 1.56 -7.375 -23.234 1 96.12 366 ARG A C 1
ATOM 2978 O O . ARG A 1 366 ? 0.743 -6.75 -23.922 1 96.12 366 ARG A O 1
ATOM 2985 N N . ILE A 1 367 ? 1.24 -8.023 -22.125 1 96.62 367 ILE A N 1
ATOM 2986 C CA . ILE A 1 367 ? -0.088 -7.883 -21.547 1 96.62 367 ILE A CA 1
ATOM 2987 C C . ILE A 1 367 ? -0.151 -6.613 -20.703 1 96.62 367 ILE A C 1
ATOM 2989 O O . ILE A 1 367 ? 0.684 -6.406 -19.812 1 96.62 367 ILE A O 1
ATOM 2993 N N . LEU A 1 368 ? -1.142 -5.848 -20.906 1 95.69 368 LEU A N 1
ATOM 2994 C CA . LEU A 1 368 ? -1.203 -4.531 -20.281 1 95.69 368 LEU A CA 1
ATOM 2995 C C . LEU A 1 368 ? -1.938 -4.602 -18.953 1 95.69 368 LEU A C 1
ATOM 2997 O O . LEU A 1 368 ? -2.809 -5.453 -18.75 1 95.69 368 LEU A O 1
ATOM 3001 N N . SER A 1 369 ? -1.554 -3.676 -18.141 1 93.31 369 SER A N 1
ATOM 3002 C CA . SER A 1 369 ? -2.174 -3.609 -16.828 1 93.31 369 SER A CA 1
ATOM 3003 C C . SER A 1 369 ? -3.586 -3.041 -16.906 1 93.31 369 SER A C 1
ATOM 3005 O O . SER A 1 369 ? -3.947 -2.396 -17.891 1 93.31 369 SER A O 1
ATOM 3007 N N . SER A 1 370 ? -4.449 -3.289 -15.883 1 86.69 370 SER A N 1
ATOM 3008 C CA . SER A 1 370 ? -5.836 -2.832 -15.836 1 86.69 370 SER A CA 1
ATOM 3009 C C . SER A 1 370 ? -5.918 -1.31 -15.852 1 86.69 370 SER A C 1
ATOM 3011 O O . SER A 1 370 ? -6.887 -0.741 -16.359 1 86.69 370 SER A O 1
ATOM 3013 N N . ASP A 1 371 ? -4.926 -0.733 -15.242 1 74.44 371 ASP A N 1
ATOM 3014 C CA . ASP A 1 371 ? -4.926 0.725 -15.195 1 74.44 371 ASP A CA 1
ATOM 3015 C C . ASP A 1 371 ? -4.668 1.322 -16.578 1 74.44 371 ASP A C 1
ATOM 3017 O O . ASP A 1 371 ? -5.047 2.463 -16.844 1 74.44 371 ASP A O 1
ATOM 3021 N N . SER A 1 372 ? -4.012 0.543 -17.375 1 68 372 SER A N 1
ATOM 3022 C CA . SER A 1 372 ? -3.664 1.017 -18.703 1 68 372 SER A CA 1
ATOM 3023 C C . SER A 1 372 ? -4.777 0.725 -19.703 1 68 372 SER A C 1
ATOM 3025 O O . SER A 1 372 ? -4.715 1.153 -20.859 1 68 372 SER A O 1
ATOM 3027 N N . GLN A 1 373 ? -5.801 0.037 -19.234 1 65.88 373 GLN A N 1
ATOM 3028 C CA . GLN A 1 373 ? -6.887 -0.331 -20.141 1 65.88 373 GLN A CA 1
ATOM 3029 C C . GLN A 1 373 ? -7.988 0.727 -20.141 1 65.88 373 GLN A C 1
ATOM 3031 O O . GLN A 1 373 ? -8.188 1.418 -19.141 1 65.88 373 GLN A O 1
ATOM 3036 N N . MET B 1 1 ? 25.656 78.125 42.094 1 38.12 1 MET B N 1
ATOM 3037 C CA . MET B 1 1 ? 24.766 77.75 41 1 38.12 1 MET B CA 1
ATOM 3038 C C . MET B 1 1 ? 25.484 77.875 39.656 1 38.12 1 MET B C 1
ATOM 3040 O O . MET B 1 1 ? 26.062 78.938 39.344 1 38.12 1 MET B O 1
ATOM 3044 N N . ASP B 1 2 ? 25.891 76.812 39.156 1 43.16 2 ASP B N 1
ATOM 3045 C CA . ASP B 1 2 ? 26.797 76.812 38.031 1 43.16 2 ASP B CA 1
ATOM 3046 C C . ASP B 1 2 ? 26.266 77.688 36.875 1 43.16 2 ASP B C 1
ATOM 3048 O O . ASP B 1 2 ? 25.062 77.812 36.719 1 43.16 2 ASP B O 1
ATOM 3052 N N . SER B 1 3 ? 27.141 78.562 36.406 1 47.09 3 SER B N 1
ATOM 3053 C CA . SER B 1 3 ? 26.859 79.562 35.406 1 47.09 3 SER B CA 1
ATOM 3054 C C . SER B 1 3 ? 26.062 78.938 34.25 1 47.09 3 SER B C 1
ATOM 3056 O O . SER B 1 3 ? 25.516 79.688 33.406 1 47.09 3 SER B O 1
ATOM 3058 N N . ARG B 1 4 ? 26.594 77.75 33.906 1 56.59 4 ARG B N 1
ATOM 3059 C CA . ARG B 1 4 ? 25.953 77.062 32.812 1 56.59 4 ARG B CA 1
ATOM 3060 C C . ARG B 1 4 ? 24.484 76.812 33.125 1 56.59 4 ARG B C 1
ATOM 3062 O O . ARG B 1 4 ? 23.703 76.5 32.219 1 56.59 4 ARG B O 1
ATOM 3069 N N . SER B 1 5 ? 24 76.875 34.344 1 53.53 5 SER B N 1
ATOM 3070 C CA . SER B 1 5 ? 22.672 76.562 34.875 1 53.53 5 SER B CA 1
ATOM 3071 C C . SER B 1 5 ? 21.797 77.812 34.844 1 53.53 5 SER B C 1
ATOM 3073 O O . SER B 1 5 ? 20.578 77.75 34.625 1 53.53 5 SER B O 1
ATOM 3075 N N . VAL B 1 6 ? 22.328 78.875 35.156 1 57.72 6 VAL B N 1
ATOM 3076 C CA . VAL B 1 6 ? 21.625 80.188 35.156 1 57.72 6 VAL B CA 1
ATOM 3077 C C . VAL B 1 6 ? 21.234 80.562 33.719 1 57.72 6 VAL B C 1
ATOM 3079 O O . VAL B 1 6 ? 20.156 81.062 33.5 1 57.72 6 VAL B O 1
ATOM 3082 N N . GLU B 1 7 ? 22.031 80.312 32.844 1 54.53 7 GLU B N 1
ATOM 3083 C CA . GLU B 1 7 ? 21.812 80.625 31.438 1 54.53 7 GLU B CA 1
ATOM 3084 C C . GLU B 1 7 ? 20.656 79.812 30.844 1 54.53 7 GLU B C 1
ATOM 3086 O O . GLU B 1 7 ? 19.922 80.312 30 1 54.53 7 GLU B O 1
ATOM 3091 N N . GLU B 1 8 ? 20.422 78.562 31.312 1 62.78 8 GLU B N 1
ATOM 3092 C CA . GLU B 1 8 ? 19.375 77.75 30.766 1 62.78 8 GLU B CA 1
ATOM 3093 C C . GLU B 1 8 ? 18 78.125 31.344 1 62.78 8 GLU B C 1
ATOM 3095 O O . GLU B 1 8 ? 16.969 77.75 30.766 1 62.78 8 GLU B O 1
ATOM 3100 N N . LEU B 1 9 ? 18.062 79 32.312 1 71.62 9 LEU B N 1
ATOM 3101 C CA . LEU B 1 9 ? 16.875 79.438 33.031 1 71.62 9 LEU B CA 1
ATOM 3102 C C . LEU B 1 9 ? 16.422 80.812 32.594 1 71.62 9 LEU B C 1
ATOM 3104 O O . LEU B 1 9 ? 15.406 81.312 33.094 1 71.62 9 LEU B O 1
ATOM 3108 N N . SER B 1 10 ? 17.297 81.375 31.641 1 82.94 10 SER B N 1
ATOM 3109 C CA . SER B 1 10 ? 16.922 82.75 31.219 1 82.94 10 SER B CA 1
ATOM 3110 C C . SER B 1 10 ? 16.578 82.75 29.734 1 82.94 10 SER B C 1
ATOM 3112 O O . SER B 1 10 ? 17 81.875 28.969 1 82.94 10 SER B O 1
ATOM 3114 N N . CYS B 1 11 ? 15.68 83.688 29.328 1 85.06 11 CYS B N 1
ATOM 3115 C CA . CYS B 1 11 ? 15.289 83.938 27.938 1 85.06 11 CYS B CA 1
ATOM 3116 C C . CYS B 1 11 ? 16.5 84.25 27.078 1 85.06 11 CYS B C 1
ATOM 3118 O O . CYS B 1 11 ? 17.281 85.125 27.422 1 85.06 11 CYS B O 1
ATOM 3120 N N . ALA B 1 12 ? 16.766 83.5 26.047 1 79.5 12 ALA B N 1
ATOM 3121 C CA . ALA B 1 12 ? 17.906 83.75 25.156 1 79.5 12 ALA B CA 1
ATOM 3122 C C . ALA B 1 12 ? 17.828 85.125 24.5 1 79.5 12 ALA B C 1
ATOM 3124 O O . ALA B 1 12 ? 18.859 85.75 24.188 1 79.5 12 ALA B O 1
ATOM 3125 N N . LEU B 1 13 ? 16.703 85.625 24.375 1 82.38 13 LEU B N 1
ATOM 3126 C CA . LEU B 1 13 ? 16.516 86.875 23.672 1 82.38 13 LEU B CA 1
ATOM 3127 C C . LEU B 1 13 ? 16.641 88.062 24.641 1 82.38 13 LEU B C 1
ATOM 3129 O O . LEU B 1 13 ? 17.203 89.125 24.281 1 82.38 13 LEU B O 1
ATOM 3133 N N . HIS B 1 14 ? 16.156 87.875 25.922 1 84.75 14 HIS B N 1
ATOM 3134 C CA . HIS B 1 14 ? 15.992 89.062 26.781 1 84.75 14 HIS B CA 1
ATOM 3135 C C . HIS B 1 14 ? 16.781 88.938 28.078 1 84.75 14 HIS B C 1
ATOM 3137 O O . HIS B 1 14 ? 16.844 89.875 28.875 1 84.75 14 HIS B O 1
ATOM 3143 N N . SER B 1 15 ? 17.359 87.688 28.203 1 84.12 15 SER B N 1
ATOM 3144 C CA . SER B 1 15 ? 18.156 87.375 29.375 1 84.12 15 SER B CA 1
ATOM 3145 C C . SER B 1 15 ? 17.328 87.562 30.656 1 84.12 15 SER B C 1
ATOM 3147 O O . SER B 1 15 ? 17.859 88.062 31.672 1 84.12 15 SER B O 1
ATOM 3149 N N . GLU B 1 16 ? 16.031 87.438 30.531 1 84.81 16 GLU B N 1
ATOM 3150 C CA . GLU B 1 16 ? 15.125 87.5 31.672 1 84.81 16 GLU B CA 1
ATOM 3151 C C . GLU B 1 16 ? 14.695 86.125 32.125 1 84.81 16 GLU B C 1
ATOM 3153 O O . GLU B 1 16 ? 14.82 85.188 31.359 1 84.81 16 GLU B O 1
ATOM 3158 N N . LYS B 1 17 ? 14.289 86.125 33.406 1 86.75 17 LYS B N 1
ATOM 3159 C CA . LYS B 1 17 ? 13.82 84.875 33.969 1 86.75 17 LYS B CA 1
ATOM 3160 C C . LYS B 1 17 ? 12.57 84.375 33.219 1 86.75 17 LYS B C 1
ATOM 3162 O O . LYS B 1 17 ? 11.695 85.188 32.906 1 86.75 17 LYS B O 1
ATOM 3167 N N . LEU B 1 18 ? 12.555 83.062 32.906 1 88.56 18 LEU B N 1
ATOM 3168 C CA . LEU B 1 18 ? 11.398 82.5 32.281 1 88.56 18 LEU B CA 1
ATOM 3169 C C . LEU B 1 18 ? 10.32 82.125 33.281 1 88.56 18 LEU B C 1
ATOM 3171 O O . LEU B 1 18 ? 10.406 81.125 33.969 1 88.56 18 LEU B O 1
ATOM 3175 N N . ASP B 1 19 ? 9.273 82.938 33.438 1 87.56 19 ASP B N 1
ATOM 3176 C CA . ASP B 1 19 ? 8.266 82.75 34.469 1 87.56 19 ASP B CA 1
ATOM 3177 C C . ASP B 1 19 ? 6.93 82.312 33.875 1 87.56 19 ASP B C 1
ATOM 3179 O O . ASP B 1 19 ? 6.031 81.875 34.594 1 87.56 19 ASP B O 1
ATOM 3183 N N . PHE B 1 20 ? 6.863 82.438 32.562 1 90.62 20 PHE B N 1
ATOM 3184 C CA . PHE B 1 20 ? 5.574 82.188 31.938 1 90.62 20 PHE B CA 1
ATOM 3185 C C . PHE B 1 20 ? 5.715 81.125 30.875 1 90.62 20 PHE B C 1
ATOM 3187 O O . PHE B 1 20 ? 6.824 80.812 30.422 1 90.62 20 PHE B O 1
ATOM 3194 N N . PHE B 1 21 ? 4.594 80.5 30.609 1 91.25 21 PHE B N 1
ATOM 3195 C CA . PHE B 1 21 ? 4.516 79.438 29.594 1 91.25 21 PHE B CA 1
ATOM 3196 C C . PHE B 1 21 ? 3.43 79.75 28.578 1 91.25 21 PHE B C 1
ATOM 3198 O O . PHE B 1 21 ? 2.295 80.062 28.953 1 91.25 21 PHE B O 1
ATOM 3205 N N . CYS B 1 22 ? 3.748 79.75 27.344 1 91.25 22 CYS B N 1
ATOM 3206 C CA . CYS B 1 22 ? 2.789 80 26.266 1 91.25 22 CYS B CA 1
ATOM 3207 C C . CYS B 1 22 ? 2.072 78.688 25.891 1 91.25 22 CYS B C 1
ATOM 3209 O O . CYS B 1 22 ? 2.703 77.75 25.453 1 91.25 22 CYS B O 1
ATOM 3211 N N . LEU B 1 23 ? 0.782 78.625 25.984 1 86.06 23 LEU B N 1
ATOM 3212 C CA . LEU B 1 23 ? 0.015 77.375 25.781 1 86.06 23 LEU B CA 1
ATOM 3213 C C . LEU B 1 23 ? -0.072 77.062 24.297 1 86.06 23 LEU B C 1
ATOM 3215 O O . LEU B 1 23 ? -0.121 75.875 23.922 1 86.06 23 LEU B O 1
ATOM 3219 N N . GLU B 1 24 ? -0.112 78.062 23.438 1 86.25 24 GLU B N 1
ATOM 3220 C CA . GLU B 1 24 ? -0.235 77.812 22 1 86.25 24 GLU B CA 1
ATOM 3221 C C . GLU B 1 24 ? 1.09 77.375 21.406 1 86.25 24 GLU B C 1
ATOM 3223 O O . GLU B 1 24 ? 1.12 76.438 20.594 1 86.25 24 GLU B O 1
ATOM 3228 N N . ASP B 1 25 ? 2.195 77.938 21.797 1 84.25 25 ASP B N 1
ATOM 3229 C CA . ASP B 1 25 ? 3.502 77.625 21.234 1 84.25 25 ASP B CA 1
ATOM 3230 C C . ASP B 1 25 ? 4.176 76.5 22.031 1 84.25 25 ASP B C 1
ATOM 3232 O O . ASP B 1 25 ? 5.164 75.938 21.578 1 84.25 25 ASP B O 1
ATOM 3236 N N . LYS B 1 26 ? 3.688 76.25 23.172 1 84.25 26 LYS B N 1
ATOM 3237 C CA . LYS B 1 26 ? 4.195 75.25 24.078 1 84.25 26 LYS B CA 1
ATOM 3238 C C . LYS B 1 26 ? 5.66 75.5 24.422 1 84.25 26 LYS B C 1
ATOM 3240 O O . LYS B 1 26 ? 6.492 74.562 24.312 1 84.25 26 LYS B O 1
ATOM 3245 N N . GLN B 1 27 ? 5.988 76.688 24.828 1 85.44 27 GLN B N 1
ATOM 3246 C CA . GLN B 1 27 ? 7.352 77.062 25.188 1 85.44 27 GLN B CA 1
ATOM 3247 C C . GLN B 1 27 ? 7.363 78.062 26.328 1 85.44 27 GLN B C 1
ATOM 3249 O O . GLN B 1 27 ? 6.445 78.875 26.438 1 85.44 27 GLN B O 1
ATOM 3254 N N . PRO B 1 28 ? 8.406 78 27.203 1 88.19 28 PRO B N 1
ATOM 3255 C CA . PRO B 1 28 ? 8.555 79.062 28.234 1 88.19 28 PRO B CA 1
ATOM 3256 C C . PRO B 1 28 ? 8.898 80.438 27.656 1 88.19 28 PRO B C 1
ATOM 3258 O O . PRO B 1 28 ? 9.547 80.5 26.609 1 88.19 28 PRO B O 1
ATOM 3261 N N . ALA B 1 29 ? 8.344 81.438 28.297 1 88.19 29 ALA B N 1
ATOM 3262 C CA . ALA B 1 29 ? 8.555 82.812 27.859 1 88.19 29 ALA B CA 1
ATOM 3263 C C . ALA B 1 29 ? 8.844 83.75 29.031 1 88.19 29 ALA B C 1
ATOM 3265 O O . ALA B 1 29 ? 8.422 83.5 30.156 1 88.19 29 ALA B O 1
ATOM 3266 N N . CYS B 1 30 ? 9.664 84.75 28.75 1 88.44 30 CYS B N 1
ATOM 3267 C CA . CYS B 1 30 ? 9.891 85.812 29.75 1 88.44 30 CYS B CA 1
ATOM 3268 C C . CYS B 1 30 ? 8.828 86.875 29.656 1 88.44 30 CYS B C 1
ATOM 3270 O O . CYS B 1 30 ? 7.926 86.812 28.828 1 88.44 30 CYS B O 1
ATOM 3272 N N . LEU B 1 31 ? 8.898 87.875 30.484 1 86.62 31 LEU B N 1
ATOM 3273 C CA . LEU B 1 31 ? 7.898 88.938 30.547 1 86.62 31 LEU B CA 1
ATOM 3274 C C . LEU B 1 31 ? 7.887 89.75 29.25 1 86.62 31 LEU B C 1
ATOM 3276 O O . LEU B 1 31 ? 6.824 90.125 28.766 1 86.62 31 LEU B O 1
ATOM 3280 N N . MET B 1 32 ? 9.031 89.812 28.641 1 88.88 32 MET B N 1
ATOM 3281 C CA . MET B 1 32 ? 9.148 90.562 27.406 1 88.88 32 MET B CA 1
ATOM 3282 C C . MET B 1 32 ? 8.602 89.812 26.219 1 88.88 32 MET B C 1
ATOM 3284 O O . MET B 1 32 ? 7.945 90.375 25.344 1 88.88 32 MET B O 1
ATOM 3288 N N . CYS B 1 33 ? 8.859 88.562 26.25 1 88 33 CYS B N 1
ATOM 3289 C CA . CYS B 1 33 ? 8.375 87.75 25.172 1 88 33 CYS B CA 1
ATOM 3290 C C . CYS B 1 33 ? 6.855 87.625 25.172 1 88 33 CYS B C 1
ATOM 3292 O O . CYS B 1 33 ? 6.227 87.562 24.125 1 88 33 CYS B O 1
ATOM 3294 N N . ARG B 1 34 ? 6.23 87.625 26.328 1 87.38 34 ARG B N 1
ATOM 3295 C CA . ARG B 1 34 ? 4.781 87.562 26.484 1 87.38 34 ARG B CA 1
ATOM 3296 C C . ARG B 1 34 ? 4.094 88.75 25.766 1 87.38 34 ARG B C 1
ATOM 3298 O O . ARG B 1 34 ? 3.039 88.562 25.156 1 87.38 34 ARG B O 1
ATOM 3305 N N . ASP B 1 35 ? 4.832 89.812 25.781 1 85.38 35 ASP B N 1
ATOM 3306 C CA . ASP B 1 35 ? 4.219 91.062 25.203 1 85.38 35 ASP B CA 1
ATOM 3307 C C . ASP B 1 35 ? 4.746 91.312 23.797 1 85.38 35 ASP B C 1
ATOM 3309 O O . ASP B 1 35 ? 4.496 92.375 23.219 1 85.38 35 ASP B O 1
ATOM 3313 N N . SER B 1 36 ? 5.469 90.375 23.328 1 86.19 36 SER B N 1
ATOM 3314 C CA . SER B 1 36 ? 5.996 90.5 21.969 1 86.19 36 SER B CA 1
ATOM 3315 C C . SER B 1 36 ? 4.926 90.25 20.922 1 86.19 36 SER B C 1
ATOM 3317 O O . SER B 1 36 ? 3.941 89.562 21.203 1 86.19 36 SER B O 1
ATOM 3319 N N . GLN B 1 37 ? 5.145 90.625 19.703 1 85.5 37 GLN B N 1
ATOM 3320 C CA . GLN B 1 37 ? 4.215 90.438 18.594 1 85.5 37 GLN B CA 1
ATOM 3321 C C . GLN B 1 37 ? 4.086 89 18.188 1 85.5 37 GLN B C 1
ATOM 3323 O O . GLN B 1 37 ? 3.029 88.562 17.719 1 85.5 37 GLN B O 1
ATOM 3328 N N . LYS B 1 38 ? 5.086 88.25 18.438 1 85.5 38 LYS B N 1
ATOM 3329 C CA . LYS B 1 38 ? 5.102 86.875 18.047 1 85.5 38 LYS B CA 1
ATOM 3330 C C . LYS B 1 38 ? 4.059 86.062 18.812 1 85.5 38 LYS B C 1
ATOM 3332 O O . LYS B 1 38 ? 3.562 85.062 18.328 1 85.5 38 LYS B O 1
ATOM 3337 N N . HIS B 1 39 ? 3.684 86.562 19.984 1 85.56 39 HIS B N 1
ATOM 3338 C CA . HIS B 1 39 ? 2.76 85.812 20.828 1 85.56 39 HIS B CA 1
ATOM 3339 C C . HIS B 1 39 ? 1.456 86.562 21.031 1 85.56 39 HIS B C 1
ATOM 3341 O O . HIS B 1 39 ? 0.794 86.438 22.062 1 85.56 39 HIS B O 1
ATOM 3347 N N . ASP B 1 40 ? 1.221 87.312 20.062 1 85.81 40 ASP B N 1
ATOM 3348 C CA . ASP B 1 40 ? -0.031 88.062 20.125 1 85.81 40 ASP B CA 1
ATOM 3349 C C . ASP B 1 40 ? -1.229 87.125 20.219 1 85.81 40 ASP B C 1
ATOM 3351 O O . ASP B 1 40 ? -1.329 86.188 19.453 1 85.81 40 ASP B O 1
ATOM 3355 N N . ASN B 1 41 ? -2.164 87.312 21.109 1 87.81 41 ASN B N 1
ATOM 3356 C CA . ASN B 1 41 ? -3.4 86.562 21.328 1 87.81 41 ASN B CA 1
ATOM 3357 C C . ASN B 1 41 ? -3.121 85.188 21.812 1 87.81 41 ASN B C 1
ATOM 3359 O O . ASN B 1 41 ? -3.916 84.25 21.578 1 87.81 41 ASN B O 1
ATOM 3363 N N . HIS B 1 42 ? -1.896 85 22.312 1 90.25 42 HIS B N 1
ATOM 3364 C CA . HIS B 1 42 ? -1.635 83.688 22.922 1 90.25 42 HIS B CA 1
ATOM 3365 C C . HIS B 1 42 ? -2 83.688 24.406 1 90.25 42 HIS B C 1
ATOM 3367 O O . HIS B 1 42 ? -2.045 84.75 25.031 1 90.25 42 HIS B O 1
ATOM 3373 N N . THR B 1 43 ? -2.371 82.562 24.969 1 91.25 43 THR B N 1
ATOM 3374 C CA . THR B 1 43 ? -2.68 82.438 26.391 1 91.25 43 THR B CA 1
ATOM 3375 C C . THR B 1 43 ? -1.443 82 27.172 1 91.25 43 THR B C 1
ATOM 3377 O O . THR B 1 43 ? -0.784 81.062 26.812 1 91.25 43 THR B O 1
ATOM 3380 N N . PHE B 1 44 ? -1.065 82.812 28.234 1 91.75 44 PHE B N 1
ATOM 3381 C CA . PHE B 1 44 ? 0.102 82.5 29.062 1 91.75 44 PHE B CA 1
ATOM 3382 C C . PHE B 1 44 ? -0.316 82.062 30.469 1 91.75 44 PHE B C 1
ATOM 3384 O O . PHE B 1 44 ? -1.331 82.562 30.984 1 91.75 44 PHE B O 1
ATOM 3391 N N . ARG B 1 45 ? 0.354 81.125 30.938 1 91.38 45 ARG B N 1
ATOM 3392 C CA . ARG B 1 45 ? 0.198 80.688 32.312 1 91.38 45 ARG B CA 1
ATOM 3393 C C . ARG B 1 45 ? 1.543 80.688 33.031 1 91.38 45 ARG B C 1
ATOM 3395 O O . ARG B 1 45 ? 2.578 80.438 32.438 1 91.38 45 ARG B O 1
ATOM 3402 N N . PRO B 1 46 ? 1.439 81.062 34.406 1 91.06 46 PRO B N 1
ATOM 3403 C CA . PRO B 1 46 ? 2.688 80.938 35.156 1 91.06 46 PRO B CA 1
ATOM 3404 C C . PRO B 1 46 ? 3.25 79.5 35.125 1 91.06 46 PRO B C 1
ATOM 3406 O O . PRO B 1 46 ? 2.488 78.562 35.156 1 91.06 46 PRO B O 1
ATOM 3409 N N . ILE B 1 47 ? 4.504 79.312 35.062 1 88.44 47 ILE B N 1
ATOM 3410 C CA . ILE B 1 47 ? 5.191 78.062 34.969 1 88.44 47 ILE B CA 1
ATOM 3411 C C . ILE B 1 47 ? 4.812 77.188 36.188 1 88.44 47 ILE B C 1
ATOM 3413 O O . ILE B 1 47 ? 4.668 75.938 36.062 1 88.44 47 ILE B O 1
ATOM 3417 N N . SER B 1 48 ? 4.625 77.812 37.375 1 87.31 48 SER B N 1
ATOM 3418 C CA . SER B 1 48 ? 4.309 77.062 38.594 1 87.31 48 SER B CA 1
ATOM 3419 C C . SER B 1 48 ? 2.965 76.375 38.5 1 87.31 48 SER B C 1
ATOM 3421 O O . SER B 1 48 ? 2.73 75.375 39.188 1 87.31 48 SER B O 1
ATOM 3423 N N . GLU B 1 49 ? 2.127 76.875 37.562 1 88.69 49 GLU B N 1
ATOM 3424 C CA . GLU B 1 49 ? 0.806 76.25 37.406 1 88.69 49 GLU B CA 1
ATOM 3425 C C . GLU B 1 49 ? 0.817 75.188 36.344 1 88.69 49 GLU B C 1
ATOM 3427 O O . GLU B 1 49 ? 0.056 74.188 36.438 1 88.69 49 GLU B O 1
ATOM 3432 N N . VAL B 1 50 ? 1.627 75.312 35.406 1 88.06 50 VAL B N 1
ATOM 3433 C CA . VAL B 1 50 ? 1.624 74.438 34.25 1 88.06 50 VAL B CA 1
ATOM 3434 C C . VAL B 1 50 ? 2.477 73.188 34.531 1 88.06 50 VAL B C 1
ATOM 3436 O O . VAL B 1 50 ? 2.125 72.062 34.125 1 88.06 50 VAL B O 1
ATOM 3439 N N . VAL B 1 51 ? 3.525 73.312 35.25 1 88.81 51 VAL B N 1
ATOM 3440 C CA . VAL B 1 51 ? 4.512 72.25 35.469 1 88.81 51 VAL B CA 1
ATOM 3441 C C . VAL B 1 51 ? 3.854 71.062 36.188 1 88.81 51 VAL B C 1
ATOM 3443 O O . VAL B 1 51 ? 3.988 69.938 35.781 1 88.81 51 VAL B O 1
ATOM 3446 N N . PRO B 1 52 ? 3.045 71.375 37.25 1 89.44 52 PRO B N 1
ATOM 3447 C CA . PRO B 1 52 ? 2.439 70.188 37.938 1 89.44 52 PRO B CA 1
ATOM 3448 C C . PRO B 1 52 ? 1.492 69.438 37.031 1 89.44 52 PRO B C 1
ATOM 3450 O O . PRO B 1 52 ? 1.446 68.188 37.125 1 89.44 52 PRO B O 1
ATOM 3453 N N . SER B 1 53 ? 0.767 70.125 36.188 1 87.88 53 SER B N 1
ATOM 3454 C CA . SER B 1 53 ? -0.164 69.438 35.281 1 87.88 53 SER B CA 1
ATOM 3455 C C . SER B 1 53 ? 0.577 68.625 34.25 1 87.88 53 SER B C 1
ATOM 3457 O O . SER B 1 53 ? 0.208 67.438 34.031 1 87.88 53 SER B O 1
ATOM 3459 N N . TYR B 1 54 ? 1.62 69.125 33.75 1 87.19 54 TYR B N 1
ATOM 3460 C CA . TYR B 1 54 ? 2.393 68.438 32.719 1 87.19 54 TYR B CA 1
ATOM 3461 C C . TYR B 1 54 ? 3.168 67.312 33.344 1 87.19 54 TYR B C 1
ATOM 3463 O O . TYR B 1 54 ? 3.326 66.25 32.719 1 87.19 54 TYR B O 1
ATOM 3471 N N . LYS B 1 55 ? 3.619 67.438 34.5 1 88.38 55 LYS B N 1
ATOM 3472 C CA . LYS B 1 55 ? 4.312 66.312 35.188 1 88.38 55 LYS B CA 1
ATOM 3473 C C . LYS B 1 55 ? 3.363 65.188 35.5 1 88.38 55 LYS B C 1
ATOM 3475 O O . LYS B 1 55 ? 3.76 64 35.438 1 88.38 55 LYS B O 1
ATOM 3480 N N . LYS B 1 56 ? 2.137 65.562 35.781 1 90.19 56 LYS B N 1
ATOM 3481 C CA . LYS B 1 56 ? 1.135 64.562 36.031 1 90.19 56 LYS B CA 1
ATOM 3482 C C . LYS B 1 56 ? 0.857 63.75 34.75 1 90.19 56 LYS B C 1
ATOM 3484 O O . LYS B 1 56 ? 0.727 62.531 34.781 1 90.19 56 LYS B O 1
ATOM 3489 N N . GLU B 1 57 ? 0.764 64.5 33.656 1 87.25 57 GLU B N 1
ATOM 3490 C CA . GLU B 1 57 ? 0.54 63.844 32.344 1 87.25 57 GLU B CA 1
ATOM 3491 C C . GLU B 1 57 ? 1.704 62.938 31.969 1 87.25 57 GLU B C 1
ATOM 3493 O O . GLU B 1 57 ? 1.497 61.812 31.469 1 87.25 57 GLU B O 1
ATOM 3498 N N . LEU B 1 58 ? 2.863 63.406 32.25 1 88.38 58 LEU B N 1
ATOM 3499 C CA . LEU B 1 58 ? 4.055 62.625 31.938 1 88.38 58 LEU B CA 1
ATOM 3500 C C . LEU B 1 58 ? 4.141 61.406 32.844 1 88.38 58 LEU B C 1
ATOM 3502 O O . LEU B 1 58 ? 4.582 60.344 32.375 1 88.38 58 LEU B O 1
ATOM 3506 N N . SER B 1 59 ? 3.727 61.531 34.062 1 90.75 59 SER B N 1
ATOM 3507 C CA . SER B 1 59 ? 3.732 60.406 35 1 90.75 59 SER B CA 1
ATOM 3508 C C . SER B 1 59 ? 2.773 59.312 34.531 1 90.75 59 SER B C 1
ATOM 3510 O O . SER B 1 59 ? 3.078 58.125 34.656 1 90.75 59 SER B O 1
ATOM 3512 N N . SER B 1 60 ? 1.634 59.75 34.031 1 90.62 60 SER B N 1
ATOM 3513 C CA . SER B 1 60 ? 0.667 58.781 33.5 1 90.62 60 SER B CA 1
ATOM 3514 C C . SER B 1 60 ? 1.21 58.094 32.25 1 90.62 60 SER B C 1
ATOM 3516 O O . SER B 1 60 ? 1.021 56.875 32.094 1 90.62 60 SER B O 1
ATOM 3518 N N . ALA B 1 61 ? 1.864 58.875 31.438 1 87.62 61 ALA B N 1
ATOM 3519 C CA . ALA B 1 61 ? 2.463 58.281 30.234 1 87.62 61 ALA B CA 1
ATOM 3520 C C . ALA B 1 61 ? 3.58 57.312 30.578 1 87.62 61 ALA B C 1
ATOM 3522 O O . ALA B 1 61 ? 3.748 56.281 29.922 1 87.62 61 ALA B O 1
ATOM 3523 N N . LEU B 1 62 ? 4.32 57.688 31.578 1 91.06 62 LEU B N 1
ATOM 3524 C CA . LEU B 1 62 ? 5.406 56.812 32.062 1 91.06 62 LEU B CA 1
ATOM 3525 C C . LEU B 1 62 ? 4.867 55.5 32.594 1 91.06 62 LEU B C 1
ATOM 3527 O O . LEU B 1 62 ? 5.426 54.438 32.312 1 91.06 62 LEU B O 1
ATOM 3531 N N . LYS B 1 63 ? 3.775 55.562 33.312 1 91.56 63 LYS B N 1
ATOM 3532 C CA . LYS B 1 63 ? 3.158 54.344 33.812 1 91.56 63 LYS B CA 1
ATOM 3533 C C . LYS B 1 63 ? 2.672 53.438 32.688 1 91.56 63 LYS B C 1
ATOM 3535 O O . LYS B 1 63 ? 2.861 52.219 32.719 1 91.56 63 LYS B O 1
ATOM 3540 N N . SER B 1 64 ? 2.102 54.062 31.703 1 89.62 64 SER B N 1
ATOM 3541 C CA . SER B 1 64 ? 1.6 53.344 30.547 1 89.62 64 SER B CA 1
ATOM 3542 C C . SER B 1 64 ? 2.738 52.688 29.781 1 89.62 64 SER B C 1
ATOM 3544 O O . SER B 1 64 ? 2.629 51.531 29.359 1 89.62 64 SER B O 1
ATOM 3546 N N . SER B 1 65 ? 3.795 53.438 29.609 1 89.81 65 SER B N 1
ATOM 3547 C CA . SER B 1 65 ? 4.945 52.906 28.875 1 89.81 65 SER B CA 1
ATOM 3548 C C . SER B 1 65 ? 5.605 51.75 29.625 1 89.81 65 SER B C 1
ATOM 3550 O O . SER B 1 65 ? 6.086 50.812 29.016 1 89.81 65 SER B O 1
ATOM 3552 N N . ARG B 1 66 ? 5.602 51.844 30.922 1 92.75 66 ARG B N 1
ATOM 3553 C CA . ARG B 1 66 ? 6.16 50.781 31.734 1 92.75 66 ARG B CA 1
ATOM 3554 C C . ARG B 1 66 ? 5.316 49.5 31.625 1 92.75 66 ARG B C 1
ATOM 3556 O O . ARG B 1 66 ? 5.852 48.406 31.578 1 92.75 66 ARG B O 1
ATOM 3563 N N . MET B 1 67 ? 4.023 49.688 31.594 1 91.56 67 MET B N 1
ATOM 3564 C CA . MET B 1 67 ? 3.133 48.531 31.422 1 91.56 67 MET B CA 1
ATOM 3565 C C . MET B 1 67 ? 3.34 47.875 30.047 1 91.56 67 MET B C 1
ATOM 3567 O O . MET B 1 67 ? 3.359 46.656 29.953 1 91.56 67 MET B O 1
ATOM 3571 N N . LYS B 1 68 ? 3.48 48.688 29.047 1 89.81 68 LYS B N 1
ATOM 3572 C CA . LYS B 1 68 ? 3.717 48.188 27.688 1 89.81 68 LYS B CA 1
ATOM 3573 C C . LYS B 1 68 ? 5.039 47.406 27.625 1 89.81 68 LYS B C 1
ATOM 3575 O O . LYS B 1 68 ? 5.141 46.406 26.922 1 89.81 68 LYS B O 1
ATOM 3580 N N . LEU B 1 69 ? 6.012 47.969 28.312 1 92.5 69 LEU B N 1
ATOM 3581 C CA . LEU B 1 69 ? 7.32 47.312 28.328 1 92.5 69 LEU B CA 1
ATOM 3582 C C . LEU B 1 69 ? 7.234 45.938 28.984 1 92.5 69 LEU B C 1
ATOM 3584 O O . LEU B 1 69 ? 7.777 44.969 28.453 1 92.5 69 LEU B O 1
ATOM 3588 N N . LYS B 1 70 ? 6.527 45.875 30.078 1 93.56 70 LYS B N 1
ATOM 3589 C CA . LYS B 1 70 ? 6.359 44.594 30.766 1 93.56 70 LYS B CA 1
ATOM 3590 C C . LYS B 1 70 ? 5.625 43.594 29.875 1 93.56 70 LYS B C 1
ATOM 3592 O O . LYS B 1 70 ? 5.996 42.438 29.812 1 93.56 70 LYS B O 1
ATOM 3597 N N . HIS B 1 71 ? 4.57 44.031 29.219 1 91.69 71 HIS B N 1
ATOM 3598 C CA . HIS B 1 71 ? 3.811 43.188 28.312 1 91.69 71 HIS B CA 1
ATOM 3599 C C . HIS B 1 71 ? 4.688 42.656 27.172 1 91.69 71 HIS B C 1
ATOM 3601 O O . HIS B 1 71 ? 4.641 41.5 26.844 1 91.69 71 HIS B O 1
ATOM 3607 N N . SER B 1 72 ? 5.465 43.562 26.625 1 92.25 72 SER B N 1
ATOM 3608 C CA . SER B 1 72 ? 6.348 43.188 25.516 1 92.25 72 SER B CA 1
ATOM 3609 C C . SER B 1 72 ? 7.379 42.156 25.969 1 92.25 72 SER B C 1
ATOM 3611 O O . SER B 1 72 ? 7.723 41.25 25.203 1 92.25 72 SER B O 1
ATOM 3613 N N . GLU B 1 73 ? 7.871 42.312 27.156 1 93.81 73 GLU B N 1
ATOM 3614 C CA . GLU B 1 73 ? 8.82 41.344 27.719 1 93.81 73 GLU B CA 1
ATOM 3615 C C . GLU B 1 73 ? 8.164 40 27.906 1 93.81 73 GLU B C 1
ATOM 3617 O O . GLU B 1 73 ? 8.789 38.938 27.656 1 93.81 73 GLU B O 1
ATOM 3622 N N . ASP B 1 74 ? 6.984 40 28.375 1 92 74 ASP B N 1
ATOM 3623 C CA . ASP B 1 74 ? 6.238 38.75 28.547 1 92 74 ASP B CA 1
ATOM 3624 C C . ASP B 1 74 ? 6.035 38.031 27.219 1 92 74 ASP B C 1
ATOM 3626 O O . ASP B 1 74 ? 6.188 36.812 27.125 1 92 74 ASP B O 1
ATOM 3630 N N . VAL B 1 75 ? 5.617 38.781 26.234 1 90.25 75 VAL B N 1
ATOM 3631 C CA . VAL B 1 75 ? 5.395 38.188 24.922 1 90.25 75 VAL B CA 1
ATOM 3632 C C . VAL B 1 75 ? 6.707 37.625 24.375 1 90.25 75 VAL B C 1
ATOM 3634 O O . VAL B 1 75 ? 6.715 36.562 23.75 1 90.25 75 VAL B O 1
ATOM 3637 N N . LYS B 1 76 ? 7.758 38.375 24.562 1 92.88 76 LYS B N 1
ATOM 3638 C CA . LYS B 1 76 ? 9.062 37.875 24.125 1 92.88 76 LYS B CA 1
ATOM 3639 C C . LYS B 1 76 ? 9.398 36.531 24.781 1 92.88 76 LYS B C 1
ATOM 3641 O O . LYS B 1 76 ? 9.906 35.625 24.125 1 92.88 76 LYS B O 1
ATOM 3646 N N . GLU B 1 77 ? 9.172 36.438 26.062 1 91.94 77 GLU B N 1
ATOM 3647 C CA . GLU B 1 77 ? 9.422 35.219 26.781 1 91.94 77 GLU B CA 1
ATOM 3648 C C . GLU B 1 77 ? 8.609 34.062 26.188 1 91.94 77 GLU B C 1
ATOM 3650 O O . GLU B 1 77 ? 9.109 32.938 26.031 1 91.94 77 GLU B O 1
ATOM 3655 N N . LYS B 1 78 ? 7.34 34.281 25.906 1 89.31 78 LYS B N 1
ATOM 3656 C CA . LYS B 1 78 ? 6.484 33.281 25.281 1 89.31 78 LYS B CA 1
ATOM 3657 C C . LYS B 1 78 ? 7.027 32.875 23.922 1 89.31 78 LYS B C 1
ATOM 3659 O O . LYS B 1 78 ? 6.918 31.719 23.516 1 89.31 78 LYS B O 1
ATOM 3664 N N . CYS B 1 79 ? 7.562 33.844 23.234 1 90.94 79 CYS B N 1
ATOM 3665 C CA . CYS B 1 79 ? 8.156 33.531 21.938 1 90.94 79 CYS B CA 1
ATOM 3666 C C . CYS B 1 79 ? 9.352 32.625 22.094 1 90.94 79 CYS B C 1
ATOM 3668 O O . CYS B 1 79 ? 9.539 31.703 21.281 1 90.94 79 CYS B O 1
ATOM 3670 N N . VAL B 1 80 ? 10.141 32.875 23.094 1 92.31 80 VAL B N 1
ATOM 3671 C CA . VAL B 1 80 ? 11.305 32 23.344 1 92.31 80 VAL B CA 1
ATOM 3672 C C . VAL B 1 80 ? 10.844 30.594 23.672 1 92.31 80 VAL B C 1
ATOM 3674 O O . VAL B 1 80 ? 11.414 29.625 23.172 1 92.31 80 VAL B O 1
ATOM 3677 N N . GLU B 1 81 ? 9.836 30.469 24.469 1 91.69 81 GLU B N 1
ATOM 3678 C CA . GLU B 1 81 ? 9.266 29.156 24.797 1 91.69 81 GLU B CA 1
ATOM 3679 C C . GLU B 1 81 ? 8.734 28.469 23.547 1 91.69 81 GLU B C 1
ATOM 3681 O O . GLU B 1 81 ? 8.836 27.25 23.422 1 91.69 81 GLU B O 1
ATOM 3686 N N . THR B 1 82 ? 8.133 29.25 22.688 1 93.5 82 THR B N 1
ATOM 3687 C CA . THR B 1 82 ? 7.578 28.703 21.453 1 93.5 82 THR B CA 1
ATOM 3688 C C . THR B 1 82 ? 8.68 28.125 20.578 1 93.5 82 THR B C 1
ATOM 3690 O O . THR B 1 82 ? 8.5 27.062 19.969 1 93.5 82 THR B O 1
ATOM 3693 N N . VAL B 1 83 ? 9.828 28.781 20.516 1 94.19 83 VAL B N 1
ATOM 3694 C CA . VAL B 1 83 ? 10.961 28.297 19.719 1 94.19 83 VAL B CA 1
ATOM 3695 C C . VAL B 1 83 ? 11.406 26.938 20.25 1 94.19 83 VAL B C 1
ATOM 3697 O O . VAL B 1 83 ? 11.648 26.016 19.469 1 94.19 83 VAL B O 1
ATOM 3700 N N . GLN B 1 84 ? 11.461 26.828 21.531 1 94.44 84 GLN B N 1
ATOM 3701 C CA . GLN B 1 84 ? 11.852 25.562 22.141 1 94.44 84 GLN B CA 1
ATOM 3702 C C . GLN B 1 84 ? 10.812 24.484 21.875 1 94.44 84 GLN B C 1
ATOM 3704 O O . GLN B 1 84 ? 11.164 23.328 21.625 1 94.44 84 GLN B O 1
ATOM 3709 N N . HIS B 1 85 ? 9.602 24.859 21.938 1 94.69 85 HIS B N 1
ATOM 3710 C CA . HIS B 1 85 ? 8.523 23.922 21.688 1 94.69 85 HIS B CA 1
ATOM 3711 C C . HIS B 1 85 ? 8.539 23.422 20.234 1 94.69 85 HIS B C 1
ATOM 3713 O O . HIS B 1 85 ? 8.273 22.25 19.969 1 94.69 85 HIS B O 1
ATOM 3719 N N . ILE B 1 86 ? 8.82 24.312 19.328 1 96.19 86 ILE B N 1
ATOM 3720 C CA . ILE B 1 86 ? 8.906 23.953 17.906 1 96.19 86 ILE B CA 1
ATOM 3721 C C . ILE B 1 86 ? 9.945 22.859 17.734 1 96.19 86 ILE B C 1
ATOM 3723 O O . ILE B 1 86 ? 9.695 21.859 17.031 1 96.19 86 ILE B O 1
ATOM 3727 N N . LYS B 1 87 ? 11.055 23.016 18.359 1 95.75 87 LYS B N 1
ATOM 3728 C CA . LYS B 1 87 ? 12.117 22.016 18.266 1 95.75 87 LYS B CA 1
ATOM 3729 C C . LYS B 1 87 ? 11.664 20.688 18.844 1 95.75 87 LYS B C 1
ATOM 3731 O O . LYS B 1 87 ? 11.875 19.641 18.234 1 95.75 87 LYS B O 1
ATOM 3736 N N . SER B 1 88 ? 11.094 20.719 19.953 1 95.44 88 SER B N 1
ATOM 3737 C CA . SER B 1 88 ? 10.602 19.516 20.609 1 95.44 88 SER B CA 1
ATOM 3738 C C . SER B 1 88 ? 9.531 18.828 19.766 1 95.44 88 SER B C 1
ATOM 3740 O O . SER B 1 88 ? 9.523 17.594 19.641 1 95.44 88 SER B O 1
ATOM 3742 N N . GLN B 1 89 ? 8.586 19.594 19.25 1 95.44 89 GLN B N 1
ATOM 3743 C CA . GLN B 1 89 ? 7.539 19.062 18.375 1 95.44 89 GLN B CA 1
ATOM 3744 C C . GLN B 1 89 ? 8.141 18.359 17.172 1 95.44 89 GLN B C 1
ATOM 3746 O O . GLN B 1 89 ? 7.688 17.266 16.797 1 95.44 89 GLN B O 1
ATOM 3751 N N . ALA B 1 90 ? 9.117 19 16.562 1 97.62 90 ALA B N 1
ATOM 3752 C CA . ALA B 1 90 ? 9.75 18.438 15.383 1 97.62 90 ALA B CA 1
ATOM 3753 C C . ALA B 1 90 ? 10.43 17.109 15.695 1 97.62 90 ALA B C 1
ATOM 3755 O O . ALA B 1 90 ? 10.289 16.141 14.953 1 97.62 90 ALA B O 1
ATOM 3756 N N . GLU B 1 91 ? 11.133 17.047 16.797 1 97.75 91 GLU B N 1
ATOM 3757 C CA . GLU B 1 91 ? 11.828 15.82 17.203 1 97.75 91 GLU B CA 1
ATOM 3758 C C . GLU B 1 91 ? 10.844 14.688 17.469 1 97.75 91 GLU B C 1
ATOM 3760 O O . GLU B 1 91 ? 11.055 13.555 17.031 1 97.75 91 GLU B O 1
ATOM 3765 N N . ARG B 1 92 ? 9.867 15.008 18.203 1 96.62 92 ARG B N 1
ATOM 3766 C CA . ARG B 1 92 ? 8.859 14.008 18.531 1 96.62 92 ARG B CA 1
ATOM 3767 C C . ARG B 1 92 ? 8.156 13.516 17.266 1 96.62 92 ARG B C 1
ATOM 3769 O O . ARG B 1 92 ? 7.934 12.312 17.094 1 96.62 92 ARG B O 1
ATOM 3776 N N . THR B 1 93 ? 7.742 14.453 16.453 1 97.94 93 THR B N 1
ATOM 3777 C CA . THR B 1 93 ? 7.07 14.109 15.203 1 97.94 93 THR B CA 1
ATOM 3778 C C . THR B 1 93 ? 7.957 13.227 14.336 1 97.94 93 THR B C 1
ATOM 3780 O O . THR B 1 93 ? 7.48 12.25 13.742 1 97.94 93 THR B O 1
ATOM 3783 N N . GLU B 1 94 ? 9.242 13.594 14.242 1 98.44 94 GLU B N 1
ATOM 3784 C CA . GLU B 1 94 ? 10.188 12.789 13.477 1 98.44 94 GLU B CA 1
ATOM 3785 C C . GLU B 1 94 ? 10.258 11.359 14.008 1 98.44 94 GLU B C 1
ATOM 3787 O O . GLU B 1 94 ? 10.25 10.398 13.234 1 98.44 94 GLU B O 1
ATOM 3792 N N . ARG B 1 95 ? 10.336 11.219 15.289 1 97.94 95 ARG B N 1
ATOM 3793 C CA . ARG B 1 95 ? 10.367 9.906 15.914 1 97.94 95 ARG B CA 1
ATOM 3794 C C . ARG B 1 95 ? 9.102 9.109 15.586 1 97.94 95 ARG B C 1
ATOM 3796 O O . ARG B 1 95 ? 9.172 7.914 15.289 1 97.94 95 ARG B O 1
ATOM 3803 N N . GLN B 1 96 ? 7.988 9.758 15.633 1 97.81 96 GLN B N 1
ATOM 3804 C CA . GLN B 1 96 ? 6.719 9.102 15.367 1 97.81 96 GLN B CA 1
ATOM 3805 C C . GLN B 1 96 ? 6.621 8.672 13.898 1 97.81 96 GLN B C 1
ATOM 3807 O O . GLN B 1 96 ? 6.086 7.609 13.594 1 97.81 96 GLN B O 1
ATOM 3812 N N . ILE B 1 97 ? 7.078 9.516 12.984 1 98.38 97 ILE B N 1
ATOM 3813 C CA . ILE B 1 97 ? 7.129 9.164 11.57 1 98.38 97 ILE B CA 1
ATOM 3814 C C . ILE B 1 97 ? 7.941 7.883 11.383 1 98.38 97 ILE B C 1
ATOM 3816 O O . ILE B 1 97 ? 7.488 6.941 10.727 1 98.38 97 ILE B O 1
ATOM 3820 N N . LYS B 1 98 ? 9.125 7.832 11.984 1 98.44 98 LYS B N 1
ATOM 3821 C CA . LYS B 1 98 ? 10.008 6.676 11.859 1 98.44 98 LYS B CA 1
ATOM 3822 C C . LYS B 1 98 ? 9.344 5.418 12.406 1 98.44 98 LYS B C 1
ATOM 3824 O O . LYS B 1 98 ? 9.5 4.332 11.844 1 98.44 98 LYS B O 1
ATOM 3829 N N . GLN B 1 99 ? 8.609 5.602 13.477 1 97.94 99 GLN B N 1
ATOM 3830 C CA . GLN B 1 99 ? 7.926 4.457 14.07 1 97.94 99 GLN B CA 1
ATOM 3831 C C . GLN B 1 99 ? 6.859 3.906 13.125 1 97.94 99 GLN B C 1
ATOM 3833 O O . GLN B 1 99 ? 6.723 2.689 12.977 1 97.94 99 GLN B O 1
ATOM 3838 N N . GLU B 1 100 ? 6.082 4.766 12.547 1 97.5 100 GLU B N 1
ATOM 3839 C CA . GLU B 1 100 ? 5.043 4.332 11.617 1 97.5 100 GLU B CA 1
ATOM 3840 C C . GLU B 1 100 ? 5.648 3.609 10.414 1 97.5 100 GLU B C 1
ATOM 3842 O O . GLU B 1 100 ? 5.121 2.586 9.969 1 97.5 100 GLU B O 1
ATOM 3847 N N . PHE B 1 101 ? 6.75 4.09 9.891 1 98.31 101 PHE B N 1
ATOM 3848 C CA . PHE B 1 101 ? 7.391 3.449 8.75 1 98.31 101 PHE B CA 1
ATOM 3849 C C . PHE B 1 101 ? 8.016 2.117 9.156 1 98.31 101 PHE B C 1
ATOM 3851 O O . PHE B 1 101 ? 8.055 1.177 8.359 1 98.31 101 PHE B O 1
ATOM 3858 N N . LYS B 1 102 ? 8.523 2.078 10.398 1 98.19 102 LYS B N 1
ATOM 3859 C CA . LYS B 1 102 ? 9.039 0.81 10.898 1 98.19 102 LYS B CA 1
ATOM 3860 C C . LYS B 1 102 ? 7.973 -0.278 10.859 1 98.19 102 LYS B C 1
ATOM 3862 O O . LYS B 1 102 ? 8.258 -1.424 10.508 1 98.19 102 LYS B O 1
ATOM 3867 N N . LYS B 1 103 ? 6.777 0.065 11.203 1 97.31 103 LYS B N 1
ATOM 3868 C CA . LYS B 1 103 ? 5.664 -0.88 11.148 1 97.31 103 LYS B CA 1
ATOM 3869 C C . LYS B 1 103 ? 5.406 -1.347 9.719 1 97.31 103 LYS B C 1
ATOM 3871 O O . LYS B 1 103 ? 5.148 -2.529 9.484 1 97.31 103 LYS B O 1
ATOM 3876 N N . LEU B 1 104 ? 5.391 -0.429 8.742 1 98.44 104 LEU B N 1
ATOM 3877 C CA . LEU B 1 104 ? 5.176 -0.77 7.344 1 98.44 104 LEU B CA 1
ATOM 3878 C C . LEU B 1 104 ? 6.285 -1.679 6.828 1 98.44 104 LEU B C 1
ATOM 3880 O O . LEU B 1 104 ? 6.02 -2.648 6.113 1 98.44 104 LEU B O 1
ATOM 3884 N N . HIS B 1 105 ? 7.578 -1.398 7.273 1 98.62 105 HIS B N 1
ATOM 3885 C CA . HIS B 1 105 ? 8.703 -2.256 6.906 1 98.62 105 HIS B CA 1
ATOM 3886 C C . HIS B 1 105 ? 8.539 -3.658 7.484 1 98.62 105 HIS B C 1
ATOM 3888 O O . HIS B 1 105 ? 8.852 -4.648 6.824 1 98.62 105 HIS B O 1
ATOM 3894 N N . ARG B 1 106 ? 8.102 -3.662 8.711 1 98.31 106 ARG B N 1
ATOM 3895 C CA . ARG B 1 106 ? 7.887 -4.957 9.352 1 98.31 106 ARG B CA 1
ATOM 3896 C C . ARG B 1 106 ? 6.832 -5.77 8.602 1 98.31 106 ARG B C 1
ATOM 3898 O O . ARG B 1 106 ? 6.996 -6.973 8.406 1 98.31 106 ARG B O 1
ATOM 3905 N N . PHE B 1 107 ? 5.781 -5.176 8.219 1 98.56 107 PHE B N 1
ATOM 3906 C CA . PHE B 1 107 ? 4.75 -5.848 7.434 1 98.56 107 PHE B CA 1
ATOM 3907 C C . PHE B 1 107 ? 5.348 -6.461 6.172 1 98.56 107 PHE B C 1
ATOM 3909 O O . PHE B 1 107 ? 5.07 -7.621 5.852 1 98.56 107 PHE B O 1
ATOM 3916 N N . LEU B 1 108 ? 6.117 -5.695 5.406 1 98.56 108 LEU B N 1
ATOM 3917 C CA . LEU B 1 108 ? 6.719 -6.176 4.168 1 98.56 108 LEU B CA 1
ATOM 3918 C C . LEU B 1 108 ? 7.637 -7.363 4.434 1 98.56 108 LEU B C 1
ATOM 3920 O O . LEU B 1 108 ? 7.633 -8.336 3.68 1 98.56 108 LEU B O 1
ATOM 3924 N N . ARG B 1 109 ? 8.461 -7.258 5.527 1 98.56 109 ARG B N 1
ATOM 3925 C CA . ARG B 1 109 ? 9.359 -8.352 5.879 1 98.56 109 ARG B CA 1
ATOM 3926 C C . ARG B 1 109 ? 8.57 -9.625 6.191 1 98.56 109 ARG B C 1
ATOM 3928 O O . ARG B 1 109 ? 8.938 -10.711 5.742 1 98.56 109 ARG B O 1
ATOM 3935 N N . ASP B 1 110 ? 7.5 -9.484 6.93 1 98.56 110 ASP B N 1
ATOM 3936 C CA . ASP B 1 110 ? 6.672 -10.633 7.285 1 98.56 110 ASP B CA 1
ATOM 3937 C C . ASP B 1 110 ? 6.035 -11.258 6.043 1 98.56 110 ASP B C 1
ATOM 3939 O O . ASP B 1 110 ? 5.98 -12.484 5.91 1 98.56 110 ASP B O 1
ATOM 3943 N N . GLU B 1 111 ? 5.473 -10.406 5.172 1 98.5 111 GLU B N 1
ATOM 3944 C CA . GLU B 1 111 ? 4.859 -10.891 3.943 1 98.5 111 GLU B CA 1
ATOM 3945 C C . GLU B 1 111 ? 5.883 -11.586 3.053 1 98.5 111 GLU B C 1
ATOM 3947 O O . GLU B 1 111 ? 5.582 -12.617 2.438 1 98.5 111 GLU B O 1
ATOM 3952 N N . GLU B 1 112 ? 7.086 -11.016 2.904 1 98.62 112 GLU B N 1
ATOM 3953 C CA . GLU B 1 112 ? 8.164 -11.641 2.143 1 98.62 112 GLU B CA 1
ATOM 3954 C C . GLU B 1 112 ? 8.492 -13.023 2.682 1 98.62 112 GLU B C 1
ATOM 3956 O O . GLU B 1 112 ? 8.578 -13.992 1.918 1 98.62 112 GLU B O 1
ATOM 3961 N N . GLU B 1 113 ? 8.672 -13.109 3.994 1 98.56 113 GLU B N 1
ATOM 3962 C CA . GLU B 1 113 ? 8.984 -14.383 4.633 1 98.56 113 GLU B CA 1
ATOM 3963 C C . GLU B 1 113 ? 7.871 -15.398 4.41 1 98.56 113 GLU B C 1
ATOM 3965 O O . GLU B 1 113 ? 8.141 -16.578 4.137 1 98.56 113 GLU B O 1
ATOM 3970 N N . ALA B 1 114 ? 6.652 -14.969 4.566 1 98.5 114 ALA B N 1
ATOM 3971 C CA . ALA B 1 114 ? 5.512 -15.859 4.352 1 98.5 114 ALA B CA 1
ATOM 3972 C C . ALA B 1 114 ? 5.492 -16.391 2.92 1 98.5 114 ALA B C 1
ATOM 3974 O O . ALA B 1 114 ? 5.219 -17.562 2.691 1 98.5 114 ALA B O 1
ATOM 3975 N N . THR B 1 115 ? 5.707 -15.516 1.956 1 98.62 115 THR B N 1
ATOM 3976 C CA . THR B 1 115 ? 5.707 -15.898 0.548 1 98.62 115 THR B CA 1
ATOM 3977 C C . THR B 1 115 ? 6.828 -16.891 0.258 1 98.62 115 THR B C 1
ATOM 3979 O O . THR B 1 115 ? 6.613 -17.891 -0.42 1 98.62 115 THR B O 1
ATOM 3982 N N . ILE B 1 116 ? 8.047 -16.625 0.766 1 98.69 116 ILE B N 1
ATOM 3983 C CA . ILE B 1 116 ? 9.195 -17.5 0.544 1 98.69 116 ILE B CA 1
ATOM 3984 C C . ILE B 1 116 ? 8.945 -18.859 1.205 1 98.69 116 ILE B C 1
ATOM 3986 O O . ILE B 1 116 ? 9.266 -19.891 0.63 1 98.69 116 ILE B O 1
ATOM 3990 N N . ASN B 1 117 ? 8.367 -18.859 2.418 1 98.56 117 ASN B N 1
ATOM 3991 C CA . ASN B 1 117 ? 8.055 -20.109 3.102 1 98.56 117 ASN B CA 1
ATOM 3992 C C . ASN B 1 117 ? 7.047 -20.938 2.311 1 98.56 117 ASN B C 1
ATOM 3994 O O . ASN B 1 117 ? 7.164 -22.156 2.24 1 98.56 117 ASN B O 1
ATOM 3998 N N . ALA B 1 118 ? 6.078 -20.297 1.782 1 98.44 118 ALA B N 1
ATOM 3999 C CA . ALA B 1 118 ? 5.105 -21 0.95 1 98.44 118 ALA B CA 1
ATOM 4000 C C . ALA B 1 118 ? 5.781 -21.641 -0.262 1 98.44 118 ALA B C 1
ATOM 4002 O O . ALA B 1 118 ? 5.465 -22.766 -0.634 1 98.44 118 ALA B O 1
ATOM 4003 N N . LEU B 1 119 ? 6.68 -20.906 -0.936 1 98.56 119 LEU B N 1
ATOM 4004 C CA . LEU B 1 119 ? 7.438 -21.422 -2.072 1 98.56 119 LEU B CA 1
ATOM 4005 C C . LEU B 1 119 ? 8.258 -22.641 -1.672 1 98.56 119 LEU B C 1
ATOM 4007 O O . LEU B 1 119 ? 8.242 -23.656 -2.369 1 98.56 119 LEU B O 1
ATOM 4011 N N . ARG B 1 120 ? 8.953 -22.562 -0.526 1 98.25 120 ARG B N 1
ATOM 4012 C CA . ARG B 1 120 ? 9.781 -23.656 -0.044 1 98.25 120 ARG B CA 1
ATOM 4013 C C . ARG B 1 120 ? 8.93 -24.891 0.253 1 98.25 120 ARG B C 1
ATOM 4015 O O . ARG B 1 120 ? 9.352 -26.016 -0.012 1 98.25 120 ARG B O 1
ATOM 4022 N N . GLU B 1 121 ? 7.781 -24.672 0.813 1 98.25 121 GLU B N 1
ATOM 4023 C CA . GLU B 1 121 ? 6.867 -25.766 1.084 1 98.25 121 GLU B CA 1
ATOM 4024 C C . GLU B 1 121 ? 6.426 -26.453 -0.208 1 98.25 121 GLU B C 1
ATOM 4026 O O . GLU B 1 121 ? 6.379 -27.688 -0.283 1 98.25 121 GLU B O 1
ATOM 4031 N N . GLU B 1 122 ? 6.082 -25.672 -1.213 1 98.12 122 GLU B N 1
ATOM 4032 C CA . GLU B 1 122 ? 5.711 -26.25 -2.496 1 98.12 122 GLU B CA 1
ATOM 4033 C C . GLU B 1 122 ? 6.879 -27.031 -3.104 1 98.12 122 GLU B C 1
ATOM 4035 O O . GLU B 1 122 ? 6.691 -28.109 -3.664 1 98.12 122 GLU B O 1
ATOM 4040 N N . GLU B 1 123 ? 8.094 -26.438 -3.061 1 98 123 GLU B N 1
ATOM 4041 C CA . GLU B 1 123 ? 9.281 -27.125 -3.557 1 98 123 GLU B CA 1
ATOM 4042 C C . GLU B 1 123 ? 9.445 -28.5 -2.9 1 98 123 GLU B C 1
ATOM 4044 O O . GLU B 1 123 ? 9.703 -29.484 -3.582 1 98 123 GLU B O 1
ATOM 4049 N N . GLU B 1 124 ? 9.281 -28.562 -1.591 1 97.5 124 GLU B N 1
ATOM 4050 C CA . GLU B 1 124 ? 9.414 -29.812 -0.847 1 97.5 124 GLU B CA 1
ATOM 4051 C C . GLU B 1 124 ? 8.352 -30.828 -1.278 1 97.5 124 GLU B C 1
ATOM 4053 O O . GLU B 1 124 ? 8.656 -32 -1.445 1 97.5 124 GLU B O 1
ATOM 4058 N N . GLN B 1 125 ? 7.176 -30.375 -1.432 1 97.12 125 GLN B N 1
ATOM 4059 C CA . GLN B 1 125 ? 6.086 -31.234 -1.852 1 97.12 125 GLN B CA 1
ATOM 4060 C C . GLN B 1 125 ? 6.348 -31.828 -3.238 1 97.12 125 GLN B C 1
ATOM 4062 O O . GLN B 1 125 ? 6.152 -33.031 -3.465 1 97.12 125 GLN B O 1
ATOM 4067 N N . LYS B 1 126 ? 6.73 -30.953 -4.156 1 96.69 126 LYS B N 1
ATOM 4068 C CA . LYS B 1 126 ? 7.004 -31.406 -5.52 1 96.69 126 LYS B CA 1
ATOM 4069 C C . LYS B 1 126 ? 8.195 -32.344 -5.562 1 96.69 126 LYS B C 1
ATOM 4071 O O . LYS B 1 126 ? 8.188 -33.344 -6.305 1 96.69 126 LYS B O 1
ATOM 4076 N N . ASN B 1 127 ? 9.234 -32.062 -4.812 1 95.75 127 ASN B N 1
ATOM 4077 C CA . ASN B 1 127 ? 10.391 -32.938 -4.73 1 95.75 127 ASN B CA 1
ATOM 4078 C C . ASN B 1 127 ? 10.008 -34.312 -4.191 1 95.75 127 ASN B C 1
ATOM 4080 O O . ASN B 1 127 ? 10.492 -35.312 -4.684 1 95.75 127 ASN B O 1
ATOM 4084 N N . GLN B 1 128 ? 9.18 -34.312 -3.154 1 95.5 128 GLN B N 1
ATOM 4085 C CA . GLN B 1 128 ? 8.727 -35.594 -2.59 1 95.5 128 GLN B CA 1
ATOM 4086 C C . GLN B 1 128 ? 7.938 -36.375 -3.613 1 95.5 128 GLN B C 1
ATOM 4088 O O . GLN B 1 128 ? 8.117 -37.594 -3.73 1 95.5 128 GLN B O 1
ATOM 4093 N N . MET B 1 129 ? 7.113 -35.719 -4.312 1 93.81 129 MET B N 1
ATOM 4094 C CA . MET B 1 129 ? 6.332 -36.344 -5.359 1 93.81 129 MET B CA 1
ATOM 4095 C C . MET B 1 129 ? 7.242 -36.969 -6.41 1 93.81 129 MET B C 1
ATOM 4097 O O . MET B 1 129 ? 7.008 -38.094 -6.855 1 93.81 129 MET B O 1
ATOM 4101 N N . MET B 1 130 ? 8.25 -36.219 -6.82 1 93.31 130 MET B N 1
ATOM 4102 C CA . MET B 1 130 ? 9.172 -36.688 -7.844 1 93.31 130 MET B CA 1
ATOM 4103 C C . MET B 1 130 ? 10.008 -37.875 -7.316 1 93.31 130 MET B C 1
ATOM 4105 O O . MET B 1 130 ? 10.32 -38.781 -8.062 1 93.31 130 MET B O 1
ATOM 4109 N N . LYS B 1 131 ? 10.359 -37.812 -6.066 1 93.25 131 LYS B N 1
ATOM 4110 C CA . LYS B 1 131 ? 11.109 -38.906 -5.457 1 93.25 131 LYS B CA 1
ATOM 4111 C C . LYS B 1 131 ? 10.305 -40.219 -5.461 1 93.25 131 LYS B C 1
ATOM 4113 O O . LYS B 1 131 ? 10.844 -41.281 -5.781 1 93.25 131 LYS B O 1
ATOM 4118 N N . GLU B 1 132 ? 9.078 -40.125 -5.113 1 92.88 132 GLU B N 1
ATOM 4119 C CA . GLU B 1 132 ? 8.203 -41.281 -5.125 1 92.88 132 GLU B CA 1
ATOM 4120 C C . GLU B 1 132 ? 8.047 -41.844 -6.535 1 92.88 132 GLU B C 1
ATOM 4122 O O . GLU B 1 132 ? 8.07 -43.062 -6.734 1 92.88 132 GLU B O 1
ATOM 4127 N N . LYS B 1 133 ? 7.898 -40.969 -7.465 1 92.06 133 LYS B N 1
ATOM 4128 C CA . LYS B 1 133 ? 7.77 -41.375 -8.852 1 92.06 133 LYS B CA 1
ATOM 4129 C C . LYS B 1 133 ? 9.039 -42.094 -9.328 1 92.06 133 LYS B C 1
ATOM 4131 O O . LYS B 1 133 ? 8.969 -43.094 -10.047 1 92.06 133 LYS B O 1
ATOM 4136 N N . LEU B 1 134 ? 10.164 -41.562 -9 1 93.75 134 LEU B N 1
ATOM 4137 C CA . LEU B 1 134 ? 11.445 -42.156 -9.383 1 93.75 134 LEU B CA 1
ATOM 4138 C C . LEU B 1 134 ? 11.594 -43.531 -8.781 1 93.75 134 LEU B C 1
ATOM 4140 O O . LEU B 1 134 ? 12.078 -44.469 -9.445 1 93.75 134 LEU B O 1
ATOM 4144 N N . GLU B 1 135 ? 11.141 -43.719 -7.535 1 93.69 135 GLU B N 1
ATOM 4145 C CA . GLU B 1 135 ? 11.188 -45.031 -6.895 1 93.69 135 GLU B CA 1
ATOM 4146 C C . GLU B 1 135 ? 10.289 -46.031 -7.621 1 93.69 135 GLU B C 1
ATOM 4148 O O . GLU B 1 135 ? 10.68 -47.188 -7.82 1 93.69 135 GLU B O 1
ATOM 4153 N N . GLU B 1 136 ? 9.164 -45.531 -7.941 1 91 136 GLU B N 1
ATOM 4154 C CA . GLU B 1 136 ? 8.25 -46.375 -8.703 1 91 136 GLU B CA 1
ATOM 4155 C C . GLU B 1 136 ? 8.859 -46.812 -10.031 1 91 136 GLU B C 1
ATOM 4157 O O . GLU B 1 136 ? 8.75 -47.969 -10.43 1 91 136 GLU B O 1
ATOM 4162 N N . MET B 1 137 ? 9.492 -45.844 -10.688 1 91.69 137 MET B N 1
ATOM 4163 C CA . MET B 1 137 ? 10.117 -46.125 -11.977 1 91.69 137 MET B CA 1
ATOM 4164 C C . MET B 1 137 ? 11.266 -47.125 -11.828 1 91.69 137 MET B C 1
ATOM 4166 O O . MET B 1 137 ? 11.438 -48 -12.656 1 91.69 137 MET B O 1
ATOM 4170 N N . ASP B 1 138 ? 11.984 -46.969 -10.781 1 93.94 138 ASP B N 1
ATOM 4171 C CA . ASP B 1 138 ? 13.094 -47.875 -10.531 1 93.94 138 ASP B CA 1
ATOM 4172 C C . ASP B 1 138 ? 12.594 -49.312 -10.328 1 93.94 138 ASP B C 1
ATOM 4174 O O . ASP B 1 138 ? 13.188 -50.25 -10.836 1 93.94 138 ASP B O 1
ATOM 4178 N N . ARG B 1 139 ? 11.523 -49.438 -9.609 1 92.25 139 ARG B N 1
ATOM 4179 C CA . ARG B 1 139 ? 10.93 -50.75 -9.398 1 92.25 139 ARG B CA 1
ATOM 4180 C C . ARG B 1 139 ? 10.453 -51.344 -10.719 1 92.25 139 ARG B C 1
ATOM 4182 O O . ARG B 1 139 ? 10.695 -52.531 -10.984 1 92.25 139 ARG B O 1
ATOM 4189 N N . HIS B 1 140 ? 9.828 -50.469 -11.484 1 90.56 140 HIS B N 1
ATOM 4190 C CA . HIS B 1 140 ? 9.32 -50.938 -12.773 1 90.56 140 HIS B CA 1
ATOM 4191 C C . HIS B 1 140 ? 10.461 -51.375 -13.688 1 90.56 140 HIS B C 1
ATOM 4193 O O . HIS B 1 140 ? 10.359 -52.406 -14.352 1 90.56 140 HIS B O 1
ATOM 4199 N N . ILE B 1 141 ? 11.477 -50.625 -13.766 1 93.56 141 ILE B N 1
ATOM 4200 C CA . ILE B 1 141 ? 12.625 -50.938 -14.617 1 93.56 141 ILE B CA 1
ATOM 4201 C C . ILE B 1 141 ? 13.281 -52.219 -14.156 1 93.56 141 ILE B C 1
ATOM 4203 O O . ILE B 1 141 ? 13.656 -53.062 -14.977 1 93.56 141 ILE B O 1
ATOM 4207 N N . SER B 1 142 ? 13.383 -52.438 -12.875 1 93.75 142 SER B N 1
ATOM 4208 C CA . SER B 1 142 ? 13.953 -53.656 -12.32 1 93.75 142 SER B CA 1
ATOM 4209 C C . SER B 1 142 ? 13.125 -54.875 -12.695 1 93.75 142 SER B C 1
ATOM 4211 O O . SER B 1 142 ? 13.664 -55.906 -13.102 1 93.75 142 SER B O 1
ATOM 4213 N N . ASP B 1 143 ? 11.867 -54.719 -12.547 1 90.44 143 ASP B N 1
ATOM 4214 C CA . ASP B 1 143 ? 10.961 -55.812 -12.883 1 90.44 143 ASP B CA 1
ATOM 4215 C C . ASP B 1 143 ? 11.07 -56.188 -14.359 1 90.44 143 ASP B C 1
ATOM 4217 O O . ASP B 1 143 ? 11.117 -57.375 -14.711 1 90.44 143 ASP B O 1
ATOM 4221 N N . LEU B 1 144 ? 11.07 -55.125 -15.18 1 90.75 144 LEU B N 1
ATOM 4222 C CA . LEU B 1 144 ? 11.18 -55.375 -16.625 1 90.75 144 LEU B CA 1
ATOM 4223 C C . LEU B 1 144 ? 12.516 -56.031 -16.953 1 90.75 144 LEU B C 1
ATOM 4225 O O . LEU B 1 144 ? 12.57 -56.906 -17.797 1 90.75 144 LEU B O 1
ATOM 4229 N N . SER B 1 145 ? 13.562 -55.562 -16.328 1 93 145 SER B N 1
ATOM 4230 C CA . SER B 1 145 ? 14.883 -56.125 -16.562 1 93 145 SER B CA 1
ATOM 4231 C C . SER B 1 145 ? 14.93 -57.625 -16.188 1 93 145 SER B C 1
ATOM 4233 O O . SER B 1 145 ? 15.516 -58.438 -16.906 1 93 145 SER B O 1
ATOM 4235 N N . HIS B 1 146 ? 14.258 -58 -15.102 1 91.5 146 HIS B N 1
ATOM 4236 C CA . HIS B 1 146 ? 14.203 -59.375 -14.672 1 91.5 146 HIS B CA 1
ATOM 4237 C C . HIS B 1 146 ? 13.414 -60.25 -15.656 1 91.5 146 HIS B C 1
ATOM 4239 O O . HIS B 1 146 ? 13.805 -61.375 -15.969 1 91.5 146 HIS B O 1
ATOM 4245 N N . THR B 1 147 ? 12.352 -59.594 -16.109 1 88.62 147 THR B N 1
ATOM 4246 C CA . THR B 1 147 ? 11.523 -60.312 -17.078 1 88.62 147 THR B CA 1
ATOM 4247 C C . THR B 1 147 ? 12.297 -60.562 -18.359 1 88.62 147 THR B C 1
ATOM 4249 O O . THR B 1 147 ? 12.219 -61.656 -18.922 1 88.62 147 THR B O 1
ATOM 4252 N N . ILE B 1 148 ? 12.984 -59.594 -18.812 1 92.31 148 ILE B N 1
ATOM 4253 C CA . ILE B 1 148 ? 13.773 -59.719 -20.031 1 92.31 148 ILE B CA 1
ATOM 4254 C C . ILE B 1 148 ? 14.859 -60.75 -19.828 1 92.31 148 ILE B C 1
ATOM 4256 O O . ILE B 1 148 ? 15.078 -61.594 -20.703 1 92.31 148 ILE B O 1
ATOM 4260 N N . GLN B 1 149 ? 15.484 -60.781 -18.672 1 91.94 149 GLN B N 1
ATOM 4261 C CA . GLN B 1 149 ? 16.516 -61.75 -18.375 1 91.94 149 GLN B CA 1
ATOM 4262 C C . GLN B 1 149 ? 15.93 -63.188 -18.359 1 91.94 149 GLN B C 1
ATOM 4264 O O . GLN B 1 149 ? 16.547 -64.125 -18.906 1 91.94 149 GLN B O 1
ATOM 4269 N N . ASP B 1 150 ? 14.773 -63.344 -17.812 1 89.62 150 ASP B N 1
ATOM 4270 C CA . ASP B 1 150 ? 14.094 -64.625 -17.781 1 89.62 150 ASP B CA 1
ATOM 4271 C C . ASP B 1 150 ? 13.797 -65.125 -19.203 1 89.62 150 ASP B C 1
ATOM 4273 O O . ASP B 1 150 ? 13.992 -66.312 -19.516 1 89.62 150 ASP B O 1
ATOM 4277 N N . MET B 1 151 ? 13.352 -64.188 -20 1 90 151 MET B N 1
ATOM 4278 C CA . MET B 1 151 ? 13 -64.562 -21.359 1 90 151 MET B CA 1
ATOM 4279 C C . MET B 1 151 ? 14.242 -64.938 -22.172 1 90 151 MET B C 1
ATOM 4281 O O . MET B 1 151 ? 14.211 -65.875 -22.953 1 90 151 MET B O 1
ATOM 4285 N N . GLU B 1 152 ? 15.289 -64.188 -21.922 1 91.62 152 GLU B N 1
ATOM 4286 C CA . GLU B 1 152 ? 16.547 -64.5 -22.625 1 91.62 152 GLU B CA 1
ATOM 4287 C C . GLU B 1 152 ? 17.078 -65.875 -22.219 1 91.62 152 GLU B C 1
ATOM 4289 O O . GLU B 1 152 ? 17.578 -66.625 -23.062 1 91.62 152 GLU B O 1
ATOM 4294 N N . GLU B 1 153 ? 16.953 -66.188 -20.984 1 90.12 153 GLU B N 1
ATOM 4295 C CA . GLU B 1 153 ? 17.391 -67.5 -20.484 1 90.12 153 GLU B CA 1
ATOM 4296 C C . GLU B 1 153 ? 16.547 -68.625 -21.094 1 90.12 153 GLU B C 1
ATOM 4298 O O . GLU B 1 153 ? 17.078 -69.688 -21.438 1 90.12 153 GLU B O 1
ATOM 4303 N N . MET B 1 154 ? 15.352 -68.312 -21.297 1 88.06 154 MET B N 1
ATOM 4304 C CA . MET B 1 154 ? 14.453 -69.312 -21.891 1 88.06 154 MET B CA 1
ATOM 4305 C C . MET B 1 154 ? 14.812 -69.562 -23.344 1 88.06 154 MET B C 1
ATOM 4307 O O . MET B 1 154 ? 14.75 -70.688 -23.828 1 88.06 154 MET B O 1
ATOM 4311 N N . MET B 1 155 ? 15.18 -68.5 -24 1 89.12 155 MET B N 1
ATOM 4312 C CA . MET B 1 155 ? 15.5 -68.625 -25.422 1 89.12 155 MET B CA 1
ATOM 4313 C C . MET B 1 155 ? 16.75 -69.438 -25.641 1 89.12 155 MET B C 1
ATOM 4315 O O . MET B 1 155 ? 16.906 -70.062 -26.703 1 89.12 155 MET B O 1
ATOM 4319 N N . THR B 1 156 ? 17.609 -69.562 -24.656 1 88.56 156 THR B N 1
ATOM 4320 C CA . THR B 1 156 ? 18.844 -70.312 -24.797 1 88.56 156 THR B CA 1
ATOM 4321 C C . THR B 1 156 ? 18.703 -71.688 -24.203 1 88.56 156 THR B C 1
ATOM 4323 O O . THR B 1 156 ? 19.594 -72.562 -24.344 1 88.56 156 THR B O 1
ATOM 4326 N N . ALA B 1 157 ? 17.516 -72 -23.609 1 85.62 157 ALA B N 1
ATOM 4327 C CA . ALA B 1 157 ? 17.297 -73.25 -22.984 1 85.62 157 ALA B CA 1
ATOM 4328 C C . ALA B 1 157 ? 16.984 -74.312 -24.031 1 85.62 157 ALA B C 1
ATOM 4330 O O . ALA B 1 157 ? 16.672 -74 -25.188 1 85.62 157 ALA B O 1
ATOM 4331 N N . ASN B 1 158 ? 17.188 -75.625 -23.656 1 86.62 158 ASN B N 1
ATOM 4332 C CA . ASN B 1 158 ? 16.812 -76.75 -24.562 1 86.62 158 ASN B CA 1
ATOM 4333 C C . ASN B 1 158 ? 15.305 -76.75 -24.812 1 86.62 158 ASN B C 1
ATOM 4335 O O . ASN B 1 158 ? 14.539 -76.125 -24.062 1 86.62 158 ASN B O 1
ATOM 4339 N N . ASP B 1 159 ? 14.883 -77.312 -25.766 1 84.44 159 ASP B N 1
ATOM 4340 C CA . ASP B 1 159 ? 13.516 -77.312 -26.266 1 84.44 159 ASP B CA 1
ATOM 4341 C C . ASP B 1 159 ? 12.523 -77.75 -25.203 1 84.44 159 ASP B C 1
ATOM 4343 O O . ASP B 1 159 ? 11.477 -77.125 -25.016 1 84.44 159 ASP B O 1
ATOM 4347 N N . ILE B 1 160 ? 12.914 -78.75 -24.531 1 83.69 160 ILE B N 1
ATOM 4348 C CA . ILE B 1 160 ? 11.984 -79.312 -23.547 1 83.69 160 ILE B CA 1
ATOM 4349 C C . ILE B 1 160 ? 11.852 -78.375 -22.359 1 83.69 160 ILE B C 1
ATOM 4351 O O . ILE B 1 160 ? 10.742 -78.062 -21.906 1 83.69 160 ILE B O 1
ATOM 4355 N N . CYS B 1 161 ? 13.008 -77.875 -21.938 1 81.81 161 CYS B N 1
ATOM 4356 C CA . CYS B 1 161 ? 13.016 -76.938 -20.828 1 81.81 161 CYS B CA 1
ATOM 4357 C C . CYS B 1 161 ? 12.289 -75.625 -21.219 1 81.81 161 CYS B C 1
ATOM 4359 O O . CYS B 1 161 ? 11.57 -75.062 -20.406 1 81.81 161 CYS B O 1
ATOM 4361 N N . PHE B 1 162 ? 12.445 -75.25 -22.406 1 87.44 162 PHE B N 1
ATOM 4362 C CA . PHE B 1 162 ? 11.781 -74.062 -22.953 1 87.44 162 PHE B CA 1
ATOM 4363 C C . PHE B 1 162 ? 10.266 -74.188 -22.891 1 87.44 162 PHE B C 1
ATOM 4365 O O . PHE B 1 162 ? 9.562 -73.312 -22.406 1 87.44 162 PHE B O 1
ATOM 4372 N N . LEU B 1 163 ? 9.789 -75.312 -23.266 1 84.81 163 LEU B N 1
ATOM 4373 C CA . LEU B 1 163 ? 8.352 -75.5 -23.359 1 84.81 163 LEU B CA 1
ATOM 4374 C C . LEU B 1 163 ? 7.727 -75.625 -21.969 1 84.81 163 LEU B C 1
ATOM 4376 O O . LEU B 1 163 ? 6.559 -75.312 -21.781 1 84.81 163 LEU B O 1
ATOM 4380 N N . LYS B 1 164 ? 8.5 -76.062 -21.016 1 80.12 164 LYS B N 1
ATOM 4381 C CA . LYS B 1 164 ? 8 -76.188 -19.656 1 80.12 164 LYS B CA 1
ATOM 4382 C C . LYS B 1 164 ? 7.828 -74.875 -19 1 80.12 164 LYS B C 1
ATOM 4384 O O . LYS B 1 164 ? 6.918 -74.688 -18.188 1 80.12 164 LYS B O 1
ATOM 4389 N N . LYS B 1 165 ? 8.609 -73.875 -19.391 1 80.75 165 LYS B N 1
ATOM 4390 C CA . LYS B 1 165 ? 8.648 -72.562 -18.734 1 80.75 165 LYS B CA 1
ATOM 4391 C C . LYS B 1 165 ? 7.91 -71.5 -19.547 1 80.75 165 LYS B C 1
ATOM 4393 O O . LYS B 1 165 ? 7.594 -70.438 -19.047 1 80.75 165 LYS B O 1
ATOM 4398 N N . PHE B 1 166 ? 7.598 -71.75 -20.781 1 78.88 166 PHE B N 1
ATOM 4399 C CA . PHE B 1 166 ? 7.156 -70.75 -21.781 1 78.88 166 PHE B CA 1
ATOM 4400 C C . PHE B 1 166 ? 5.895 -70.062 -21.328 1 78.88 166 PHE B C 1
ATOM 4402 O O . PHE B 1 166 ? 5.789 -68.812 -21.453 1 78.88 166 PHE B O 1
ATOM 4409 N N . PRO B 1 167 ? 4.871 -70.562 -20.672 1 71.5 167 PRO B N 1
ATOM 4410 C CA . PRO B 1 167 ? 3.627 -69.875 -20.406 1 71.5 167 PRO B CA 1
ATOM 4411 C C . PRO B 1 167 ? 3.812 -68.75 -19.391 1 71.5 167 PRO B C 1
ATOM 4413 O O . PRO B 1 167 ? 3.105 -67.75 -19.453 1 71.5 167 PRO B O 1
ATOM 4416 N N . VAL B 1 168 ? 4.68 -68.75 -18.594 1 66.31 168 VAL B N 1
ATOM 4417 C CA . VAL B 1 168 ? 4.797 -67.875 -17.438 1 66.31 168 VAL B CA 1
ATOM 4418 C C . VAL B 1 168 ? 5.238 -66.5 -17.875 1 66.31 168 VAL B C 1
ATOM 4420 O O . VAL B 1 168 ? 4.578 -65.5 -17.578 1 66.31 168 VAL B O 1
ATOM 4423 N N . PRO B 1 169 ? 6.316 -66.438 -18.625 1 63.75 169 PRO B N 1
ATOM 4424 C CA . PRO B 1 169 ? 6.785 -65.125 -18.969 1 63.75 169 PRO B CA 1
ATOM 4425 C C . PRO B 1 169 ? 5.84 -64.375 -19.922 1 63.75 169 PRO B C 1
ATOM 4427 O O . PRO B 1 169 ? 5.75 -63.156 -19.891 1 63.75 169 PRO B O 1
ATOM 4430 N N . LEU B 1 170 ? 5.09 -65.125 -20.688 1 68.88 170 LEU B N 1
ATOM 4431 C CA . LEU B 1 170 ? 4.172 -64.5 -21.656 1 68.88 170 LEU B CA 1
ATOM 4432 C C . LEU B 1 170 ? 2.984 -63.875 -20.938 1 68.88 170 LEU B C 1
ATOM 4434 O O . LEU B 1 170 ? 2.508 -62.812 -21.328 1 68.88 170 LEU B O 1
ATOM 4438 N N . GLU B 1 171 ? 2.65 -64.5 -19.906 1 68.81 171 GLU B N 1
ATOM 4439 C CA . GLU B 1 171 ? 1.533 -63.969 -19.141 1 68.81 171 GLU B CA 1
ATOM 4440 C C . GLU B 1 171 ? 1.936 -62.688 -18.406 1 68.81 171 GLU B C 1
ATOM 4442 O O . GLU B 1 171 ? 1.148 -61.75 -18.312 1 68.81 171 GLU B O 1
ATOM 4447 N N . ARG B 1 172 ? 3.051 -62.656 -18.031 1 67.75 172 ARG B N 1
ATOM 4448 C CA . ARG B 1 172 ? 3.555 -61.5 -17.312 1 67.75 172 ARG B CA 1
ATOM 4449 C C . ARG B 1 172 ? 3.699 -60.281 -18.234 1 67.75 172 ARG B C 1
ATOM 4451 O O . ARG B 1 172 ? 3.43 -59.156 -17.828 1 67.75 172 ARG B O 1
ATOM 4458 N N . ASP B 1 173 ? 4.223 -60.531 -19.312 1 64.56 173 ASP B N 1
ATOM 4459 C CA . ASP B 1 173 ? 4.422 -59.469 -20.281 1 64.56 173 ASP B CA 1
ATOM 4460 C C . ASP B 1 173 ? 3.092 -58.812 -20.672 1 64.56 173 ASP B C 1
ATOM 4462 O O . ASP B 1 173 ? 3.025 -57.594 -20.859 1 64.56 173 ASP B O 1
ATOM 4466 N N . GLN B 1 174 ? 2.039 -59.594 -20.734 1 61.66 174 GLN B N 1
ATOM 4467 C CA . GLN B 1 174 ? 0.728 -59.094 -21.125 1 61.66 174 GLN B CA 1
ATOM 4468 C C . GLN B 1 174 ? 0.093 -58.281 -20 1 61.66 174 GLN B C 1
ATOM 4470 O O . GLN B 1 174 ? -0.721 -57.406 -20.266 1 61.66 174 GLN B O 1
ATOM 4475 N N . SER B 1 175 ? 0.402 -58.594 -18.781 1 60 175 SER B N 1
ATOM 4476 C CA . SER B 1 175 ? -0.207 -57.906 -17.656 1 60 175 SER B CA 1
ATOM 4477 C C . SER B 1 175 ? 0.559 -56.625 -17.312 1 60 175 SER B C 1
ATOM 4479 O O . SER B 1 175 ? 0.371 -56.062 -16.234 1 60 175 SER B O 1
ATOM 4481 N N . SER B 1 176 ? 1.283 -56.156 -18.234 1 59.44 176 SER B N 1
ATOM 4482 C CA . SER B 1 176 ? 2.266 -55.125 -17.922 1 59.44 176 SER B CA 1
ATOM 4483 C C . SER B 1 176 ? 1.586 -53.812 -17.547 1 59.44 176 SER B C 1
ATOM 4485 O O . SER B 1 176 ? 0.491 -53.531 -18.016 1 59.44 176 SER B O 1
ATOM 4487 N N . GLU B 1 177 ? 1.939 -53.344 -16.406 1 64.06 177 GLU B N 1
ATOM 4488 C CA . GLU B 1 177 ? 1.559 -52.031 -15.859 1 64.06 177 GLU B CA 1
ATOM 4489 C C . GLU B 1 177 ? 1.633 -50.938 -16.922 1 64.06 177 GLU B C 1
ATOM 4491 O O . GLU B 1 177 ? 2.436 -51.031 -17.859 1 64.06 177 GLU B O 1
ATOM 4496 N N . PRO B 1 178 ? 0.628 -50.125 -16.922 1 69.44 178 PRO B N 1
ATOM 4497 C CA . PRO B 1 178 ? 0.635 -49 -17.859 1 69.44 178 PRO B CA 1
ATOM 4498 C C . PRO B 1 178 ? 1.99 -48.281 -17.938 1 69.44 178 PRO B C 1
ATOM 4500 O O . PRO B 1 178 ? 2.742 -48.281 -16.953 1 69.44 178 PRO B O 1
ATOM 4503 N N . ASP B 1 179 ? 2.383 -47.938 -19.172 1 75.19 179 ASP B N 1
ATOM 4504 C CA . ASP B 1 179 ? 3.629 -47.219 -19.406 1 75.19 179 ASP B CA 1
ATOM 4505 C C . ASP B 1 179 ? 3.723 -45.969 -18.516 1 75.19 179 ASP B C 1
ATOM 4507 O O . ASP B 1 179 ? 2.732 -45.25 -18.328 1 75.19 179 ASP B O 1
ATOM 4511 N N . PRO B 1 180 ? 4.816 -45.906 -17.844 1 79.75 180 PRO B N 1
ATOM 4512 C CA . PRO B 1 180 ? 4.996 -44.688 -17.016 1 79.75 180 PRO B CA 1
ATOM 4513 C C . PRO B 1 180 ? 4.832 -43.406 -17.812 1 79.75 180 PRO B C 1
ATOM 4515 O O . PRO B 1 180 ? 5.188 -43.344 -18.984 1 79.75 180 PRO B O 1
ATOM 4518 N N . GLN B 1 181 ? 4.023 -42.438 -17.234 1 77.25 181 GLN B N 1
ATOM 4519 C CA . GLN B 1 181 ? 3.822 -41.125 -17.844 1 77.25 181 GLN B CA 1
ATOM 4520 C C . GLN B 1 181 ? 4.301 -40.031 -16.922 1 77.25 181 GLN B C 1
ATOM 4522 O O . GLN B 1 181 ? 4.438 -40.219 -15.703 1 77.25 181 GLN B O 1
ATOM 4527 N N . MET B 1 182 ? 4.723 -38.969 -17.672 1 80.44 182 MET B N 1
ATOM 4528 C CA . MET B 1 182 ? 5.105 -37.812 -16.875 1 80.44 182 MET B CA 1
ATOM 4529 C C . MET B 1 182 ? 3.912 -37.25 -16.109 1 80.44 182 MET B C 1
ATOM 4531 O O . MET B 1 182 ? 2.789 -37.25 -16.625 1 80.44 182 MET B O 1
ATOM 4535 N N . ALA B 1 183 ? 4.188 -36.906 -14.93 1 78.38 183 ALA B N 1
ATOM 4536 C CA . ALA B 1 183 ? 3.129 -36.406 -14.07 1 78.38 183 ALA B CA 1
ATOM 4537 C C . ALA B 1 183 ? 2.838 -34.938 -14.391 1 78.38 183 ALA B C 1
ATOM 4539 O O . ALA B 1 183 ? 3.758 -34.156 -14.648 1 78.38 183 ALA B O 1
ATOM 4540 N N . SER B 1 184 ? 1.531 -34.594 -14.445 1 82.5 184 SER B N 1
ATOM 4541 C CA . SER B 1 184 ? 1.115 -33.188 -14.609 1 82.5 184 SER B CA 1
ATOM 4542 C C . SER B 1 184 ? 1.271 -32.406 -13.312 1 82.5 184 SER B C 1
ATOM 4544 O O . SER B 1 184 ? 1.177 -32.969 -12.219 1 82.5 184 SER B O 1
ATOM 4546 N N . GLY B 1 185 ? 1.562 -31.125 -13.422 1 85.94 185 GLY B N 1
ATOM 4547 C CA . GLY B 1 185 ? 1.614 -30.266 -12.258 1 85.94 185 GLY B CA 1
ATOM 4548 C C . GLY B 1 185 ? 2.826 -30.516 -11.383 1 85.94 185 GLY B C 1
ATOM 4549 O O . GLY B 1 185 ? 2.779 -30.297 -10.164 1 85.94 185 GLY B O 1
ATOM 4550 N N . SER B 1 186 ? 3.902 -31.078 -11.906 1 90.12 186 SER B N 1
ATOM 4551 C CA . SER B 1 186 ? 5.082 -31.453 -11.133 1 90.12 186 SER B CA 1
ATOM 4552 C C . SER B 1 186 ? 5.988 -30.25 -10.898 1 90.12 186 SER B C 1
ATOM 4554 O O . SER B 1 186 ? 6.789 -30.234 -9.961 1 90.12 186 SER B O 1
ATOM 4556 N N . LEU B 1 187 ? 5.82 -29.25 -11.703 1 95.06 187 LEU B N 1
ATOM 4557 C CA . LEU B 1 187 ? 6.707 -28.094 -11.602 1 95.06 187 LEU B CA 1
ATOM 4558 C C . LEU B 1 187 ? 6.129 -27.047 -10.656 1 95.06 187 LEU B C 1
ATOM 4560 O O . LEU B 1 187 ? 4.957 -27.125 -10.273 1 95.06 187 LEU B O 1
ATOM 4564 N N . ILE B 1 188 ? 6.984 -26.172 -10.281 1 96.62 188 ILE B N 1
ATOM 4565 C CA . ILE B 1 188 ? 6.582 -25.094 -9.367 1 96.62 188 ILE B CA 1
ATOM 4566 C C . ILE B 1 188 ? 5.59 -24.172 -10.07 1 96.62 188 ILE B C 1
ATOM 4568 O O . ILE B 1 188 ? 5.777 -23.812 -11.234 1 96.62 188 ILE B O 1
ATOM 4572 N N . HIS B 1 189 ? 4.504 -23.844 -9.344 1 96.06 189 HIS B N 1
ATOM 4573 C CA . HIS B 1 189 ? 3.555 -22.859 -9.867 1 96.06 189 HIS B CA 1
ATOM 4574 C C . HIS B 1 189 ? 4.07 -21.438 -9.672 1 96.06 189 HIS B C 1
ATOM 4576 O O . HIS B 1 189 ? 3.551 -20.703 -8.836 1 96.06 189 HIS B O 1
ATOM 4582 N N . VAL B 1 190 ? 4.91 -20.969 -10.469 1 96.62 190 VAL B N 1
ATOM 4583 C CA . VAL B 1 190 ? 5.68 -19.734 -10.352 1 96.62 190 VAL B CA 1
ATOM 4584 C C . VAL B 1 190 ? 4.73 -18.531 -10.305 1 96.62 190 VAL B C 1
ATOM 4586 O O . VAL B 1 190 ? 4.902 -17.625 -9.484 1 96.62 190 VAL B O 1
ATOM 4589 N N . PRO B 1 191 ? 3.639 -18.484 -11.156 1 96.94 191 PRO B N 1
ATOM 4590 C CA . PRO B 1 191 ? 2.75 -17.312 -11.172 1 96.94 191 PRO B CA 1
ATOM 4591 C C . PRO B 1 191 ? 2.059 -17.094 -9.828 1 96.94 191 PRO B C 1
ATOM 4593 O O . PRO B 1 191 ? 1.676 -15.961 -9.508 1 96.94 191 PRO B O 1
ATOM 4596 N N . HIS B 1 192 ? 1.908 -18.156 -9.07 1 96.25 192 HIS B N 1
ATOM 4597 C CA . HIS B 1 192 ? 1.3 -18.047 -7.746 1 96.25 192 HIS B CA 1
ATOM 4598 C C . HIS B 1 192 ? 2.105 -17.125 -6.844 1 96.25 192 HIS B C 1
ATOM 4600 O O . HIS B 1 192 ? 1.54 -16.438 -5.992 1 96.25 192 HIS B O 1
ATOM 4606 N N . TYR B 1 193 ? 3.367 -17.062 -7.062 1 97.31 193 TYR B N 1
ATOM 4607 C CA . TYR B 1 193 ? 4.254 -16.312 -6.184 1 97.31 193 TYR B CA 1
ATOM 4608 C C . TYR B 1 193 ? 4.625 -14.969 -6.805 1 97.31 193 TYR B C 1
ATOM 4610 O O . TYR B 1 193 ? 4.758 -13.969 -6.102 1 97.31 193 TYR B O 1
ATOM 4618 N N . LEU B 1 194 ? 4.734 -14.961 -8.109 1 97.06 194 LEU B N 1
ATOM 4619 C CA . LEU B 1 194 ? 5.277 -13.766 -8.75 1 97.06 194 LEU B CA 1
ATOM 4620 C C . LEU B 1 194 ? 4.172 -12.945 -9.406 1 97.06 194 LEU B C 1
ATOM 4622 O O . LEU B 1 194 ? 4.34 -11.75 -9.648 1 97.06 194 LEU B O 1
ATOM 4626 N N . GLY B 1 195 ? 3.084 -13.594 -9.789 1 95.88 195 GLY B N 1
ATOM 4627 C CA . GLY B 1 195 ? 2.008 -12.891 -10.461 1 95.88 195 GLY B CA 1
ATOM 4628 C C . GLY B 1 195 ? 1.438 -11.75 -9.633 1 95.88 195 GLY B C 1
ATOM 4629 O O . GLY B 1 195 ? 0.864 -11.977 -8.57 1 95.88 195 GLY B O 1
ATOM 4630 N N . ASN B 1 196 ? 1.545 -10.523 -10.195 1 96.25 196 ASN B N 1
ATOM 4631 C CA . ASN B 1 196 ? 1.009 -9.336 -9.531 1 96.25 196 ASN B CA 1
ATOM 4632 C C . ASN B 1 196 ? 1.41 -9.289 -8.062 1 96.25 196 ASN B C 1
ATOM 4634 O O . ASN B 1 196 ? 0.605 -8.914 -7.207 1 96.25 196 ASN B O 1
ATOM 4638 N N . LEU B 1 197 ? 2.615 -9.711 -7.77 1 97.25 197 LEU B N 1
ATOM 4639 C CA . LEU B 1 197 ? 3.068 -9.828 -6.387 1 97.25 197 LEU B CA 1
ATOM 4640 C C . LEU B 1 197 ? 2.986 -8.484 -5.672 1 97.25 197 LEU B C 1
ATOM 4642 O O . LEU B 1 197 ? 2.381 -8.383 -4.602 1 97.25 197 LEU B O 1
ATOM 4646 N N . PRO B 1 198 ? 3.512 -7.383 -6.262 1 97.06 198 PRO B N 1
ATOM 4647 C CA . PRO B 1 198 ? 3.418 -6.098 -5.562 1 97.06 198 PRO B CA 1
ATOM 4648 C C . PRO B 1 198 ? 1.977 -5.68 -5.285 1 97.06 198 PRO B C 1
ATOM 4650 O O . PRO B 1 198 ? 1.678 -5.148 -4.215 1 97.06 198 PRO B O 1
ATOM 4653 N N . PHE B 1 199 ? 1.119 -5.938 -6.254 1 96.56 199 PHE B N 1
ATOM 4654 C CA . PHE B 1 199 ? -0.283 -5.562 -6.105 1 96.56 199 PHE B CA 1
ATOM 4655 C C . PHE B 1 199 ? -0.946 -6.375 -5 1 96.56 199 PHE B C 1
ATOM 4657 O O . PHE B 1 199 ? -1.729 -5.84 -4.215 1 96.56 199 PHE B O 1
ATOM 4664 N N . ARG B 1 200 ? -0.672 -7.613 -4.918 1 96.5 200 ARG B N 1
ATOM 4665 C CA . ARG B 1 200 ? -1.236 -8.469 -3.875 1 96.5 200 ARG B CA 1
ATOM 4666 C C . ARG B 1 200 ? -0.782 -8.016 -2.49 1 96.5 200 ARG B C 1
ATOM 4668 O O . ARG B 1 200 ? -1.575 -7.988 -1.548 1 96.5 200 ARG B O 1
ATOM 4675 N N . VAL B 1 201 ? 0.465 -7.715 -2.414 1 98 201 VAL B N 1
ATOM 4676 C CA . VAL B 1 201 ? 1.019 -7.23 -1.154 1 98 201 VAL B CA 1
ATOM 4677 C C . VAL B 1 201 ? 0.354 -5.91 -0.768 1 98 201 VAL B C 1
ATOM 4679 O O . VAL B 1 201 ? -0.022 -5.715 0.39 1 98 201 VAL B O 1
ATOM 4682 N N . TRP B 1 202 ? 0.287 -5.016 -1.733 1 96.94 202 TRP B N 1
ATOM 4683 C CA . TRP B 1 202 ? -0.373 -3.73 -1.531 1 96.94 202 TRP B CA 1
ATOM 4684 C C . TRP B 1 202 ? -1.811 -3.924 -1.062 1 96.94 202 TRP B C 1
ATOM 4686 O O . TRP B 1 202 ? -2.252 -3.275 -0.111 1 96.94 202 TRP B O 1
ATOM 4696 N N . LYS B 1 203 ? -2.555 -4.855 -1.705 1 96.38 203 LYS B N 1
ATOM 4697 C CA . LYS B 1 203 ? -3.932 -5.141 -1.318 1 96.38 203 LYS B CA 1
ATOM 4698 C C . LYS B 1 203 ? -4.004 -5.652 0.118 1 96.38 203 LYS B C 1
ATOM 4700 O O . LYS B 1 203 ? -4.875 -5.234 0.887 1 96.38 203 LYS B O 1
ATOM 4705 N N . LYS B 1 204 ? -3.139 -6.484 0.516 1 96.88 204 LYS B N 1
ATOM 4706 C CA . LYS B 1 204 ? -3.092 -7.027 1.871 1 96.88 204 LYS B CA 1
ATOM 4707 C C . LYS B 1 204 ? -2.744 -5.941 2.885 1 96.88 204 LYS B C 1
ATOM 4709 O O . LYS B 1 204 ? -3.209 -5.977 4.027 1 96.88 204 LYS B O 1
ATOM 4714 N N . MET B 1 205 ? -1.922 -5.047 2.482 1 96.94 205 MET B N 1
ATOM 4715 C CA . MET B 1 205 ? -1.479 -3.969 3.363 1 96.94 205 MET B CA 1
ATOM 4716 C C . MET B 1 205 ? -2.66 -3.111 3.809 1 96.94 205 MET B C 1
ATOM 4718 O O . MET B 1 205 ? -2.598 -2.457 4.852 1 96.94 205 MET B O 1
ATOM 4722 N N . GLN B 1 206 ? -3.664 -3.059 3.043 1 93.88 206 GLN B N 1
ATOM 4723 C CA . GLN B 1 206 ? -4.859 -2.289 3.369 1 93.88 206 GLN B CA 1
ATOM 4724 C C . GLN B 1 206 ? -5.414 -2.688 4.734 1 93.88 206 GLN B C 1
ATOM 4726 O O . GLN B 1 206 ? -6.016 -1.866 5.43 1 93.88 206 GLN B O 1
ATOM 4731 N N . ASP B 1 207 ? -5.105 -3.936 5.145 1 92 207 ASP B N 1
ATOM 4732 C CA . ASP B 1 207 ? -5.629 -4.469 6.398 1 92 207 ASP B CA 1
ATOM 4733 C C . ASP B 1 207 ? -4.988 -3.777 7.598 1 92 207 ASP B C 1
ATOM 4735 O O . ASP B 1 207 ? -5.543 -3.797 8.703 1 92 207 ASP B O 1
ATOM 4739 N N . ILE B 1 208 ? -3.85 -3.141 7.387 1 92.81 208 ILE B N 1
ATOM 4740 C CA . ILE B 1 208 ? -3.156 -2.596 8.547 1 92.81 208 ILE B CA 1
ATOM 4741 C C . ILE B 1 208 ? -3.15 -1.07 8.477 1 92.81 208 ILE B C 1
ATOM 4743 O O . ILE B 1 208 ? -2.543 -0.406 9.32 1 92.81 208 ILE B O 1
ATOM 4747 N N . VAL B 1 209 ? -3.742 -0.563 7.414 1 93.38 209 VAL B N 1
ATOM 4748 C CA . VAL B 1 209 ? -3.777 0.891 7.297 1 93.38 209 VAL B CA 1
ATOM 4749 C C . VAL B 1 209 ? -5.18 1.402 7.613 1 93.38 209 VAL B C 1
ATOM 4751 O O . VAL B 1 209 ? -6.176 0.764 7.262 1 93.38 209 VAL B O 1
ATOM 4754 N N . GLN B 1 210 ? -5.273 2.436 8.398 1 90.25 210 GLN B N 1
ATOM 4755 C CA . GLN B 1 210 ? -6.547 3.037 8.789 1 90.25 210 GLN B CA 1
ATOM 4756 C C . GLN B 1 210 ? -6.68 4.453 8.227 1 90.25 210 GLN B C 1
ATOM 4758 O O . GLN B 1 210 ? -5.68 5.152 8.055 1 90.25 210 GLN B O 1
ATOM 4763 N N . ASN B 1 211 ? -7.902 4.766 7.828 1 94.31 211 ASN B N 1
ATOM 4764 C CA . ASN B 1 211 ? -8.242 6.105 7.363 1 94.31 211 ASN B CA 1
ATOM 4765 C C . ASN B 1 211 ? -9.336 6.738 8.219 1 94.31 211 ASN B C 1
ATOM 4767 O O . ASN B 1 211 ? -10.484 6.281 8.211 1 94.31 211 ASN B O 1
ATOM 4771 N N . THR B 1 212 ? -8.953 7.723 8.93 1 95.5 212 THR B N 1
ATOM 4772 C CA . THR B 1 212 ? -9.898 8.438 9.773 1 95.5 212 THR B CA 1
ATOM 4773 C C . THR B 1 212 ? -10.297 9.766 9.141 1 95.5 212 THR B C 1
ATOM 4775 O O . THR B 1 212 ? -9.438 10.547 8.727 1 95.5 212 THR B O 1
ATOM 4778 N N . PRO B 1 213 ? -11.602 10.047 9.086 1 95.25 213 PRO B N 1
ATOM 4779 C CA . PRO B 1 213 ? -12.07 11.25 8.391 1 95.25 213 PRO B CA 1
ATOM 4780 C C . PRO B 1 213 ? -11.617 12.539 9.07 1 95.25 213 PRO B C 1
ATOM 4782 O O . PRO B 1 213 ? -11.469 13.57 8.414 1 95.25 213 PRO B O 1
ATOM 4785 N N . VAL B 1 214 ? -11.484 12.477 10.375 1 97 214 VAL B N 1
ATOM 4786 C CA . VAL B 1 214 ? -11.078 13.664 11.125 1 97 214 VAL B CA 1
ATOM 4787 C C . VAL B 1 214 ? -9.836 13.352 11.945 1 97 214 VAL B C 1
ATOM 4789 O O . VAL B 1 214 ? -9.766 12.32 12.617 1 97 214 VAL B O 1
ATOM 4792 N N . ILE B 1 215 ? -8.844 14.258 11.875 1 97.62 215 ILE B N 1
ATOM 4793 C CA . ILE B 1 215 ? -7.605 14.172 12.648 1 97.62 215 ILE B CA 1
ATOM 4794 C C . ILE B 1 215 ? -7.523 15.352 13.617 1 97.62 215 ILE B C 1
ATOM 4796 O O . ILE B 1 215 ? -7.773 16.5 13.242 1 97.62 215 ILE B O 1
ATOM 4800 N N . LEU B 1 216 ? -7.129 15.031 14.82 1 97.69 216 LEU B N 1
ATOM 4801 C CA . LEU B 1 216 ? -7.078 16.062 15.852 1 97.69 216 LEU B CA 1
ATOM 4802 C C . LEU B 1 216 ? -5.836 16.938 15.68 1 97.69 216 LEU B C 1
ATOM 4804 O O . LEU B 1 216 ? -4.785 16.453 15.258 1 97.69 216 LEU B O 1
ATOM 4808 N N . ASP B 1 217 ? -6.004 18.141 16 1 97.19 217 ASP B N 1
ATOM 4809 C CA . ASP B 1 217 ? -4.898 19.094 15.93 1 97.19 217 ASP B CA 1
ATOM 4810 C C . ASP B 1 217 ? -4.324 19.375 17.312 1 97.19 217 ASP B C 1
ATOM 4812 O O . ASP B 1 217 ? -4.922 20.109 18.109 1 97.19 217 ASP B O 1
ATOM 4816 N N . PRO B 1 218 ? -3.107 18.938 17.578 1 95.81 218 PRO B N 1
ATOM 4817 C CA . PRO B 1 218 ? -2.529 19.125 18.906 1 95.81 218 PRO B CA 1
ATOM 4818 C C . PRO B 1 218 ? -2.293 20.609 19.234 1 95.81 218 PRO B C 1
ATOM 4820 O O . PRO B 1 218 ? -2.258 20.984 20.406 1 95.81 218 PRO B O 1
ATOM 4823 N N . ASN B 1 219 ? -2.145 21.453 18.25 1 95.75 219 ASN B N 1
ATOM 4824 C CA . ASN B 1 219 ? -1.877 22.859 18.484 1 95.75 219 ASN B CA 1
ATOM 4825 C C . ASN B 1 219 ? -3.105 23.578 19.031 1 95.75 219 ASN B C 1
ATOM 4827 O O . ASN B 1 219 ? -2.998 24.703 19.547 1 95.75 219 ASN B O 1
ATOM 4831 N N . THR B 1 220 ? -4.285 22.969 18.938 1 96.31 220 THR B N 1
ATOM 4832 C CA . THR B 1 220 ? -5.516 23.578 19.422 1 96.31 220 THR B CA 1
ATOM 4833 C C . THR B 1 220 ? -5.926 22.984 20.766 1 96.31 220 THR B C 1
ATOM 4835 O O . THR B 1 220 ? -6.812 23.516 21.438 1 96.31 220 THR B O 1
ATOM 4838 N N . ALA B 1 221 ? -5.293 21.938 21.219 1 95.5 221 ALA B N 1
ATOM 4839 C CA . ALA B 1 221 ? -5.727 21.172 22.375 1 95.5 221 ALA B CA 1
ATOM 4840 C C . ALA B 1 221 ? -5.43 21.906 23.672 1 95.5 221 ALA B C 1
ATOM 4842 O O . ALA B 1 221 ? -4.359 22.5 23.828 1 95.5 221 ALA B O 1
ATOM 4843 N N . HIS B 1 222 ? -6.398 21.875 24.516 1 95 222 HIS B N 1
ATOM 4844 C CA . HIS B 1 222 ? -6.156 22.344 25.875 1 95 222 HIS B CA 1
ATOM 4845 C C . HIS B 1 222 ? -4.992 21.609 26.516 1 95 222 HIS B C 1
ATOM 4847 O O . HIS B 1 222 ? -4.816 20.406 26.297 1 95 222 HIS B O 1
ATOM 4853 N N . PRO B 1 223 ? -4.23 22.219 27.375 1 93.56 223 PRO B N 1
ATOM 4854 C CA . PRO B 1 223 ? -3.012 21.641 27.938 1 93.56 223 PRO B CA 1
ATOM 4855 C C . PRO B 1 223 ? -3.291 20.422 28.812 1 93.56 223 PRO B C 1
ATOM 4857 O O . PRO B 1 223 ? -2.375 19.656 29.109 1 93.56 223 PRO B O 1
ATOM 4860 N N . CYS B 1 224 ? -4.5 20.25 29.219 1 92.75 224 CYS B N 1
ATOM 4861 C CA . CYS B 1 224 ? -4.824 19.109 30.062 1 92.75 224 CYS B CA 1
ATOM 4862 C C . CYS B 1 224 ? -5.164 17.875 29.234 1 92.75 224 CYS B C 1
ATOM 4864 O O . CYS B 1 224 ? -5.293 16.781 29.781 1 92.75 224 CYS B O 1
ATOM 4866 N N . LEU B 1 225 ? -5.289 18.047 27.969 1 93.75 225 LEU B N 1
ATOM 4867 C CA . LEU B 1 225 ? -5.672 16.953 27.094 1 93.75 225 LEU B CA 1
ATOM 4868 C C . LEU B 1 225 ? -4.438 16.25 26.531 1 93.75 225 LEU B C 1
ATOM 4870 O O . LEU B 1 225 ? -3.447 16.906 26.203 1 93.75 225 LEU B O 1
ATOM 4874 N N . ILE B 1 226 ? -4.5 14.938 26.469 1 93.69 226 ILE B N 1
ATOM 4875 C CA . ILE B 1 226 ? -3.461 14.125 25.859 1 93.69 226 ILE B CA 1
ATOM 4876 C C . ILE B 1 226 ? -4.004 13.453 24.594 1 93.69 226 ILE B C 1
ATOM 4878 O O . ILE B 1 226 ? -5.07 12.836 24.625 1 93.69 226 ILE B O 1
ATOM 4882 N N . LEU B 1 227 ? -3.271 13.641 23.547 1 94.12 227 LEU B N 1
ATOM 4883 C CA . LEU B 1 227 ? -3.67 13.039 22.281 1 94.12 227 LEU B CA 1
ATOM 4884 C C . LEU B 1 227 ? -2.834 11.797 21.984 1 94.12 227 LEU B C 1
ATOM 4886 O O . LEU B 1 227 ? -1.685 11.695 22.422 1 94.12 227 LEU B O 1
ATOM 4890 N N . SER B 1 228 ? -3.461 10.82 21.312 1 93.69 228 SER B N 1
ATOM 4891 C CA . SER B 1 228 ? -2.734 9.641 20.875 1 93.69 228 SER B CA 1
ATOM 4892 C C . SER B 1 228 ? -1.71 9.984 19.797 1 93.69 228 SER B C 1
ATOM 4894 O O . SER B 1 228 ? -1.77 11.062 19.203 1 93.69 228 SER B O 1
ATOM 4896 N N . ASP B 1 229 ? -0.8 9.094 19.484 1 91.12 229 ASP B N 1
ATOM 4897 C CA . ASP B 1 229 ? 0.262 9.312 18.516 1 91.12 229 ASP B CA 1
ATOM 4898 C C . ASP B 1 229 ? -0.311 9.5 17.109 1 91.12 229 ASP B C 1
ATOM 4900 O O . ASP B 1 229 ? 0.232 10.266 16.312 1 91.12 229 ASP B O 1
ATOM 4904 N N . ASP B 1 230 ? -1.433 8.844 16.891 1 91.75 230 ASP B N 1
ATOM 4905 C CA . ASP B 1 230 ? -2.01 8.93 15.547 1 91.75 230 ASP B CA 1
ATOM 4906 C C . ASP B 1 230 ? -3.031 10.062 15.461 1 91.75 230 ASP B C 1
ATOM 4908 O O . ASP B 1 230 ? -3.654 10.266 14.414 1 91.75 230 ASP B O 1
ATOM 4912 N N . LEU B 1 231 ? -3.307 10.742 16.562 1 96.94 231 LEU B N 1
ATOM 4913 C CA . LEU B 1 231 ? -4.117 11.953 16.641 1 96.94 231 LEU B CA 1
ATOM 4914 C C . LEU B 1 231 ? -5.59 11.641 16.406 1 96.94 231 LEU B C 1
ATOM 4916 O O . LEU B 1 231 ? -6.301 12.414 15.758 1 96.94 231 LEU B O 1
ATOM 4920 N N . THR B 1 232 ? -6.027 10.445 16.828 1 95.75 232 THR B N 1
ATOM 4921 C CA . THR B 1 232 ? -7.422 10.055 16.641 1 95.75 232 THR B CA 1
ATOM 4922 C C . THR B 1 232 ? -8.125 9.891 17.984 1 95.75 232 THR B C 1
ATOM 4924 O O . THR B 1 232 ? -9.336 9.695 18.047 1 95.75 232 THR B O 1
ATOM 4927 N N . ARG B 1 233 ? -7.371 9.922 19.109 1 96.19 233 ARG B N 1
ATOM 4928 C CA . ARG B 1 233 ? -7.926 9.758 20.453 1 96.19 233 ARG B CA 1
ATOM 4929 C C . ARG B 1 233 ? -7.523 10.922 21.344 1 96.19 233 ARG B C 1
ATOM 4931 O O . ARG B 1 233 ? -6.414 11.453 21.234 1 96.19 233 ARG B O 1
ATOM 4938 N N . VAL B 1 234 ? -8.414 11.289 22.234 1 95.06 234 VAL B N 1
ATOM 4939 C CA . VAL B 1 234 ? -8.133 12.352 23.203 1 95.06 234 VAL B CA 1
ATOM 4940 C C . VAL B 1 234 ? -8.609 11.93 24.594 1 95.06 234 VAL B C 1
ATOM 4942 O O . VAL B 1 234 ? -9.664 11.297 24.734 1 95.06 234 VAL B O 1
ATOM 4945 N N . LYS B 1 235 ? -7.828 12.188 25.578 1 91.38 235 LYS B N 1
ATOM 4946 C CA . LYS B 1 235 ? -8.195 11.93 26.969 1 91.38 235 LYS B CA 1
ATOM 4947 C C . LYS B 1 235 ? -7.609 12.992 27.891 1 91.38 235 LYS B C 1
ATOM 4949 O O . LYS B 1 235 ? -6.723 13.75 27.5 1 91.38 235 LYS B O 1
ATOM 4954 N N . GLN B 1 236 ? -8.227 13.062 29 1 88.81 236 GLN B N 1
ATOM 4955 C CA . GLN B 1 236 ? -7.672 13.984 29.984 1 88.81 236 GLN B CA 1
ATOM 4956 C C . GLN B 1 236 ? -6.461 13.375 30.688 1 88.81 236 GLN B C 1
ATOM 4958 O O . GLN B 1 236 ? -6.469 12.195 31.047 1 88.81 236 GLN B O 1
ATOM 4963 N N . GLY B 1 237 ? -5.484 14.219 30.609 1 79.06 237 GLY B N 1
ATOM 4964 C CA . GLY B 1 237 ? -4.301 13.789 31.344 1 79.06 237 GLY B CA 1
ATOM 4965 C C . GLY B 1 237 ? -4.305 14.203 32.781 1 79.06 237 GLY B C 1
ATOM 4966 O O . GLY B 1 237 ? -5.223 14.891 33.25 1 79.06 237 GLY B O 1
ATOM 4967 N N . GLY B 1 238 ? -3.479 13.641 33.625 1 72.31 238 GLY B N 1
ATOM 4968 C CA . GLY B 1 238 ? -3.338 13.961 35.031 1 72.31 238 GLY B CA 1
ATOM 4969 C C . GLY B 1 238 ? -2.844 15.367 35.281 1 72.31 238 GLY B C 1
ATOM 4970 O O . GLY B 1 238 ? -3.484 16.141 36 1 72.31 238 GLY B O 1
ATOM 4971 N N . ASN B 1 239 ? -1.755 15.727 34.625 1 80.44 239 ASN B N 1
ATOM 4972 C CA . ASN B 1 239 ? -1.128 17.016 34.875 1 80.44 239 ASN B CA 1
ATOM 4973 C C . ASN B 1 239 ? -1.168 17.906 33.656 1 80.44 239 ASN B C 1
ATOM 4975 O O . ASN B 1 239 ? -1.163 17.406 32.531 1 80.44 239 ASN B O 1
ATOM 4979 N N . LYS B 1 240 ? -1.389 19.234 33.938 1 83.75 24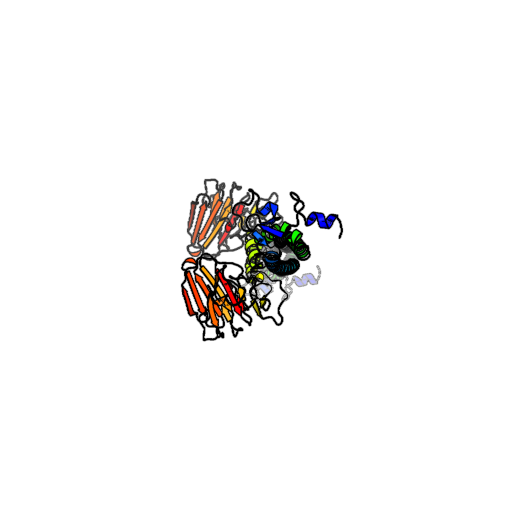0 LYS B N 1
ATOM 4980 C CA . LYS B 1 240 ? -1.308 20.219 32.875 1 83.75 240 LYS B CA 1
ATOM 4981 C C . LYS B 1 240 ? 0.06 20.188 32.188 1 83.75 240 LYS B C 1
ATOM 4983 O O . LYS B 1 240 ? 1.093 20.219 32.875 1 83.75 240 LYS B O 1
ATOM 4988 N N . GLN B 1 241 ? 0.055 20.078 30.891 1 86.19 241 GLN B N 1
ATOM 4989 C CA . GLN B 1 241 ? 1.293 20.094 30.125 1 86.19 241 GLN B CA 1
ATOM 4990 C C . GLN B 1 241 ? 1.863 21.5 30.016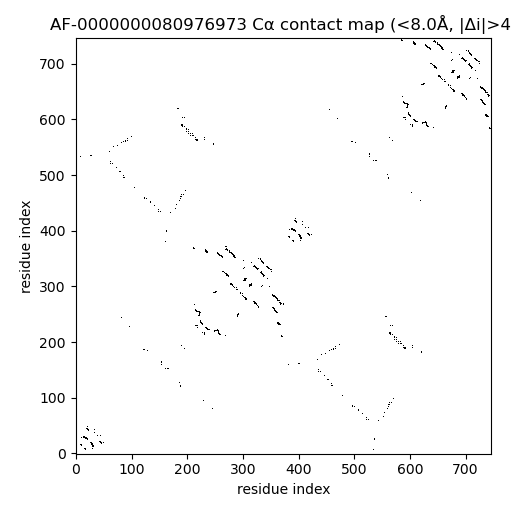 1 86.19 241 GLN B C 1
ATOM 4992 O O . GLN B 1 241 ? 1.114 22.484 30 1 86.19 241 GLN B O 1
ATOM 4997 N N . LEU B 1 242 ? 3.203 21.484 30.047 1 84.31 242 LEU B N 1
ATOM 4998 C CA . LEU B 1 242 ? 3.877 22.766 29.844 1 84.31 242 LEU B CA 1
ATOM 4999 C C . LEU B 1 242 ? 3.977 23.109 28.359 1 84.31 242 LEU B C 1
ATOM 5001 O O . LEU B 1 242 ? 4.945 22.719 27.703 1 84.31 242 LEU B O 1
ATOM 5005 N N . LEU B 1 243 ? 2.961 23.766 27.859 1 89.06 243 LEU B N 1
ATOM 5006 C CA . LEU B 1 243 ? 2.891 24.141 26.453 1 89.06 243 LEU B CA 1
ATOM 5007 C C . LEU B 1 243 ? 2.873 25.656 26.297 1 89.06 243 LEU B C 1
ATOM 5009 O O . LEU B 1 243 ? 2.311 26.359 27.141 1 89.06 243 LEU B O 1
ATOM 5013 N N . PRO B 1 244 ? 3.596 26.016 25.281 1 87.06 244 PRO B N 1
ATOM 5014 C CA . PRO B 1 244 ? 3.527 27.469 25.078 1 87.06 244 PRO B CA 1
ATOM 5015 C C . PRO B 1 244 ? 2.125 27.938 24.703 1 87.06 244 PRO B C 1
ATOM 5017 O O . PRO B 1 244 ? 1.345 27.188 24.125 1 87.06 244 PRO B O 1
ATOM 5020 N N . ASP B 1 245 ? 1.926 29.125 25.109 1 84.88 245 ASP B N 1
ATOM 5021 C CA . ASP B 1 245 ? 0.654 29.734 24.719 1 84.88 245 ASP B CA 1
ATOM 5022 C C . ASP B 1 245 ? 0.651 30.141 23.25 1 84.88 245 ASP B C 1
ATOM 5024 O O . ASP B 1 245 ? 1.666 30.594 22.719 1 84.88 245 ASP B O 1
ATOM 5028 N N . ASN B 1 246 ? -0.278 29.75 22.531 1 88.25 246 ASN B N 1
ATOM 5029 C CA . ASN B 1 246 ? -0.5 30.172 21.141 1 88.25 246 ASN B CA 1
ATOM 5030 C C . ASN B 1 246 ? -1.966 30.516 20.891 1 88.25 246 ASN B C 1
ATOM 5032 O O . ASN B 1 246 ? -2.85 30.031 21.609 1 88.25 246 ASN B O 1
ATOM 5036 N N . PRO B 1 247 ? -2.154 31.344 19.906 1 88.5 247 PRO B N 1
ATOM 5037 C CA . PRO B 1 247 ? -3.518 31.844 19.703 1 88.5 247 PRO B CA 1
ATOM 5038 C C . PRO B 1 247 ? -4.512 30.719 19.406 1 88.5 247 PRO B C 1
ATOM 5040 O O . PRO B 1 247 ? -5.699 30.844 19.703 1 88.5 247 PRO B O 1
ATOM 5043 N N . GLU B 1 248 ? -4.105 29.594 18.875 1 92.69 248 GLU B N 1
ATOM 5044 C CA . GLU B 1 248 ? -5.004 28.531 18.438 1 92.69 248 GLU B CA 1
ATOM 5045 C C . GLU B 1 248 ? -5.383 27.609 19.594 1 92.69 248 GLU B C 1
ATOM 5047 O O . GLU B 1 248 ? -6.391 26.906 19.531 1 92.69 248 GLU B O 1
ATOM 5052 N N . ARG B 1 249 ? -4.711 27.578 20.672 1 94.25 249 ARG B N 1
ATOM 5053 C CA . ARG B 1 249 ? -4.879 26.609 21.75 1 94.25 249 ARG B CA 1
ATOM 5054 C C . ARG B 1 249 ? -5.988 27.031 22.703 1 94.25 249 ARG B C 1
ATOM 5056 O O . ARG B 1 249 ? -6.09 28.219 23.062 1 94.25 249 ARG B O 1
ATOM 5063 N N . PHE B 1 250 ? -6.785 26.109 23.094 1 94.69 250 PHE B N 1
ATOM 5064 C CA . PHE B 1 250 ? -7.762 26.359 24.141 1 94.69 250 PHE B CA 1
ATOM 5065 C C . PHE B 1 250 ? -7.074 26.531 25.5 1 94.69 250 PHE B C 1
ATOM 5067 O O . PHE B 1 250 ? -6.07 25.875 25.781 1 94.69 250 PHE B O 1
ATOM 5074 N N . ASP B 1 251 ? -7.605 27.375 26.281 1 92.38 251 ASP B N 1
ATOM 5075 C CA . ASP B 1 251 ? -6.961 27.594 27.578 1 92.38 251 ASP B CA 1
ATOM 5076 C C . ASP B 1 251 ? -7.93 27.312 28.734 1 92.38 251 ASP B C 1
ATOM 5078 O O . ASP B 1 251 ? -7.508 27 29.844 1 92.38 251 ASP B O 1
ATOM 5082 N N . LEU B 1 252 ? -9.211 27.469 28.484 1 92.19 252 LEU B N 1
ATOM 5083 C CA . LEU B 1 252 ? -10.172 27.328 29.578 1 92.19 252 LEU B CA 1
ATOM 5084 C C . LEU B 1 252 ? -10.914 26 29.469 1 92.19 252 LEU B C 1
ATOM 5086 O O . LEU B 1 252 ? -10.969 25.234 30.438 1 92.19 252 LEU B O 1
ATOM 5090 N N . PHE B 1 253 ? -11.445 25.703 28.281 1 90.94 253 PHE B N 1
ATOM 5091 C CA . PHE B 1 253 ? -12.258 24.516 28.094 1 90.94 253 PHE B CA 1
ATOM 5092 C C . PHE B 1 253 ? -11.406 23.359 27.562 1 90.94 253 PHE B C 1
ATOM 5094 O O . PHE B 1 253 ? -10.578 23.547 26.672 1 90.94 253 PHE B O 1
ATOM 5101 N N . PRO B 1 254 ? -11.586 22.203 28.125 1 92.31 254 PRO B N 1
ATOM 5102 C CA . PRO B 1 254 ? -10.867 21.031 27.609 1 92.31 254 PRO B CA 1
ATOM 5103 C C . PRO B 1 254 ? -11.383 20.578 26.25 1 92.31 254 PRO B C 1
ATOM 5105 O O . PRO B 1 254 ? -12.062 19.547 26.141 1 92.31 254 PRO B O 1
ATOM 5108 N N . CYS B 1 255 ? -10.984 21.344 25.219 1 94.88 255 CYS B N 1
ATOM 5109 C CA . CYS B 1 255 ? -11.43 21.109 23.859 1 94.88 255 CYS B CA 1
ATOM 5110 C C . CYS B 1 255 ? -10.242 20.906 22.922 1 94.88 255 CYS B C 1
ATOM 5112 O O . CYS B 1 255 ? -9.109 21.25 23.266 1 94.88 255 CYS B O 1
ATOM 5114 N N . VAL B 1 256 ? -10.5 20.281 21.906 1 96.69 256 VAL B N 1
ATOM 5115 C CA . VAL B 1 256 ? -9.555 20.141 20.797 1 96.69 256 VAL B CA 1
ATOM 5116 C C . VAL B 1 256 ? -10.305 20.188 19.469 1 96.69 256 VAL B C 1
ATOM 5118 O O . VAL B 1 256 ? -11.453 19.734 19.375 1 96.69 256 VAL B O 1
ATOM 5121 N N . LEU B 1 257 ? -9.688 20.766 18.453 1 97.69 257 LEU B N 1
ATOM 5122 C CA . LEU B 1 257 ? -10.312 20.875 17.141 1 97.69 257 LEU B CA 1
ATOM 5123 C C . LEU B 1 257 ? -9.727 19.844 16.188 1 97.69 257 LEU B C 1
ATOM 5125 O O . LEU B 1 257 ? -8.641 19.312 16.422 1 97.69 257 LEU B O 1
ATOM 5129 N N . GLY B 1 258 ? -10.523 19.578 15.188 1 97.75 258 GLY B N 1
ATOM 5130 C CA . GLY B 1 258 ? -9.961 18.875 14.047 1 97.75 258 GLY B CA 1
ATOM 5131 C C . GLY B 1 258 ? -8.953 19.688 13.266 1 97.75 258 GLY B C 1
ATOM 5132 O O . GLY B 1 258 ? -9.023 20.922 13.266 1 97.75 258 GLY B O 1
ATOM 5133 N N . SER B 1 259 ? -8.094 19.031 12.617 1 96.56 259 SER B N 1
ATOM 5134 C CA . SER B 1 259 ? -7.004 19.703 11.914 1 96.56 259 SER B CA 1
ATOM 5135 C C . SER B 1 259 ? -7.477 20.266 10.578 1 96.56 259 SER B C 1
ATOM 5137 O O . SER B 1 259 ? -7.008 21.312 10.133 1 96.56 259 SER B O 1
ATOM 5139 N N . GLU B 1 260 ? -8.359 19.594 9.906 1 95 260 GLU B N 1
ATOM 5140 C CA . GLU B 1 260 ? -8.836 20.016 8.594 1 95 260 GLU B CA 1
ATOM 5141 C C . GLU B 1 260 ? -10.156 20.766 8.711 1 95 260 GLU B C 1
ATOM 5143 O O . GLU B 1 260 ? -11.086 20.312 9.375 1 95 260 GLU B O 1
ATOM 5148 N N . GLY B 1 261 ? -10.164 21.906 8.141 1 95.56 261 GLY B N 1
ATOM 5149 C CA . GLY B 1 261 ? -11.398 22.672 8.07 1 95.56 261 GLY B CA 1
ATOM 5150 C C . GLY B 1 261 ? -12.219 22.359 6.836 1 95.56 261 GLY B C 1
ATOM 5151 O O . GLY B 1 261 ? -11.672 22.031 5.781 1 95.56 261 GLY B O 1
ATOM 5152 N N . PHE B 1 262 ? -13.531 22.453 7.047 1 96.88 262 PHE B N 1
ATOM 5153 C CA . PHE B 1 262 ? -14.453 22.172 5.953 1 96.88 262 PHE B CA 1
ATOM 5154 C C . PHE B 1 262 ? -15.117 23.453 5.469 1 96.88 262 PHE B C 1
ATOM 5156 O O . PHE B 1 262 ? -15.609 24.25 6.273 1 96.88 262 PHE B O 1
ATOM 5163 N N . ASN B 1 263 ? -15.086 23.672 4.129 1 96.56 263 ASN B N 1
ATOM 5164 C CA . ASN B 1 263 ? -15.734 24.844 3.574 1 96.56 263 ASN B CA 1
ATOM 5165 C C . ASN B 1 263 ? -16.609 24.5 2.373 1 96.56 263 ASN B C 1
ATOM 5167 O O . ASN B 1 263 ? -17 25.375 1.603 1 96.56 263 ASN B O 1
ATOM 5171 N N . SER B 1 264 ? -16.797 23.266 2.23 1 96 264 SER B N 1
ATOM 5172 C CA . SER B 1 264 ? -17.672 22.781 1.163 1 96 264 SER B CA 1
ATOM 5173 C C . SER B 1 264 ? -17.906 21.281 1.29 1 96 264 SER B C 1
ATOM 5175 O O . SER B 1 264 ? -17.188 20.578 2.016 1 96 264 SER B O 1
ATOM 5177 N N . GLY B 1 265 ? -19 20.859 0.724 1 96 265 GLY B N 1
ATOM 5178 C CA . GLY B 1 265 ? -19.234 19.422 0.573 1 96 265 GLY B CA 1
ATOM 5179 C C . GLY B 1 265 ? -19.891 18.797 1.793 1 96 265 GLY B C 1
ATOM 5180 O O . GLY B 1 265 ? -20.422 19.5 2.646 1 96 265 GLY B O 1
ATOM 5181 N N . THR B 1 266 ? -19.938 17.453 1.722 1 97 266 THR B N 1
ATOM 5182 C CA . THR B 1 266 ? -20.516 16.672 2.801 1 97 266 THR B CA 1
ATOM 5183 C C . THR B 1 266 ? -19.453 15.852 3.516 1 97 266 THR B C 1
ATOM 5185 O O . THR B 1 266 ? -18.562 15.289 2.873 1 97 266 THR B O 1
ATOM 5188 N N . HIS B 1 267 ? -19.531 15.898 4.801 1 96.94 267 HIS B N 1
ATOM 5189 C CA . HIS B 1 267 ? -18.562 15.195 5.633 1 96.94 267 HIS B CA 1
ATOM 5190 C C . HIS B 1 267 ? -19.266 14.406 6.742 1 96.94 267 HIS B C 1
ATOM 5192 O O . HIS B 1 267 ? -20.344 14.797 7.199 1 96.94 267 HIS B O 1
ATOM 5198 N N . CYS B 1 268 ? -18.672 13.266 7.086 1 96.94 268 CYS B N 1
ATOM 5199 C CA . CYS B 1 268 ? -19.234 12.398 8.117 1 96.94 268 CYS B CA 1
ATOM 5200 C C . CYS B 1 268 ? -18.125 11.758 8.945 1 96.94 268 CYS B C 1
ATOM 5202 O O . CYS B 1 268 ? -17.109 11.336 8.406 1 96.94 268 CYS B O 1
ATOM 5204 N N . TRP B 1 269 ? -18.312 11.727 10.258 1 97.19 269 TRP B N 1
ATOM 5205 C CA . TRP B 1 269 ? -17.375 11.008 11.109 1 97.19 269 TRP B CA 1
ATOM 5206 C C . TRP B 1 269 ? -18.062 10.477 12.359 1 97.19 269 TRP B C 1
ATOM 5208 O O . TRP B 1 269 ? -19.016 11.086 12.859 1 97.19 269 TRP B O 1
ATOM 5218 N N . ASP B 1 270 ? -17.625 9.352 12.859 1 97.44 270 ASP B N 1
ATOM 5219 C CA . ASP B 1 270 ? -18.141 8.688 14.055 1 97.44 270 ASP B CA 1
ATOM 5220 C C . ASP B 1 270 ? -17.188 8.859 15.227 1 97.44 270 ASP B C 1
ATOM 5222 O O . ASP B 1 270 ? -15.961 8.766 15.062 1 97.44 270 ASP B O 1
ATOM 5226 N N . VAL B 1 271 ? -17.781 9.117 16.359 1 97.25 271 VAL B N 1
ATOM 5227 C CA . VAL B 1 271 ? -16.984 9.266 17.578 1 97.25 271 VAL B CA 1
ATOM 5228 C C . VAL B 1 271 ? -17.438 8.242 18.625 1 97.25 271 VAL B C 1
ATOM 5230 O O . VAL B 1 271 ? -18.625 8.164 18.953 1 97.25 271 VAL B O 1
ATOM 5233 N N . GLU B 1 272 ? -16.5 7.48 19.094 1 96.94 272 GLU B N 1
ATOM 5234 C CA . GLU B 1 272 ? -16.781 6.566 20.188 1 96.94 272 GLU B CA 1
ATOM 5235 C C . GLU B 1 272 ? -16.797 7.309 21.531 1 96.94 272 GLU B C 1
ATOM 5237 O O . GLU B 1 272 ? -15.797 7.914 21.922 1 96.94 272 GLU B O 1
ATOM 5242 N N . VAL B 1 273 ? -17.891 7.262 22.234 1 95.5 273 VAL B N 1
ATOM 5243 C CA . VAL B 1 273 ? -18.047 8.008 23.484 1 95.5 273 VAL B CA 1
ATOM 5244 C C . VAL B 1 273 ? -18.375 7.039 24.625 1 95.5 273 VAL B C 1
ATOM 5246 O O . VAL B 1 273 ? -18.75 7.469 25.719 1 95.5 273 VAL B O 1
ATOM 5249 N N . LYS B 1 274 ? -18.266 5.789 24.422 1 92.38 274 LYS B N 1
ATOM 5250 C CA . LYS B 1 274 ? -18.703 4.77 25.375 1 92.38 274 LYS B CA 1
ATOM 5251 C C . LYS B 1 274 ? -18 4.938 26.719 1 92.38 274 LYS B C 1
ATOM 5253 O O . LYS B 1 274 ? -18.578 4.668 27.766 1 92.38 274 LYS B O 1
ATOM 5258 N N . LYS B 1 275 ? -16.797 5.379 26.734 1 90 275 LYS B N 1
ATOM 5259 C CA . LYS B 1 275 ? -16.016 5.477 27.953 1 90 275 LYS B CA 1
ATOM 5260 C C . LYS B 1 275 ? -16.094 6.879 28.562 1 90 275 LYS B C 1
ATOM 5262 O O . LYS B 1 275 ? -15.406 7.188 29.531 1 90 275 LYS B O 1
ATOM 5267 N N . SER B 1 276 ? -16.891 7.727 27.906 1 88.75 276 SER B N 1
ATOM 5268 C CA . SER B 1 276 ? -16.969 9.109 28.359 1 88.75 276 SER B CA 1
ATOM 5269 C C . SER B 1 276 ? -18.312 9.383 29.047 1 88.75 276 SER B C 1
ATOM 5271 O O . SER B 1 276 ? -19.359 9.172 28.453 1 88.75 276 SER B O 1
ATOM 5273 N N . SER B 1 277 ? -18.25 9.852 30.25 1 88.94 277 SER B N 1
ATOM 5274 C CA . SER B 1 277 ? -19.469 10.18 30.969 1 88.94 277 SER B CA 1
ATOM 5275 C C . SER B 1 277 ? -19.906 11.617 30.719 1 88.94 277 SER B C 1
ATOM 5277 O O . SER B 1 277 ? -21.031 12.008 31.031 1 88.94 277 SER B O 1
ATOM 5279 N N . ARG B 1 278 ? -19.047 12.406 30.203 1 90.56 278 ARG B N 1
ATOM 5280 C CA . ARG B 1 278 ? -19.312 13.797 29.859 1 90.56 278 ARG B CA 1
ATOM 5281 C C . ARG B 1 278 ? -18.609 14.195 28.562 1 90.56 278 ARG B C 1
ATOM 5283 O O . ARG B 1 278 ? -17.391 14.156 28.484 1 90.56 278 ARG B O 1
ATOM 5290 N N . TRP B 1 279 ? -19.375 14.547 27.641 1 93.38 279 TRP B N 1
ATOM 5291 C CA . TRP B 1 279 ? -18.75 14.938 26.375 1 93.38 279 TRP B CA 1
ATOM 5292 C C . TRP B 1 279 ? -19.641 15.922 25.609 1 93.38 279 TRP B C 1
ATOM 5294 O O . TRP B 1 279 ? -20.828 16.047 25.906 1 93.38 279 TRP B O 1
ATOM 5304 N N . ARG B 1 280 ? -19.047 16.719 24.766 1 93.69 280 ARG B N 1
ATOM 5305 C CA . ARG B 1 280 ? -19.672 17.609 23.797 1 93.69 280 ARG B CA 1
ATOM 5306 C C . ARG B 1 280 ? -18.984 17.516 22.438 1 93.69 280 ARG B C 1
ATOM 5308 O O . ARG B 1 280 ? -17.766 17.531 22.359 1 93.69 280 ARG B O 1
ATOM 5315 N N . LEU B 1 281 ? -19.766 17.266 21.406 1 94.88 281 LEU B N 1
ATOM 5316 C CA . LEU B 1 281 ? -19.203 17.141 20.062 1 94.88 281 LEU B CA 1
ATOM 5317 C C . LEU B 1 281 ? -20.016 17.969 19.062 1 94.88 281 LEU B C 1
ATOM 5319 O O . LEU B 1 281 ? -21.234 18.094 19.188 1 94.88 281 LEU B O 1
ATOM 5323 N N . GLY B 1 282 ? -19.297 18.5 18.078 1 95.88 282 GLY B N 1
ATOM 5324 C CA . GLY B 1 282 ? -19.953 19.266 17.031 1 95.88 282 GLY B CA 1
ATOM 5325 C C . GLY B 1 282 ? -18.969 20.016 16.141 1 95.88 282 GLY B C 1
ATOM 5326 O O . GLY B 1 282 ? -17.938 19.469 15.758 1 95.88 282 GLY B O 1
ATOM 5327 N N . ILE B 1 283 ? -19.375 21.172 15.703 1 96.62 283 ILE B N 1
ATOM 5328 C CA . ILE B 1 283 ? -18.562 21.969 14.805 1 96.62 283 ILE B CA 1
ATOM 5329 C C . ILE B 1 283 ? -18.531 23.422 15.297 1 96.62 283 ILE B C 1
ATOM 5331 O O . ILE B 1 283 ? -19.406 23.844 16.047 1 96.62 283 ILE B O 1
ATOM 5335 N N . THR B 1 284 ? -17.516 24.078 14.984 1 96.12 284 THR B N 1
ATOM 5336 C CA . THR B 1 284 ? -17.328 25.5 15.266 1 96.12 284 THR B CA 1
ATOM 5337 C C . THR B 1 284 ? -16.672 26.219 14.094 1 96.12 284 THR B C 1
ATOM 5339 O O . THR B 1 284 ? -16.172 25.562 13.172 1 96.12 284 THR B O 1
ATOM 5342 N N . THR B 1 285 ? -16.703 27.484 14.047 1 95.5 285 THR B N 1
ATOM 5343 C CA . THR B 1 285 ? -16.109 28.266 12.969 1 95.5 285 THR B CA 1
ATOM 5344 C C . THR B 1 285 ? -14.633 28.547 13.258 1 95.5 285 THR B C 1
ATOM 5346 O O . THR B 1 285 ? -14.211 28.547 14.414 1 95.5 285 THR B O 1
ATOM 5349 N N . ALA B 1 286 ? -13.922 28.766 12.188 1 93.06 286 ALA B N 1
ATOM 5350 C CA . ALA B 1 286 ? -12.5 29.094 12.281 1 93.06 286 ALA B CA 1
ATOM 5351 C C . ALA B 1 286 ? -12.281 30.391 13.055 1 93.06 286 ALA B C 1
ATOM 5353 O O . ALA B 1 286 ? -11.266 30.547 13.742 1 93.06 286 ALA B O 1
ATOM 5354 N N . SER B 1 287 ? -13.195 31.281 13.031 1 89.56 287 SER B N 1
ATOM 5355 C CA . SER B 1 287 ? -13.039 32.625 13.594 1 89.56 287 SER B CA 1
ATOM 5356 C C . SER B 1 287 ? -13.453 32.656 15.062 1 89.56 287 SER B C 1
ATOM 5358 O O . SER B 1 287 ? -13.242 33.656 15.742 1 89.56 287 SER B O 1
ATOM 5360 N N . ASN B 1 288 ? -14.047 31.547 15.5 1 92.56 288 ASN B N 1
ATOM 5361 C CA . ASN B 1 288 ? -1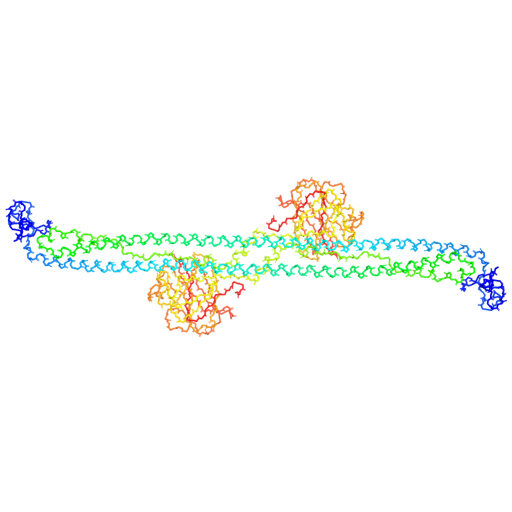4.492 31.531 16.891 1 92.56 288 ASN B CA 1
ATOM 5362 C C . ASN B 1 288 ? -13.32 31.672 17.859 1 92.56 288 ASN B C 1
ATOM 5364 O O . ASN B 1 288 ? -12.258 31.094 17.641 1 92.56 288 ASN B O 1
ATOM 5368 N N . GLN B 1 289 ? -13.555 32.438 18.906 1 90.44 289 GLN B N 1
ATOM 5369 C CA . GLN B 1 289 ? -12.5 32.656 19.891 1 90.44 289 GLN B CA 1
ATOM 5370 C C . GLN B 1 289 ? -12.312 31.438 20.781 1 90.44 289 GLN B C 1
ATOM 5372 O O . GLN B 1 289 ? -13.273 30.953 21.391 1 90.44 289 GLN B O 1
ATOM 5377 N N . ARG B 1 290 ? -11.117 31.016 20.891 1 91.81 290 ARG B N 1
ATOM 5378 C CA . ARG B 1 290 ? -10.828 29.797 21.641 1 91.81 290 ARG B CA 1
ATOM 5379 C C . ARG B 1 290 ? -10.297 30.125 23.031 1 91.81 290 ARG B C 1
ATOM 5381 O O . ARG B 1 290 ? -10.32 29.266 23.922 1 91.81 290 ARG B O 1
ATOM 5388 N N . LYS B 1 291 ? -9.898 31.406 23.141 1 90.94 291 LYS B N 1
ATOM 5389 C CA . LYS B 1 291 ? -9.383 31.844 24.438 1 90.94 291 LYS B CA 1
ATOM 5390 C C . LYS B 1 291 ? -10.5 32.406 25.312 1 90.94 291 LYS B C 1
ATOM 5392 O O . LYS B 1 291 ? -11.398 33.094 24.828 1 90.94 291 LYS B O 1
ATOM 5397 N N . GLY B 1 292 ? -10.469 32.094 26.562 1 89.81 292 GLY B N 1
ATOM 5398 C CA . GLY B 1 292 ? -11.43 32.688 27.484 1 89.81 292 GLY B CA 1
ATOM 5399 C C . GLY B 1 292 ? -12.719 31.891 27.594 1 89.81 292 GLY B C 1
ATOM 5400 O O . GLY B 1 292 ? -12.734 30.688 27.328 1 89.81 292 GLY B O 1
ATOM 5401 N N . SER B 1 293 ? -13.82 32.5 28.047 1 88.69 293 SER B N 1
ATOM 5402 C CA . SER B 1 293 ? -15.039 31.797 28.422 1 88.69 293 SER B CA 1
ATOM 5403 C C . SER B 1 293 ? -16.125 31.938 27.359 1 88.69 293 SER B C 1
ATOM 5405 O O . SER B 1 293 ? -17.203 31.359 27.484 1 88.69 293 SER B O 1
ATOM 5407 N N . ASP B 1 294 ? -15.797 32.594 26.25 1 88.12 294 ASP B N 1
ATOM 5408 C CA . ASP B 1 294 ? -16.875 32.938 25.328 1 88.12 294 ASP B CA 1
ATOM 5409 C C . ASP B 1 294 ? -16.984 31.906 24.203 1 88.12 294 ASP B C 1
ATOM 5411 O O . ASP B 1 294 ? -17.797 32.062 23.281 1 88.12 294 ASP B O 1
ATOM 5415 N N . PHE B 1 295 ? -16.219 30.875 24.219 1 90.44 295 PHE B N 1
ATOM 5416 C CA . PHE B 1 295 ? -16.188 29.922 23.125 1 90.44 295 PHE B CA 1
ATOM 5417 C C . PHE B 1 295 ? -17.562 29.359 22.844 1 90.44 295 PHE B C 1
ATOM 5419 O O . PHE B 1 295 ? -18.016 29.312 21.688 1 90.44 295 PHE B O 1
ATOM 5426 N N . PHE B 1 296 ? -18.328 29.016 23.812 1 89.12 296 PHE B N 1
ATOM 5427 C CA . PHE B 1 296 ? -19.594 28.344 23.625 1 89.12 296 PHE B CA 1
ATOM 5428 C C . PHE B 1 296 ? -20.734 29.344 23.422 1 89.12 296 PHE B C 1
ATOM 5430 O O . PHE B 1 296 ? -21.875 28.953 23.203 1 89.12 296 PHE B O 1
ATOM 5437 N N . ASN B 1 297 ? -20.344 30.578 23.391 1 85.44 297 ASN B N 1
ATOM 5438 C CA . ASN B 1 297 ? -21.359 31.609 23.25 1 85.44 297 ASN B CA 1
ATOM 5439 C C . ASN B 1 297 ? -21.562 32 21.797 1 85.44 297 ASN B C 1
ATOM 5441 O O . ASN B 1 297 ? -22.547 32.656 21.453 1 85.44 297 ASN B O 1
ATOM 5445 N N . THR B 1 298 ? -20.547 31.531 21.016 1 82.69 298 THR B N 1
ATOM 5446 C CA . THR B 1 298 ? -20.625 32 19.625 1 82.69 298 THR B CA 1
ATOM 5447 C C . THR B 1 298 ? -20.25 30.875 18.656 1 82.69 298 THR B C 1
ATOM 5449 O O . THR B 1 298 ? -19.156 30.297 18.781 1 82.69 298 THR B O 1
ATOM 5452 N N . ASP B 1 299 ? -21.125 30.562 17.703 1 87.25 299 ASP B N 1
ATOM 5453 C CA . ASP B 1 299 ? -20.859 29.797 16.5 1 87.25 299 ASP B CA 1
ATOM 5454 C C . ASP B 1 299 ? -20.453 28.359 16.844 1 87.25 299 ASP B C 1
ATOM 5456 O O . ASP B 1 299 ? -19.422 27.875 16.375 1 87.25 299 ASP B O 1
ATOM 5460 N N . VAL B 1 300 ? -21.031 27.734 17.797 1 92.44 300 VAL B N 1
ATOM 5461 C CA . VAL B 1 300 ? -20.828 26.328 18.156 1 92.44 300 VAL B CA 1
ATOM 5462 C C . VAL B 1 300 ? -22.141 25.562 17.984 1 92.44 300 VAL B C 1
ATOM 5464 O O . VAL B 1 300 ? -23.172 25.953 18.531 1 92.44 300 VAL B O 1
ATOM 5467 N N . TRP B 1 301 ? -22.156 24.609 17.188 1 94.25 301 TRP B N 1
ATOM 5468 C CA . TRP B 1 301 ? -23.281 23.688 16.969 1 94.25 301 TRP B CA 1
ATOM 5469 C C . TRP B 1 301 ? -22.922 22.281 17.438 1 94.25 301 TRP B C 1
ATOM 5471 O O . TRP B 1 301 ? -22.109 21.594 16.812 1 94.25 301 TRP B O 1
ATOM 5481 N N . SER B 1 302 ? -23.609 21.891 18.562 1 94.38 302 SER B N 1
ATOM 5482 C CA . SER B 1 302 ? -23.109 20.672 19.188 1 94.38 302 SER B CA 1
ATOM 5483 C C . SER B 1 302 ? -24.219 19.922 19.922 1 94.38 302 SER B C 1
ATOM 5485 O O . SER B 1 302 ? -25.312 20.453 20.094 1 94.38 302 SER B O 1
ATOM 5487 N N . VAL B 1 303 ? -23.891 18.719 20.219 1 94.31 303 VAL B N 1
ATOM 5488 C CA . VAL B 1 303 ? -24.656 17.906 21.141 1 94.31 303 VAL B CA 1
ATOM 5489 C C . VAL B 1 303 ? -23.797 17.562 22.359 1 94.31 303 VAL B C 1
ATOM 5491 O O . VAL B 1 303 ? -22.562 17.609 22.297 1 94.31 303 VAL B O 1
ATOM 5494 N N . GLN B 1 304 ? -24.453 17.297 23.453 1 93.75 304 GLN B N 1
ATOM 5495 C CA . GLN B 1 304 ? -23.703 17.047 24.656 1 93.75 304 GLN B CA 1
ATOM 5496 C C . GLN B 1 304 ? -24.375 15.984 25.531 1 93.75 304 GLN B C 1
ATOM 5498 O O . GLN B 1 304 ? -25.578 15.734 25.391 1 93.75 304 GLN B O 1
ATOM 5503 N N . TYR B 1 305 ? -23.578 15.445 26.328 1 93.31 305 TYR B N 1
ATOM 5504 C CA . TYR B 1 305 ? -24.031 14.461 27.297 1 93.31 305 TYR B CA 1
ATOM 5505 C C . TYR B 1 305 ? -23.344 14.672 28.641 1 93.31 305 TYR B C 1
ATOM 5507 O O . TYR B 1 305 ? -22.125 14.859 28.703 1 93.31 305 TYR B O 1
ATOM 5515 N N . GLY B 1 306 ? -24.172 14.719 29.703 1 88 306 GLY B N 1
ATOM 5516 C CA . GLY B 1 306 ? -23.656 14.766 31.062 1 88 306 GLY B CA 1
ATOM 5517 C C . GLY B 1 306 ? -23.203 16.156 31.484 1 88 306 GLY B C 1
ATOM 5518 O O . GLY B 1 306 ? -22.406 16.297 32.406 1 88 306 GLY B O 1
ATOM 5519 N N . LEU B 1 307 ? -23.469 17.062 30.641 1 82.5 307 LEU B N 1
ATOM 5520 C CA . LEU B 1 307 ? -23.047 18.422 30.953 1 82.5 307 LEU B CA 1
ATOM 5521 C C . LEU B 1 307 ? -24.234 19.312 31.297 1 82.5 307 LEU B C 1
ATOM 5523 O O . LEU B 1 307 ? -25.375 18.969 30.953 1 82.5 307 LEU B O 1
ATOM 5527 N N . VAL B 1 308 ? -23.969 20.203 32.188 1 71.56 308 VAL B N 1
ATOM 5528 C CA . VAL B 1 308 ? -25.031 21.094 32.656 1 71.56 308 VAL B CA 1
ATOM 5529 C C . VAL B 1 308 ? -25.125 22.312 31.734 1 71.56 308 VAL B C 1
ATOM 5531 O O . VAL B 1 308 ? -26.094 23.062 31.781 1 71.56 308 VAL B O 1
ATOM 5534 N N . GLU B 1 309 ? -24.156 22.344 30.938 1 63.69 309 GLU B N 1
ATOM 5535 C CA . GLU B 1 309 ? -24.062 23.594 30.203 1 63.69 309 GLU B CA 1
ATOM 5536 C C . GLU B 1 309 ? -25.188 23.719 29.172 1 63.69 309 GLU B C 1
ATOM 5538 O O . GLU B 1 309 ? -25.609 22.734 28.594 1 63.69 309 GLU B O 1
ATOM 5543 N N . GLU B 1 310 ? -25.672 24.922 29.125 1 64.12 310 GLU B N 1
ATOM 5544 C CA . GLU B 1 310 ? -26.906 25.266 28.422 1 64.12 310 GLU B CA 1
ATOM 5545 C C . GLU B 1 310 ? -26.688 25.344 26.922 1 64.12 310 GLU B C 1
ATOM 5547 O O . GLU B 1 310 ? -27.625 25.219 26.141 1 64.12 310 GLU B O 1
ATOM 5552 N N . SER B 1 311 ? -25.359 25.453 26.516 1 70.5 311 SER B N 1
ATOM 5553 C CA . SER B 1 311 ? -25.297 25.625 25.078 1 70.5 311 SER B CA 1
ATOM 5554 C C . SER B 1 311 ? -25.141 24.281 24.359 1 70.5 311 SER B C 1
ATOM 5556 O O . SER B 1 311 ? -24.5 23.375 24.891 1 70.5 311 SER B O 1
ATOM 5558 N N . GLY B 1 312 ? -26.094 23.875 23.547 1 78.56 312 GLY B N 1
ATOM 5559 C CA . GLY B 1 312 ? -26.094 22.641 22.75 1 78.56 312 GLY B CA 1
ATOM 5560 C C . GLY B 1 312 ? -27.266 21.734 23.078 1 78.56 312 GLY B C 1
ATOM 5561 O O . GLY B 1 312 ? -27.953 21.938 24.094 1 78.56 312 GLY B O 1
ATOM 5562 N N . PHE B 1 313 ? -27.438 20.797 22.297 1 88.25 313 PHE B N 1
ATOM 5563 C CA . PHE B 1 313 ? -28.516 19.844 22.5 1 88.25 313 PHE B CA 1
ATOM 5564 C C . PHE B 1 313 ? -28.094 18.75 23.469 1 88.25 313 PHE B C 1
ATOM 5566 O O . PHE B 1 313 ? -27.078 18.078 23.266 1 88.25 313 PHE B O 1
ATOM 5573 N N . LEU B 1 314 ? -28.828 18.562 24.547 1 91.81 314 LEU B N 1
ATOM 5574 C CA . LEU B 1 314 ? -28.516 17.562 25.562 1 91.81 314 LEU B CA 1
ATOM 5575 C C . LEU B 1 314 ? -29.062 16.203 25.156 1 91.81 314 LEU B C 1
ATOM 5577 O O . LEU B 1 314 ? -30.266 16.031 24.953 1 91.81 314 LEU B O 1
ATOM 5581 N N . VAL B 1 315 ? -28.141 15.289 25.078 1 91.88 315 VAL B N 1
ATOM 5582 C CA . VAL B 1 315 ? -28.516 13.906 24.828 1 91.88 315 VAL B CA 1
ATOM 5583 C C . VAL B 1 315 ? -28.812 13.195 26.156 1 91.88 315 VAL B C 1
ATOM 5585 O O . VAL B 1 315 ? -27.984 13.211 27.062 1 91.88 315 VAL B O 1
ATOM 5588 N N . LYS B 1 316 ? -29.859 12.508 26.266 1 88.5 316 LYS B N 1
ATOM 5589 C CA . LYS B 1 316 ? -30.312 11.93 27.516 1 88.5 316 LYS B CA 1
ATOM 5590 C C . LYS B 1 316 ? -29.781 10.508 27.703 1 88.5 316 LYS B C 1
ATOM 5592 O O . LYS B 1 316 ? -29.438 10.094 28.812 1 88.5 316 LYS B O 1
ATOM 5597 N N . GLN B 1 317 ? -29.656 9.836 26.688 1 90.75 317 GLN B N 1
ATOM 5598 C CA . GLN B 1 317 ? -29.25 8.43 26.781 1 90.75 317 GLN B CA 1
ATOM 5599 C C . GLN B 1 317 ? -27.75 8.281 26.641 1 90.75 317 GLN B C 1
ATOM 5601 O O . GLN B 1 317 ? -27.094 9.086 25.969 1 90.75 317 GLN B O 1
ATOM 5606 N N . LYS B 1 318 ? -27.281 7.312 27.359 1 92.25 318 LYS B N 1
ATOM 5607 C CA . LYS B 1 318 ? -25.875 6.961 27.188 1 92.25 318 LYS B CA 1
ATOM 5608 C C . LYS B 1 318 ? -25.625 6.285 25.844 1 92.25 318 LYS B C 1
ATOM 5610 O O . LYS B 1 318 ? -26.328 5.336 25.484 1 92.25 318 LYS B O 1
ATOM 5615 N N . LEU B 1 319 ? -24.672 6.793 25.109 1 94.88 319 LEU B N 1
ATOM 5616 C CA . LEU B 1 319 ? -24.406 6.277 23.766 1 94.88 319 LEU B CA 1
ATOM 5617 C C . LEU B 1 319 ? -23.016 5.652 23.688 1 94.88 319 LEU B C 1
ATOM 5619 O O . LEU B 1 319 ? -22.125 6.02 24.453 1 94.88 319 LEU B O 1
ATOM 5623 N N . ASP B 1 320 ? -22.891 4.719 22.812 1 95.88 320 ASP B N 1
ATOM 5624 C CA . ASP B 1 320 ? -21.578 4.145 22.531 1 95.88 320 ASP B CA 1
ATOM 5625 C C . ASP B 1 320 ? -20.844 4.961 21.469 1 95.88 320 ASP B C 1
ATOM 5627 O O . ASP B 1 320 ? -19.609 5.074 21.516 1 95.88 320 ASP B O 1
ATOM 5631 N N . ARG B 1 321 ? -21.672 5.465 20.531 1 96.38 321 ARG B N 1
ATOM 5632 C CA . ARG B 1 321 ? -21.125 6.211 19.406 1 96.38 321 ARG B CA 1
ATOM 5633 C C . ARG B 1 321 ? -22.047 7.352 19 1 96.38 321 ARG B C 1
ATOM 5635 O O . ARG B 1 321 ? -23.266 7.266 19.188 1 96.38 321 ARG B O 1
ATOM 5642 N N . VAL B 1 322 ? -21.484 8.383 18.547 1 96.69 322 VAL B N 1
ATOM 5643 C CA . VAL B 1 322 ? -22.25 9.492 17.984 1 96.69 322 VAL B CA 1
ATOM 5644 C C . VAL B 1 322 ? -21.734 9.797 16.578 1 96.69 322 VAL B C 1
ATOM 5646 O O . VAL B 1 322 ? -20.531 9.945 16.359 1 96.69 322 VAL B O 1
ATOM 5649 N N . ARG B 1 323 ? -22.562 9.852 15.648 1 97.44 323 ARG B N 1
ATOM 5650 C CA . ARG B 1 323 ? -22.234 10.227 14.281 1 97.44 323 ARG B CA 1
ATOM 5651 C C . ARG B 1 323 ? -22.531 11.695 14.031 1 97.44 323 ARG B C 1
ATOM 5653 O O . ARG B 1 323 ? -23.625 12.18 14.352 1 97.44 323 ARG B O 1
ATOM 5660 N N . VAL B 1 324 ? -21.625 12.414 13.484 1 97.56 324 VAL B N 1
ATOM 5661 C CA . VAL B 1 324 ? -21.812 13.797 13.07 1 97.56 324 VAL B CA 1
ATOM 5662 C C . VAL B 1 324 ? -21.812 13.883 11.547 1 97.56 324 VAL B C 1
ATOM 5664 O O . VAL B 1 324 ? -20.859 13.461 10.883 1 97.56 324 VAL B O 1
ATOM 5667 N N . ASP B 1 325 ? -22.906 14.359 10.969 1 97.31 325 ASP B N 1
ATOM 5668 C CA . ASP B 1 325 ? -23.062 14.57 9.531 1 97.31 325 ASP B CA 1
ATOM 5669 C C . ASP B 1 325 ? -23.141 16.062 9.195 1 97.31 325 ASP B C 1
ATOM 5671 O O . ASP B 1 325 ? -24.078 16.75 9.602 1 97.31 325 ASP B O 1
ATOM 5675 N N . LEU B 1 326 ? -22.156 16.484 8.461 1 97.56 326 LEU B N 1
ATOM 5676 C CA . LEU B 1 326 ? -22.094 17.891 8.086 1 97.56 326 LEU B CA 1
ATOM 5677 C C . LEU B 1 326 ? -22.344 18.078 6.598 1 97.56 326 LEU B C 1
ATOM 5679 O O . LEU B 1 326 ? -21.656 17.484 5.766 1 97.56 326 LEU B O 1
ATOM 5683 N N . ASP B 1 327 ? -23.344 18.719 6.258 1 97.19 327 ASP B N 1
ATOM 5684 C CA . ASP B 1 327 ? -23.594 19.203 4.906 1 97.19 327 ASP B CA 1
ATOM 5685 C C . ASP B 1 327 ? -23.344 20.719 4.805 1 97.19 327 ASP B C 1
ATOM 5687 O O . ASP B 1 327 ? -24.234 21.516 5.07 1 97.19 327 ASP B O 1
ATOM 5691 N N . TYR B 1 328 ? -22.172 21.047 4.434 1 96.38 328 TYR B N 1
ATOM 5692 C CA . TYR B 1 328 ? -21.766 22.453 4.43 1 96.38 328 TYR B CA 1
ATOM 5693 C C . TYR B 1 328 ? -22.594 23.25 3.428 1 96.38 328 TYR B C 1
ATOM 5695 O O . TYR B 1 328 ? -23.031 24.375 3.723 1 96.38 328 TYR B O 1
ATOM 5703 N N . ASP B 1 329 ? -22.828 22.719 2.291 1 95.12 329 ASP B N 1
ATOM 5704 C CA . ASP B 1 329 ? -23.516 23.406 1.205 1 95.12 329 ASP B CA 1
ATOM 5705 C C . ASP B 1 329 ? -24.969 23.703 1.571 1 95.12 329 ASP B C 1
ATOM 5707 O O . ASP B 1 329 ? -25.484 24.766 1.24 1 95.12 329 ASP B O 1
ATOM 5711 N N . ARG B 1 330 ? -25.516 22.797 2.289 1 94.69 330 ARG B N 1
ATOM 5712 C CA . ARG B 1 330 ? -26.906 22.984 2.686 1 94.69 330 ARG B CA 1
ATOM 5713 C C . ARG B 1 330 ? -27 23.656 4.047 1 94.69 330 ARG B C 1
ATOM 5715 O O . ARG B 1 330 ? -28.109 23.984 4.508 1 94.69 330 ARG B O 1
ATOM 5722 N N . GLY B 1 331 ? -25.938 23.797 4.719 1 94.38 331 GLY B N 1
ATOM 5723 C CA . GLY B 1 331 ? -25.891 24.438 6.023 1 94.38 331 GLY B CA 1
ATOM 5724 C C . GLY B 1 331 ? -26.578 23.625 7.109 1 94.38 331 GLY B C 1
ATOM 5725 O O . GLY B 1 331 ? -27.438 24.141 7.828 1 94.38 331 GLY B O 1
ATOM 5726 N N . MET B 1 332 ? -26.219 22.422 7.137 1 96.75 332 MET B N 1
ATOM 5727 C CA . MET B 1 332 ? -26.875 21.531 8.109 1 96.75 332 MET B CA 1
ATOM 5728 C C . MET B 1 332 ? -25.859 20.609 8.766 1 96.75 332 MET B C 1
ATOM 5730 O O . MET B 1 332 ? -24.984 20.062 8.094 1 96.75 332 MET B O 1
ATOM 5734 N N . VAL B 1 333 ? -25.953 20.5 10.094 1 97.12 333 VAL B N 1
ATOM 5735 C CA . VAL B 1 333 ? -25.219 19.484 10.836 1 97.12 333 VAL B CA 1
ATOM 5736 C C . VAL B 1 333 ? -26.188 18.594 11.594 1 97.12 333 VAL B C 1
ATOM 5738 O O . VAL B 1 333 ? -27.078 19.078 12.305 1 97.12 333 VAL B O 1
ATOM 5741 N N . SER B 1 334 ? -26.031 17.344 11.359 1 97.25 334 SER B N 1
ATOM 5742 C CA . SER B 1 334 ? -26.922 16.375 12 1 97.25 334 SER B CA 1
ATOM 5743 C C . SER B 1 334 ? -26.156 15.391 12.867 1 97.25 334 SER B C 1
ATOM 5745 O O . SER B 1 334 ? -25 15.062 12.562 1 97.25 334 SER B O 1
ATOM 5747 N N . PHE B 1 335 ? -26.812 14.945 13.953 1 97.69 335 PHE B N 1
ATOM 5748 C CA . PHE B 1 335 ? -26.25 14 14.906 1 97.69 335 PHE B CA 1
ATOM 5749 C C . PHE B 1 335 ? -27.125 12.766 15.047 1 97.69 335 PHE B C 1
ATOM 5751 O O . PHE B 1 335 ? -28.359 12.883 15.094 1 97.69 335 PHE B O 1
ATOM 5758 N N . SER B 1 336 ? -26.5 11.656 15 1 97.06 336 SER B N 1
ATOM 5759 C CA . SER B 1 336 ? -27.266 10.414 15.125 1 97.06 336 SER B CA 1
ATOM 5760 C C . SER B 1 336 ? -26.453 9.344 15.852 1 97.06 336 SER B C 1
ATOM 5762 O O . SER B 1 336 ? -25.25 9.508 16.078 1 97.06 336 SER B O 1
ATOM 5764 N N . ASP B 1 337 ? -27.141 8.344 16.375 1 96.5 337 ASP B N 1
ATOM 5765 C CA . ASP B 1 337 ? -26.547 7.117 16.875 1 96.5 337 ASP B CA 1
ATOM 5766 C C . ASP B 1 337 ? -26.422 6.066 15.781 1 96.5 337 ASP B C 1
ATOM 5768 O O . ASP B 1 337 ? -27.422 5.426 15.422 1 96.5 337 ASP B O 1
ATOM 5772 N N . PRO B 1 338 ? -25.25 5.832 15.289 1 94.81 338 PRO B N 1
ATOM 5773 C CA . PRO B 1 338 ? -25.125 4.895 14.172 1 94.81 338 PRO B CA 1
ATOM 5774 C C . PRO B 1 338 ? -25.328 3.441 14.594 1 94.81 338 PRO B C 1
ATOM 5776 O O . PRO B 1 338 ? -25.562 2.578 13.742 1 94.81 338 PRO B O 1
ATOM 5779 N N . VAL B 1 339 ? -25.172 3.146 15.859 1 93 339 VAL B N 1
ATOM 5780 C CA . VAL B 1 339 ? -25.359 1.781 16.344 1 93 339 VAL B CA 1
ATOM 5781 C C . VAL B 1 339 ? -26.844 1.398 16.234 1 93 339 VAL B C 1
ATOM 5783 O O . VAL B 1 339 ? -27.172 0.349 15.688 1 93 339 VAL B O 1
ATOM 5786 N N . SER B 1 340 ? -27.734 2.254 16.719 1 92.31 340 SER B N 1
ATOM 5787 C CA . SER B 1 340 ? -29.172 2.008 16.703 1 92.31 340 SER B CA 1
ATOM 5788 C C . SER B 1 340 ? -29.828 2.711 15.516 1 92.31 340 SER B C 1
ATOM 5790 O O . SER B 1 340 ? -31.031 2.551 15.281 1 92.31 340 SER B O 1
ATOM 5792 N N . ASN B 1 341 ? -29.109 3.477 14.781 1 92.75 341 ASN B N 1
ATOM 5793 C CA . ASN B 1 341 ? -29.625 4.277 13.68 1 92.75 341 ASN B CA 1
ATOM 5794 C C . ASN B 1 341 ? -30.734 5.223 14.141 1 92.75 341 ASN B C 1
ATOM 5796 O O . ASN B 1 341 ? -31.797 5.281 13.539 1 92.75 341 ASN B O 1
ATOM 5800 N N . THR B 1 342 ? -30.453 5.844 15.234 1 94.31 342 THR B N 1
ATOM 5801 C CA . THR B 1 342 ? -31.438 6.75 15.82 1 94.31 342 THR B CA 1
ATOM 5802 C C . THR B 1 342 ? -31 8.203 15.633 1 94.31 342 THR B C 1
ATOM 5804 O O . THR B 1 342 ? -29.859 8.555 15.891 1 94.31 342 THR B O 1
ATOM 5807 N N . TYR B 1 343 ? -31.922 8.953 15.242 1 95.56 343 TYR B N 1
ATOM 5808 C CA . TYR B 1 343 ? -31.719 10.391 15.094 1 95.56 343 TYR B CA 1
ATOM 5809 C C . TYR B 1 343 ? -31.656 11.078 16.453 1 95.56 343 TYR B C 1
ATOM 5811 O O . TYR B 1 343 ? -32.438 10.766 17.344 1 95.56 343 TYR B O 1
ATOM 5819 N N . LEU B 1 344 ? -30.766 11.992 16.562 1 95.25 344 LEU B N 1
ATOM 5820 C CA . LEU B 1 344 ? -30.656 12.719 17.828 1 95.25 344 LEU B CA 1
ATOM 5821 C C . LEU B 1 344 ? -31.094 14.172 17.656 1 95.25 344 LEU B C 1
ATOM 5823 O O . LEU B 1 344 ? -32.031 14.625 18.328 1 95.25 344 LEU B O 1
ATOM 5827 N N . HIS B 1 345 ? -30.391 14.906 16.75 1 95.56 345 HIS B N 1
ATOM 5828 C CA . HIS B 1 345 ? -30.641 16.328 16.609 1 95.56 345 HIS B CA 1
ATOM 5829 C C . HIS B 1 345 ? -30.062 16.875 15.297 1 95.56 345 HIS B C 1
ATOM 5831 O O . HIS B 1 345 ? -29.125 16.281 14.742 1 95.56 345 HIS B O 1
ATOM 5837 N N . SER B 1 346 ? -30.609 17.938 14.781 1 95.88 346 SER B N 1
ATOM 5838 C CA . SER B 1 346 ? -30.062 18.625 13.617 1 95.88 346 SER B CA 1
ATOM 5839 C C . SER B 1 346 ? -30.125 20.141 13.805 1 95.88 346 SER B C 1
ATOM 5841 O O . SER B 1 346 ? -31.062 20.656 14.414 1 95.88 346 SER B O 1
ATOM 5843 N N . ILE B 1 347 ? -29.203 20.766 13.32 1 94.75 347 ILE B N 1
ATOM 5844 C CA . ILE B 1 347 ? -29.141 22.219 13.359 1 94.75 347 ILE B CA 1
ATOM 5845 C C . ILE B 1 347 ? -28.938 22.766 11.945 1 94.75 347 ILE B C 1
ATOM 5847 O O . ILE B 1 347 ? -28.047 22.312 11.219 1 94.75 347 ILE B O 1
ATOM 5851 N N . THR B 1 348 ? -29.688 23.641 11.562 1 94.25 348 THR B N 1
ATOM 5852 C CA . THR B 1 348 ? -29.562 24.281 10.258 1 94.25 348 THR B CA 1
ATOM 5853 C C . THR B 1 348 ? -29.078 25.719 10.406 1 94.25 348 THR B C 1
ATOM 5855 O O . THR B 1 348 ? -29.578 26.469 11.258 1 94.25 348 THR B O 1
ATOM 5858 N N . THR B 1 349 ? -28.109 25.984 9.758 1 90.56 349 THR B N 1
ATOM 5859 C CA . THR B 1 349 ? -27.562 27.344 9.773 1 90.56 349 THR B CA 1
ATOM 5860 C C . THR B 1 349 ? -26.859 27.656 8.453 1 90.56 349 THR B C 1
ATOM 5862 O O . THR B 1 349 ? -26.797 26.812 7.562 1 90.56 349 THR B O 1
ATOM 5865 N N . THR B 1 350 ? -26.516 28.922 8.242 1 89.38 350 THR B N 1
ATOM 5866 C CA . THR B 1 350 ? -25.703 29.328 7.098 1 89.38 350 THR B CA 1
ATOM 5867 C C . THR B 1 350 ? -24.234 29.469 7.488 1 89.38 350 THR B C 1
ATOM 5869 O O . THR B 1 350 ? -23.875 30.297 8.336 1 89.38 350 THR B O 1
ATOM 5872 N N . PHE B 1 351 ? -23.469 28.594 6.895 1 89 351 PHE B N 1
ATOM 5873 C CA . PHE B 1 351 ? -22.047 28.656 7.176 1 89 351 PHE B CA 1
ATOM 5874 C C . PHE B 1 351 ? -21.359 29.656 6.262 1 89 351 PHE B C 1
ATOM 5876 O O . PHE B 1 351 ? -21.484 29.578 5.039 1 89 351 PHE B O 1
ATOM 5883 N N . ASN B 1 352 ? -20.703 30.625 6.781 1 86.94 352 ASN B N 1
ATOM 5884 C CA . ASN B 1 352 ? -20 31.641 6 1 86.94 352 ASN B CA 1
ATOM 5885 C C . ASN B 1 352 ? -18.484 31.5 6.148 1 86.94 352 ASN B C 1
ATOM 5887 O O . ASN B 1 352 ? -17.734 32.25 5.52 1 86.94 352 ASN B O 1
ATOM 5891 N N . ASP B 1 353 ? -18.109 30.625 6.98 1 91.94 353 ASP B N 1
ATOM 5892 C CA . ASP B 1 353 ? -16.703 30.438 7.27 1 91.94 353 ASP B CA 1
ATOM 5893 C C . ASP B 1 353 ? -16.344 28.953 7.324 1 91.94 353 ASP B C 1
ATOM 5895 O O . ASP B 1 353 ? -17.219 28.109 7.359 1 91.94 353 ASP B O 1
ATOM 5899 N N . THR B 1 354 ? -15.062 28.719 7.234 1 96.12 354 THR B N 1
ATOM 5900 C CA . THR B 1 354 ? -14.578 27.359 7.43 1 96.12 354 THR B CA 1
ATOM 5901 C C . THR B 1 354 ? -15 26.828 8.797 1 96.12 354 THR B C 1
ATOM 5903 O O . THR B 1 354 ? -14.961 27.562 9.789 1 96.12 354 THR B O 1
ATOM 5906 N N . VAL B 1 355 ? -15.469 25.609 8.766 1 97.25 355 VAL B N 1
ATOM 5907 C CA . VAL B 1 355 ? -15.898 25.031 10.039 1 97.25 355 VAL B CA 1
ATOM 5908 C C . VAL B 1 355 ? -14.977 23.875 10.414 1 97.25 355 VAL B C 1
ATOM 5910 O O . VAL B 1 355 ? -14.43 23.203 9.547 1 97.25 355 VAL B O 1
ATOM 5913 N N . TYR B 1 356 ? -14.781 23.719 11.734 1 97.88 356 TYR B N 1
ATOM 5914 C CA . TYR B 1 356 ? -13.93 22.656 12.273 1 97.88 356 TYR B CA 1
ATOM 5915 C C . TYR B 1 356 ? -14.703 21.75 13.219 1 97.88 356 TYR B C 1
ATOM 5917 O O . TYR B 1 356 ? -15.531 22.234 14 1 97.88 356 TYR B O 1
ATOM 5925 N N . PRO B 1 357 ? -14.438 20.5 13.102 1 97.81 357 PRO B N 1
ATOM 5926 C CA . PRO B 1 357 ? -14.938 19.625 14.18 1 97.81 357 PRO B CA 1
ATOM 5927 C C . PRO B 1 357 ? -14.328 19.969 15.539 1 97.81 357 PRO B C 1
ATOM 5929 O O . PRO B 1 357 ? -13.141 20.297 15.625 1 97.81 357 PRO B O 1
ATOM 5932 N N . PHE B 1 358 ? -15.07 19.938 16.578 1 95.31 358 PHE B N 1
ATOM 5933 C CA . PHE B 1 358 ? -14.5 20.125 17.906 1 95.31 358 PHE B CA 1
ATOM 5934 C C . PHE B 1 358 ? -14.961 19.031 18.859 1 95.31 358 PHE B C 1
ATOM 5936 O O . PHE B 1 358 ? -16.016 18.422 18.656 1 95.31 358 PHE B O 1
ATOM 5943 N N . PHE B 1 359 ? -14.172 18.797 19.844 1 96.38 359 PHE B N 1
ATOM 5944 C CA . PHE B 1 359 ? -14.359 17.734 20.828 1 96.38 359 PHE B CA 1
ATOM 5945 C C . PHE B 1 359 ? -14.078 18.25 22.234 1 96.38 359 PHE B C 1
ATOM 5947 O O . PHE B 1 359 ? -13.031 18.844 22.484 1 96.38 359 PHE B O 1
ATOM 5954 N N . TYR B 1 360 ? -15.047 18.047 23 1 93 360 TYR B N 1
ATOM 5955 C CA . TYR B 1 360 ? -14.953 18.375 24.422 1 93 360 TYR B CA 1
ATOM 5956 C C . TYR B 1 360 ? -15.125 17.141 25.297 1 93 360 TYR B C 1
ATOM 5958 O O . TYR B 1 360 ? -16.141 16.453 25.203 1 93 360 TYR B O 1
ATOM 5966 N N . SER B 1 361 ? -14.141 16.75 26 1 84.5 361 SER B N 1
ATOM 5967 C CA . SER B 1 361 ? -14.359 15.641 26.922 1 84.5 361 SER B CA 1
ATOM 5968 C C . SER B 1 361 ? -13.25 15.562 27.969 1 84.5 361 SER B C 1
ATOM 5970 O O . SER B 1 361 ? -12.086 15.844 27.672 1 84.5 361 SER B O 1
ATOM 5972 N N . PHE B 1 362 ? -13.719 15.156 29.172 1 80.38 362 PHE B N 1
ATOM 5973 C CA . PHE B 1 362 ? -12.781 14.852 30.25 1 80.38 362 PHE B CA 1
ATOM 5974 C C . PHE B 1 362 ? -12.344 13.398 30.188 1 80.38 362 PHE B C 1
ATOM 5976 O O . PHE B 1 362 ? -11.312 13.023 30.766 1 80.38 362 PHE B O 1
ATOM 5983 N N . PHE B 1 363 ? -13.047 12.672 29.406 1 85.88 363 PHE B N 1
ATOM 5984 C CA . PHE B 1 363 ? -12.797 11.234 29.281 1 85.88 363 PHE B CA 1
ATOM 5985 C C . PHE B 1 363 ? -12.398 10.875 27.859 1 85.88 363 PHE B C 1
ATOM 5987 O O . PHE B 1 363 ? -12.461 11.719 26.953 1 85.88 363 PHE B O 1
ATOM 5994 N N . PRO B 1 364 ? -11.969 9.711 27.797 1 90.56 364 PRO B N 1
ATOM 5995 C CA . PRO B 1 364 ? -11.422 9.32 26.5 1 90.56 364 PRO B CA 1
ATOM 5996 C C . PRO B 1 364 ? -12.484 9.305 25.391 1 90.56 364 PRO B C 1
ATOM 5998 O O . PRO B 1 364 ? -13.586 8.805 25.594 1 90.56 364 PRO B O 1
ATOM 6001 N N . LEU B 1 365 ? -12.195 9.977 24.266 1 95.31 365 LEU B N 1
ATOM 6002 C CA . LEU B 1 365 ? -12.945 9.945 23.016 1 95.31 365 LEU B CA 1
ATOM 6003 C C . LEU B 1 365 ? -12.078 9.406 21.891 1 95.31 365 LEU B C 1
ATOM 6005 O O . LEU B 1 365 ? -10.875 9.656 21.844 1 95.31 365 LEU B O 1
ATOM 6009 N N . ARG B 1 366 ? -12.703 8.656 21.047 1 96.06 366 ARG B N 1
ATOM 6010 C CA . ARG B 1 366 ? -11.969 8.109 19.922 1 96.06 366 ARG B CA 1
ATOM 6011 C C . ARG B 1 366 ? -12.719 8.344 18.609 1 96.06 366 ARG B C 1
ATOM 6013 O O . ARG B 1 366 ? -13.906 8.016 18.5 1 96.06 366 ARG B O 1
ATOM 6020 N N . ILE B 1 367 ? -12.039 8.938 17.641 1 96.62 367 ILE B N 1
ATOM 6021 C CA . ILE B 1 367 ? -12.602 9.07 16.312 1 96.62 367 ILE B CA 1
ATOM 6022 C C . ILE B 1 367 ? -12.398 7.777 15.523 1 96.62 367 ILE B C 1
ATOM 6024 O O . ILE B 1 367 ? -11.273 7.277 15.422 1 96.62 367 ILE B O 1
ATOM 6028 N N . LEU B 1 368 ? -13.406 7.305 14.938 1 95.69 368 LEU B N 1
ATOM 6029 C CA . LEU B 1 368 ? -13.359 5.992 14.305 1 95.69 368 LEU B CA 1
ATOM 6030 C C . LEU B 1 368 ? -12.961 6.105 12.836 1 95.69 368 LEU B C 1
ATOM 6032 O O . LEU B 1 368 ? -13.227 7.125 12.195 1 95.69 368 LEU B O 1
ATOM 6036 N N . SER B 1 369 ? -12.391 5.035 12.414 1 93.19 369 SER B N 1
ATOM 6037 C CA . SER B 1 369 ? -11.953 4.988 11.023 1 93.19 369 SER B CA 1
ATOM 6038 C C . SER B 1 369 ? -13.133 4.805 10.078 1 93.19 369 SER B C 1
ATOM 6040 O O . SER B 1 369 ? -14.211 4.383 10.5 1 93.19 369 SER B O 1
ATOM 6042 N N . SER B 1 370 ? -12.992 5.152 8.773 1 86.75 370 SER B N 1
ATOM 6043 C CA . SER B 1 370 ? -14.039 5.055 7.758 1 86.75 370 SER B CA 1
ATOM 6044 C C . SER B 1 370 ? -14.492 3.611 7.57 1 86.75 370 SER B C 1
ATOM 6046 O O . SER B 1 370 ? -15.648 3.357 7.234 1 86.75 370 SER B O 1
ATOM 6048 N N . ASP B 1 371 ? -13.539 2.738 7.727 1 74.56 371 ASP B N 1
ATOM 6049 C CA . ASP B 1 371 ? -13.875 1.328 7.547 1 74.56 371 ASP B CA 1
ATOM 6050 C C . ASP B 1 371 ? -14.773 0.83 8.68 1 74.56 371 ASP B C 1
ATOM 6052 O O . ASP B 1 371 ? -15.508 -0.145 8.516 1 74.56 371 ASP B O 1
ATOM 6056 N N . SER B 1 372 ? -14.648 1.494 9.789 1 67.69 372 SER B N 1
ATOM 6057 C CA . SER B 1 372 ? -15.414 1.089 10.961 1 67.69 372 SER B CA 1
ATOM 6058 C C . SER B 1 372 ? -16.781 1.752 10.977 1 67.69 372 SER B C 1
ATOM 6060 O O . SER B 1 372 ? -17.625 1.449 11.836 1 67.69 372 SER B O 1
ATOM 6062 N N . GLN B 1 373 ? -17.031 2.621 10.016 1 64.75 373 GLN B N 1
ATOM 6063 C CA . GLN B 1 373 ? -18.297 3.34 9.984 1 64.75 373 GLN B CA 1
ATOM 6064 C C . GLN B 1 373 ? -19.344 2.58 9.18 1 64.75 373 GLN B C 1
ATOM 6066 O O . GLN B 1 373 ? -19 1.839 8.25 1 64.75 373 GLN B O 1
#

pLDDT: mean 89.93, std 9.49, range [38.12, 98.69]

Nearest PDB structures (foldseek):
  8y5b-assembly1_A  TM=8.981E-01  e=1.281E-17  Homo sapiens
  5lyg-assembly1_A  TM=8.462E-01  e=6.242E-18  Homo sapiens
  8ixv-assembly1_A  TM=8.370E-01  e=1.070E-17  Homo sapiens
  8jya-assembly1_B  TM=8.379E-01  e=1.728E-17  Vicugna pacos
  5hm7-assembly1_A  TM=8.126E-01  e=1.947E-17  Homo sapiens

Radius of gyration: 50.44 Å; Cα contacts (8 Å, |Δi|>4): 1264; chains: 2; bounding box: 59×184×84 Å

Foldseek 3Di:
DDPVVLQVQADPVPRHGFFKAWPVVGGTDHPVRCPDPVQPPTDIDTPVVVVVVVVVVVVVVVVVVVVVVVVVVVVVVLVVQVVVVVVVVVVLLVVLVVVVVVVVVVLVVVVVVVLVVVQVVLVVVLVVVVVVLVVVVVVLVVVVVVLVVVVVVLVPDDPVSNVVCVPVSVVVVVVRDPDDDDDPPSDGPVCVRVPCNVVVSVVVCVVVDFAFQWFWDPVAFEQQWDADSRRFKIAGHDDRHDDRDDQRYAHPAGKIWTPDWDQAAKDKWKKFCQFFQKKKKFKAFPPAGRYDDCRLVDGTEIEIHPDPDPRYHYDDDRARMKMWMDHQVQQKIFIARPVVRGGDDMDGDHDPGTMIIMMGGNGMMGIHTPVVD/DDPVVLQVQADPVPRHGFFKAWPVVGGTDHPVRCPDPVQPPTDIDTPVVVVVVVVVVVVVVVVVVVVVVVVVVVVVVLVVQVVVVVVVVVVLLVVLVVVVVVVVVVLVVVVVVVLVVVQVVLVVVLVVVVVVLVVVVVVLVVVVVVLVVVVVVLVPDPPVSNVVCVPVSVVVVVVRDPDDDDDPPSDGPVCVRVPCNVVVSVVVCVVVDFAFQWFWDPLAFEQQWDADSRRFKIAGHDDRHDDRDDQRYAHPAGKIWTPDWDQAAKDKWKKFCQFFQKKKKFKAFPPAGRYDDCRLVDGTEIEIEPDPDDRYHYDDDRARMKMWMDHQVQQKIFIARPVVRGGDDMDGDHDPGTMIIMMGGNGMMGIHTPVVD

Sequence (746 aa):
MDSRSVEELSCALHSEKLDFFCLEDKQPACLMCRDSQKHDNHTFRPISEVVPSYKKELSSALKSSRMKLKHSEDVKEKCVETVQHIKSQAERTERQIKQEFKKLHRFLRDEEEATINALREEEEQKNQMMKEKLEEMDRHISDLSHTIQDMEEMMTANDICFLKKFPVPLERDQSSEPDPQMASGSLIHVPHYLGNLPFRVWKKMQDIVQNTPVILDPNTAHPCLILSDDLTRVKQGGNKQLLPDNPERFDLFPCVLGSEGFNSGTHCWDVEVKKSSRWRLGITTASNQRKGSDFFNTDVWSVQYGLVEESGFLVKQKLDRVRVDLDYDRGMVSFSDPVSNTYLHSITTTFNDTVYPFFYSFFPLRILSSDSQMDSRSVEELSCALHSEKLDFFCLEDKQPACLMCRDSQKHDNHTFRPISEVVPSYKKELSSALKSSRMKLKHSEDVKEKCVETVQHIKSQAERTERQIKQEFKKLHRFLRDEEEATINALREEEEQKNQMMKEKLEEMDRHISDLSHTIQDMEEMMTANDICFLKKFPVPLERDQSSEPDPQMASGSLIHVPHYLGNLPFRVWKKMQDIVQNTPVILDPNTAHPCLILSDDLTRVKQGGNKQLLPDNPERFDLFPCVLGSEGFNSGTHCWDVEVKKSSRWRLGITTASNQRKGSDFFNTDVWSVQYGLVEESGFLVKQKLDRVRVDLDYDRGMVSFSDPVSNTYLHSITTTFNDTVYPFFYSFFPLRILSSDSQ

Organism: NCBI:txid58324

Solvent-accessible surface area (backbone atoms only — not comparable to full-atom values): 40400 Å² total; per-residue (Å²): 128,60,69,80,57,56,57,72,49,28,29,89,87,73,69,32,63,52,52,30,28,32,67,80,78,57,38,71,27,21,77,65,53,61,72,31,76,91,38,62,94,54,56,71,41,51,40,86,64,49,48,60,54,52,50,50,53,49,50,53,48,46,52,51,51,50,52,52,44,52,51,50,50,52,52,47,52,45,50,54,46,38,55,54,46,38,54,52,50,52,53,52,50,49,53,51,50,53,50,56,49,49,51,56,50,48,50,52,54,51,52,50,51,51,53,50,50,53,52,51,51,51,51,52,51,36,48,51,52,51,52,53,50,50,52,52,47,51,51,49,48,50,51,47,51,50,50,48,51,52,51,53,52,41,71,72,41,56,68,64,60,26,49,68,52,50,68,58,61,56,54,53,63,71,66,51,70,78,77,84,69,84,62,74,84,58,59,76,69,58,48,79,66,44,41,42,37,63,34,52,50,54,59,58,47,53,78,78,37,56,51,49,76,58,35,42,25,76,71,24,30,10,49,40,53,41,67,44,89,63,24,39,33,41,27,51,46,94,60,74,52,95,65,64,85,48,72,63,22,20,73,64,53,60,30,32,31,35,60,66,67,43,80,59,52,74,46,66,48,41,34,39,32,61,74,31,76,34,40,36,44,38,36,29,43,73,82,49,55,43,58,58,86,56,37,72,76,43,69,57,52,39,38,29,28,74,62,85,64,77,72,51,47,76,48,87,68,90,48,54,41,41,29,44,39,36,31,47,78,78,15,35,41,35,36,27,27,71,87,79,68,39,81,71,51,73,50,77,51,84,71,88,56,41,30,24,44,36,41,32,39,68,28,45,36,35,50,43,34,58,86,76,100,128,59,69,78,56,56,57,70,49,29,29,90,88,73,70,31,64,52,52,29,27,32,68,80,78,57,37,73,28,21,78,65,52,60,72,28,77,91,38,61,95,54,56,71,40,52,41,86,65,49,47,60,55,51,51,51,53,48,51,53,51,47,54,50,51,51,52,50,44,54,52,49,51,51,51,48,52,45,50,55,47,38,54,54,47,39,53,52,50,51,52,52,50,49,53,50,52,52,50,56,50,49,52,55,51,48,49,51,54,53,52,50,50,51,53,49,51,52,51,53,52,50,50,52,52,36,48,51,52,50,51,52,49,49,52,53,47,51,52,50,49,50,53,47,52,51,49,48,52,52,52,54,52,40,72,73,40,56,69,64,61,26,48,69,53,49,68,57,62,56,54,52,62,72,65,55,72,78,76,87,71,84,64,72,85,58,58,76,68,60,48,79,68,43,41,42,37,62,32,52,52,55,60,56,48,54,77,78,38,56,51,51,75,59,35,41,25,76,70,24,30,11,49,39,52,42,65,44,91,62,26,38,33,38,25,50,45,93,60,74,50,95,65,62,85,49,72,63,22,20,72,65,53,60,30,34,33,35,60,65,67,44,80,62,52,76,49,65,47,41,33,38,32,60,73,31,76,33,38,36,45,40,39,30,42,71,81,50,53,44,58,59,88,56,38,73,77,43,69,58,51,40,38,28,28,74,62,86,64,78,70,50,46,78,48,86,68,90,50,56,41,42,31,43,39,36,31,48,78,78,14,35,41,35,37,28,28,69,87,78,68,39,80,72,51,72,48,76,50,84,70,88,57,41,31,24,44,37,41,32,39,68,28,46,35,34,50,43,34,59,85,76,100